Protein AF-0000000073250824 (afdb_homodimer)

Radius of gyration: 22.55 Å; Cα contacts (8 Å, |Δi|>4): 731; chains: 2; bounding box: 48×71×58 Å

Structure (mmCIF, N/CA/C/O backbone):
data_AF-0000000073250824-model_v1
#
loop_
_entity.id
_entity.type
_entity.pdbx_description
1 polymer 'Chromosome 2, complete genome'
#
loop_
_atom_site.group_PDB
_atom_site.id
_atom_site.type_symbol
_atom_site.label_atom_id
_atom_site.label_alt_id
_atom_site.label_comp_id
_atom_site.label_asym_id
_atom_site.label_entity_id
_atom_site.label_seq_id
_atom_site.pdbx_PDB_ins_code
_atom_site.Cartn_x
_atom_site.Cartn_y
_atom_site.Cartn_z
_atom_site.occupancy
_atom_site.B_iso_or_equiv
_atom_site.auth_seq_id
_atom_site.auth_comp_id
_atom_site.auth_asym_id
_atom_site.auth_atom_id
_atom_site.pdbx_PDB_model_num
ATOM 1 N N . MET A 1 1 ? -6.008 -11.266 -29.141 1 27.53 1 MET A N 1
ATOM 2 C CA . MET A 1 1 ? -5.234 -12.508 -29.141 1 27.53 1 MET A CA 1
ATOM 3 C C . MET A 1 1 ? -3.996 -12.375 -28.266 1 27.53 1 MET A C 1
ATOM 5 O O . MET A 1 1 ? -3.121 -11.555 -28.531 1 27.53 1 MET A O 1
ATOM 9 N N . PHE A 1 2 ? -4.207 -12.461 -27.016 1 36.22 2 PHE A N 1
ATOM 10 C CA . PHE A 1 2 ? -3.15 -12.234 -26.031 1 36.22 2 PHE A CA 1
ATOM 11 C C . PHE A 1 2 ? -1.94 -13.109 -26.328 1 36.22 2 PHE A C 1
ATOM 13 O O . PHE A 1 2 ? -2.078 -14.32 -26.531 1 36.22 2 PHE A O 1
ATOM 20 N N . ASP A 1 3 ? -0.914 -12.57 -26.938 1 38.75 3 ASP A N 1
ATOM 21 C CA . ASP A 1 3 ? 0.305 -13.18 -27.453 1 38.75 3 ASP A CA 1
ATOM 22 C C . ASP A 1 3 ? 0.953 -14.086 -26.406 1 38.75 3 ASP A C 1
ATOM 24 O O . ASP A 1 3 ? 1.104 -13.695 -25.25 1 38.75 3 ASP A O 1
ATOM 28 N N . GLN A 1 4 ? 0.621 -15.367 -26.5 1 43.16 4 GLN A N 1
ATOM 29 C CA . GLN A 1 4 ? 1.215 -16.5 -25.812 1 43.16 4 GLN A CA 1
ATOM 30 C C . GLN A 1 4 ? 2.738 -16.438 -25.844 1 43.16 4 GLN A C 1
ATOM 32 O O . GLN A 1 4 ? 3.418 -17.422 -25.594 1 43.16 4 GLN A O 1
ATOM 37 N N . SER A 1 5 ? 3.248 -15.344 -26.312 1 48.38 5 SER A N 1
ATOM 38 C CA . SER A 1 5 ? 4.703 -15.406 -26.406 1 48.38 5 SER A CA 1
ATOM 39 C C . SER A 1 5 ? 5.344 -15.461 -25.031 1 48.38 5 SER A C 1
ATOM 41 O O . SER A 1 5 ? 4.773 -14.953 -24.047 1 48.38 5 SER A O 1
ATOM 43 N N . PRO A 1 6 ? 6.32 -16.359 -25 1 54.31 6 PRO A N 1
ATOM 44 C CA . PRO A 1 6 ? 7.047 -16.5 -23.734 1 54.31 6 PRO A CA 1
ATOM 45 C C . PRO A 1 6 ? 7.379 -15.148 -23.109 1 54.31 6 PRO A C 1
ATOM 47 O O . PRO A 1 6 ? 7.57 -14.156 -23.812 1 54.31 6 PRO A O 1
ATOM 50 N N . THR A 1 7 ? 7.074 -15.031 -21.844 1 57.16 7 THR A N 1
ATOM 51 C CA . THR A 1 7 ? 7.258 -13.805 -21.078 1 57.16 7 THR A CA 1
ATOM 52 C C . THR A 1 7 ? 8.734 -13.453 -20.969 1 57.16 7 THR A C 1
ATOM 54 O O . THR A 1 7 ? 9.578 -14.32 -20.719 1 57.16 7 THR A O 1
ATOM 57 N N . PRO A 1 8 ? 9.141 -12.375 -21.406 1 57.41 8 PRO A N 1
ATOM 58 C CA . PRO A 1 8 ? 10.531 -11.953 -21.203 1 57.41 8 PRO A CA 1
ATOM 59 C C . PRO A 1 8 ? 10.992 -12.133 -19.766 1 57.41 8 PRO A C 1
ATOM 61 O O . PRO A 1 8 ? 10.203 -11.922 -18.828 1 57.41 8 PRO A O 1
ATOM 64 N N . SER A 1 9 ? 11.961 -13.039 -19.547 1 65.12 9 SER A N 1
ATOM 65 C CA . SER A 1 9 ? 12.586 -13.227 -18.25 1 65.12 9 SER A CA 1
ATOM 66 C C . SER A 1 9 ? 13.898 -12.461 -18.141 1 65.12 9 SER A C 1
ATOM 68 O O . SER A 1 9 ? 14.617 -12.312 -19.141 1 65.12 9 SER A O 1
ATOM 70 N N . SER A 1 10 ? 14.086 -11.773 -17.016 1 66.5 10 SER A N 1
ATOM 71 C CA . SER A 1 10 ? 15.344 -11.086 -16.75 1 66.5 10 SER A CA 1
ATOM 72 C C . SER A 1 10 ? 16.469 -12.078 -16.469 1 66.5 10 SER A C 1
ATOM 74 O O . SER A 1 10 ? 17.641 -11.711 -16.484 1 66.5 10 SER A O 1
ATOM 76 N N . GLY A 1 11 ? 16.094 -13.312 -16.375 1 65.44 11 GLY A N 1
ATOM 77 C CA . GLY A 1 11 ? 17.078 -14.32 -15.992 1 65.44 11 GLY A CA 1
ATOM 78 C C . GLY A 1 11 ? 17.297 -14.391 -14.492 1 65.44 11 GLY A C 1
ATOM 79 O O . GLY A 1 11 ? 17.984 -15.281 -14.008 1 65.44 11 GLY A O 1
ATOM 80 N N . GLY A 1 12 ? 16.625 -13.422 -13.688 1 74.06 12 GLY A N 1
ATOM 81 C CA . GLY A 1 12 ? 16.766 -13.406 -12.242 1 74.06 12 GLY A CA 1
ATOM 82 C C . GLY A 1 12 ? 15.609 -14.086 -11.523 1 74.06 12 GLY A C 1
ATOM 83 O O . GLY A 1 12 ? 14.766 -14.734 -12.156 1 74.06 12 GLY A O 1
ATOM 84 N N . PRO A 1 13 ? 15.719 -14.141 -10.258 1 83.31 13 PRO A N 1
ATOM 85 C CA . PRO A 1 13 ? 14.664 -14.742 -9.445 1 83.31 13 PRO A CA 1
ATOM 86 C C . PRO A 1 13 ? 13.289 -14.125 -9.711 1 83.31 13 PRO A C 1
ATOM 88 O O . PRO A 1 13 ? 13.195 -12.953 -10.062 1 83.31 13 PRO A O 1
ATOM 91 N N . VAL A 1 14 ? 12.297 -14.992 -9.641 1 90.44 14 VAL A N 1
ATOM 92 C CA . VAL A 1 14 ? 10.914 -14.562 -9.812 1 90.44 14 VAL A CA 1
ATOM 93 C C . VAL A 1 14 ? 10.273 -14.336 -8.453 1 90.44 14 VAL A C 1
ATOM 95 O O . VAL A 1 14 ? 10.25 -15.234 -7.609 1 90.44 14 VAL A O 1
ATOM 98 N N . CYS A 1 15 ? 9.828 -13.117 -8.234 1 94.5 15 CYS A N 1
ATOM 99 C CA . CYS A 1 15 ? 9.141 -12.773 -6.996 1 94.5 15 CYS A CA 1
ATOM 100 C C . CYS A 1 15 ? 7.633 -12.773 -7.191 1 94.5 15 CYS A C 1
ATOM 102 O O . CYS A 1 15 ? 7.094 -11.922 -7.91 1 94.5 15 CYS A O 1
ATOM 104 N N . ILE A 1 16 ? 6.953 -13.695 -6.547 1 96.25 16 ILE A N 1
ATOM 105 C CA . ILE A 1 16 ? 5.52 -13.875 -6.734 1 96.25 16 ILE A CA 1
ATOM 106 C C . ILE A 1 16 ? 4.77 -13.359 -5.504 1 96.25 16 ILE A C 1
ATOM 108 O O . ILE A 1 16 ? 5.078 -13.75 -4.375 1 96.25 16 ILE A O 1
ATOM 112 N N . TYR A 1 17 ? 3.793 -12.492 -5.707 1 98.19 17 TYR A N 1
ATOM 113 C CA . TYR A 1 17 ? 2.943 -11.945 -4.656 1 98.19 17 TYR A CA 1
ATOM 114 C C . TYR A 1 17 ? 1.483 -12.312 -4.887 1 98.19 17 TYR A C 1
ATOM 116 O O . TYR A 1 17 ? 0.857 -11.836 -5.836 1 98.19 17 TYR A O 1
ATOM 124 N N . ILE A 1 18 ? 0.926 -13.102 -4.004 1 97.5 18 ILE A N 1
ATOM 125 C CA . ILE A 1 18 ? -0.413 -13.641 -4.215 1 97.5 18 ILE A CA 1
ATOM 126 C C . ILE A 1 18 ? -1.396 -12.969 -3.256 1 97.5 18 ILE A C 1
ATOM 128 O O . ILE A 1 18 ? -1.254 -13.078 -2.035 1 97.5 18 ILE A O 1
ATOM 132 N N . ASP A 1 19 ? -2.346 -12.281 -3.795 1 97.81 19 ASP A N 1
ATOM 133 C CA . ASP A 1 19 ? -3.482 -11.719 -3.07 1 97.81 19 ASP A CA 1
ATOM 134 C C . ASP A 1 19 ? -4.594 -12.758 -2.908 1 97.81 19 ASP A C 1
ATOM 136 O O . ASP A 1 19 ? -5.438 -12.914 -3.793 1 97.81 19 ASP A O 1
ATOM 140 N N . ASP A 1 20 ? -4.676 -13.336 -1.79 1 95.31 20 ASP A N 1
ATOM 141 C CA . ASP A 1 20 ? -5.504 -14.523 -1.587 1 95.31 20 ASP A CA 1
ATOM 142 C C . ASP A 1 20 ? -6.977 -14.219 -1.854 1 95.31 20 ASP A C 1
ATOM 144 O O . ASP A 1 20 ? -7.629 -14.93 -2.621 1 95.31 20 ASP A O 1
ATOM 148 N N . SER A 1 21 ? -7.496 -13.164 -1.252 1 93.38 21 SER A N 1
ATOM 149 C CA . SER A 1 21 ? -8.922 -12.883 -1.318 1 93.38 21 SER A CA 1
ATOM 150 C C . SER A 1 21 ? -9.375 -12.633 -2.754 1 93.38 21 SER A C 1
ATOM 152 O O . SER A 1 21 ? -10.445 -13.086 -3.162 1 93.38 21 SER A O 1
ATOM 154 N N . ASN A 1 22 ? -8.508 -11.969 -3.506 1 92.25 22 ASN A N 1
ATOM 155 C CA . ASN A 1 22 ? -8.867 -11.648 -4.887 1 92.25 22 ASN A CA 1
ATOM 156 C C . ASN A 1 22 ? -8.883 -12.906 -5.758 1 92.25 22 ASN A C 1
ATOM 158 O O . ASN A 1 22 ? -9.695 -13.008 -6.68 1 92.25 22 ASN A O 1
ATOM 162 N N . VAL A 1 23 ? -8.039 -13.836 -5.496 1 92.38 23 VAL A N 1
ATOM 163 C CA . VAL A 1 23 ? -8.008 -15.086 -6.246 1 92.38 23 VAL A CA 1
ATOM 164 C C . VAL A 1 23 ? -9.141 -15.992 -5.777 1 92.38 23 VAL A C 1
ATOM 166 O O . VAL A 1 23 ? -9.922 -16.484 -6.59 1 92.38 23 VAL A O 1
ATOM 169 N N . ALA A 1 24 ? -9.32 -16.125 -4.469 1 88.75 24 ALA A N 1
ATOM 170 C CA . ALA A 1 24 ? -10.227 -17.109 -3.879 1 88.75 24 ALA A CA 1
ATOM 171 C C . ALA A 1 24 ? -11.688 -16.703 -4.086 1 88.75 24 ALA A C 1
ATOM 173 O O . ALA A 1 24 ? -12.516 -17.516 -4.473 1 88.75 24 ALA A O 1
ATOM 174 N N . ILE A 1 25 ? -12.008 -15.477 -3.787 1 85.06 25 ILE A N 1
ATOM 175 C CA . ILE A 1 25 ? -13.391 -15.016 -3.84 1 85.06 25 ILE A CA 1
ATOM 176 C C . ILE A 1 25 ? -13.898 -15.07 -5.277 1 85.06 25 ILE A C 1
ATOM 178 O O . ILE A 1 25 ? -14.969 -15.625 -5.543 1 85.06 25 ILE A O 1
ATOM 182 N N . ARG A 1 26 ? -13.102 -14.578 -6.156 1 82.38 26 ARG A N 1
ATOM 183 C CA . ARG A 1 26 ? -13.547 -14.547 -7.543 1 82.38 26 ARG A CA 1
ATOM 184 C C . ARG A 1 26 ? -13.492 -15.938 -8.172 1 82.38 26 ARG A C 1
ATOM 186 O O . ARG A 1 26 ? -14.312 -16.266 -9.023 1 82.38 26 ARG A O 1
ATOM 193 N N . GLY A 1 27 ? -12.508 -16.672 -7.828 1 82.31 27 GLY A N 1
ATOM 194 C CA . GLY A 1 27 ? -12.453 -18.062 -8.289 1 82.31 27 GLY A CA 1
ATOM 195 C C . GLY A 1 27 ? -13.641 -18.891 -7.844 1 82.31 27 GLY A C 1
ATOM 196 O O . GLY A 1 27 ? -14.188 -19.656 -8.633 1 82.31 27 GLY A O 1
ATOM 197 N N . ARG A 1 28 ? -14.016 -18.641 -6.625 1 82.12 28 ARG A N 1
ATOM 198 C CA . ARG A 1 28 ? -15.188 -19.328 -6.098 1 82.12 28 ARG A CA 1
ATOM 199 C C . ARG A 1 28 ? -16.438 -18.969 -6.895 1 82.12 28 ARG A C 1
ATOM 201 O O . ARG A 1 28 ? -17.25 -19.844 -7.219 1 82.12 28 ARG A O 1
ATOM 208 N N . ALA A 1 29 ? -16.562 -17.781 -7.191 1 81.38 29 ALA A N 1
ATOM 209 C CA . ALA A 1 29 ? -17.719 -17.312 -7.949 1 81.38 29 ALA A CA 1
ATOM 210 C C . ALA A 1 29 ? -17.766 -17.953 -9.336 1 81.38 29 ALA A C 1
ATOM 212 O O . ALA A 1 29 ? -18.844 -18.266 -9.852 1 81.38 29 ALA A O 1
ATOM 213 N N . MET A 1 30 ? -16.672 -18.25 -9.883 1 79.94 30 MET A N 1
ATOM 214 C CA . MET A 1 30 ? -16.578 -18.844 -11.211 1 79.94 30 MET A CA 1
ATOM 215 C C . MET A 1 30 ? -16.828 -20.344 -11.164 1 79.94 30 MET A C 1
ATOM 217 O O . MET A 1 30 ? -17.453 -20.906 -12.062 1 79.94 30 MET A O 1
ATOM 221 N N . HIS A 1 31 ? -16.281 -20.906 -10.125 1 77.31 31 HIS A N 1
ATOM 222 C CA . HIS A 1 31 ? -16.391 -22.344 -9.977 1 77.31 31 HIS A CA 1
ATOM 223 C C . HIS A 1 31 ? -17.828 -22.75 -9.609 1 77.31 31 HIS A C 1
ATOM 225 O O . HIS A 1 31 ? -18.312 -23.781 -10.07 1 77.31 31 HIS A O 1
ATOM 231 N N . ASP A 1 32 ? -18.344 -22 -8.703 1 77.19 32 ASP A N 1
ATOM 232 C CA . ASP A 1 32 ? -19.688 -22.281 -8.219 1 77.19 32 ASP A CA 1
ATOM 233 C C . ASP A 1 32 ? -20.547 -21.031 -8.234 1 77.19 32 ASP A C 1
ATOM 235 O O . ASP A 1 32 ? -20.828 -20.453 -7.18 1 77.19 32 ASP A O 1
ATOM 239 N N . PRO A 1 33 ? -20.984 -20.781 -9.477 1 70.06 33 PRO A N 1
ATOM 240 C CA . PRO A 1 33 ? -21.766 -19.547 -9.594 1 70.06 33 PRO A CA 1
ATOM 241 C C . PRO A 1 33 ? -23.047 -19.562 -8.742 1 70.06 33 PRO A C 1
ATOM 243 O O . PRO A 1 33 ? -23.531 -18.516 -8.336 1 70.06 33 PRO A O 1
ATOM 246 N N . GLN A 1 34 ? -23.484 -20.812 -8.461 1 70.56 34 GLN A N 1
ATOM 247 C CA . GLN A 1 34 ? -24.734 -20.938 -7.719 1 70.56 34 GLN A CA 1
ATOM 248 C C . GLN A 1 34 ? -24.484 -20.938 -6.211 1 70.56 34 GLN A C 1
ATOM 250 O O . GLN A 1 34 ? -25.406 -20.734 -5.422 1 70.56 34 GLN A O 1
ATOM 255 N N . GLY A 1 35 ? -23.219 -20.828 -5.793 1 64.19 35 GLY A N 1
ATOM 256 C CA . GLY A 1 35 ? -22.859 -20.766 -4.383 1 64.19 35 GLY A CA 1
ATOM 257 C C . GLY A 1 35 ? -23.266 -22.016 -3.613 1 64.19 35 GLY A C 1
ATOM 258 O O . GLY A 1 35 ? -23.578 -21.938 -2.424 1 64.19 35 GLY A O 1
ATOM 259 N N . THR A 1 36 ? -23.547 -23.109 -4.207 1 60.91 36 THR A N 1
ATOM 260 C CA . THR A 1 36 ? -24.078 -24.297 -3.568 1 60.91 36 THR A CA 1
ATOM 261 C C . THR A 1 36 ? -22.953 -25.172 -3.033 1 60.91 36 THR A C 1
ATOM 263 O O . THR A 1 36 ? -23.188 -26.094 -2.244 1 60.91 36 THR A O 1
ATOM 266 N N . LEU A 1 37 ? -21.812 -24.906 -3.549 1 55.84 37 LEU A N 1
ATOM 267 C CA . LEU A 1 37 ? -20.719 -25.812 -3.238 1 55.84 37 LEU A CA 1
ATOM 268 C C . LEU A 1 37 ? -19.844 -25.234 -2.127 1 55.84 37 LEU A C 1
ATOM 270 O O . LEU A 1 37 ? -19.891 -24.031 -1.849 1 55.84 37 LEU A O 1
ATOM 274 N N . THR A 1 38 ? -19.094 -26.062 -1.417 1 57.66 38 THR A N 1
ATOM 275 C CA . THR A 1 38 ? -18.109 -25.781 -0.378 1 57.66 38 THR A CA 1
ATOM 276 C C . THR A 1 38 ? -17.125 -24.719 -0.846 1 57.66 38 THR A C 1
ATOM 278 O O . THR A 1 38 ? -16.969 -24.484 -2.049 1 57.66 38 THR A O 1
ATOM 281 N N . PRO A 1 39 ? -16.641 -23.984 0.048 1 61.19 39 PRO A N 1
ATOM 282 C CA . PRO A 1 39 ? -15.656 -22.938 -0.273 1 61.19 39 PRO A CA 1
ATOM 283 C C . PRO A 1 39 ? -14.57 -23.438 -1.232 1 61.19 39 PRO A C 1
ATOM 285 O O . PRO A 1 39 ? -14.062 -24.547 -1.076 1 61.19 39 PRO A O 1
ATOM 288 N N . TRP A 1 40 ? -14.656 -22.875 -2.424 1 74.25 40 TRP A N 1
ATOM 289 C CA . TRP A 1 40 ? -13.633 -23.188 -3.412 1 74.25 40 TRP A CA 1
ATOM 290 C C . TRP A 1 40 ? -12.242 -22.844 -2.873 1 74.25 40 TRP A C 1
ATOM 292 O O . TRP A 1 40 ? -12.016 -21.75 -2.371 1 74.25 40 TRP A O 1
ATOM 302 N N . ASN A 1 41 ? -11.484 -23.953 -2.723 1 80.94 41 ASN A N 1
ATOM 303 C CA . ASN A 1 41 ? -10.07 -23.781 -2.391 1 80.94 41 ASN A CA 1
ATOM 304 C C . ASN A 1 41 ? -9.172 -24.109 -3.578 1 80.94 41 ASN A C 1
ATOM 306 O O . ASN A 1 41 ? -9.43 -25.078 -4.305 1 80.94 41 ASN A O 1
ATOM 310 N N . TYR A 1 42 ? -8.312 -23.203 -3.881 1 88.5 42 TYR A N 1
ATOM 311 C CA . TYR A 1 42 ? -7.406 -23.469 -4.992 1 88.5 42 TYR A CA 1
ATOM 312 C C . TYR A 1 42 ? -6.055 -23.969 -4.484 1 88.5 42 TYR A C 1
ATOM 314 O O . TYR A 1 42 ? -5.691 -23.734 -3.33 1 88.5 42 TYR A O 1
ATOM 322 N N . ASP A 1 43 ? -5.379 -24.703 -5.332 1 91.62 43 ASP A N 1
ATOM 323 C CA . ASP A 1 43 ? -4.066 -25.266 -5.027 1 91.62 43 ASP A CA 1
ATOM 324 C C . ASP A 1 43 ? -2.961 -24.234 -5.281 1 91.62 43 ASP A C 1
ATOM 326 O O . ASP A 1 43 ? -2.615 -23.969 -6.434 1 91.62 43 ASP A O 1
ATOM 330 N N . ILE A 1 44 ? -2.367 -23.766 -4.211 1 91.88 44 ILE A N 1
ATOM 331 C CA . ILE A 1 44 ? -1.389 -22.688 -4.273 1 91.88 44 ILE A CA 1
ATOM 332 C C . ILE A 1 44 ? -0.11 -23.188 -4.945 1 91.88 44 ILE A C 1
ATOM 334 O O . ILE A 1 44 ? 0.541 -22.453 -5.684 1 91.88 44 ILE A O 1
ATOM 338 N N . ASP A 1 45 ? 0.23 -24.406 -4.684 1 89.06 45 ASP A N 1
ATOM 339 C CA . ASP A 1 45 ? 1.419 -24.984 -5.293 1 89.06 45 ASP A CA 1
ATOM 340 C C . ASP A 1 45 ? 1.259 -25.109 -6.805 1 89.06 45 ASP A C 1
ATOM 342 O O . ASP A 1 45 ? 2.191 -24.828 -7.559 1 89.06 45 ASP A O 1
ATOM 346 N N . VAL A 1 46 ? 0.119 -25.547 -7.211 1 91.31 46 VAL A N 1
ATOM 347 C CA . VAL A 1 46 ? -0.179 -25.641 -8.633 1 91.31 46 VAL A CA 1
ATOM 348 C C . VAL A 1 46 ? -0.141 -24.266 -9.281 1 91.31 46 VAL A C 1
ATOM 350 O O . VAL A 1 46 ? 0.418 -24.094 -10.367 1 91.31 46 VAL A O 1
ATOM 353 N N . LEU A 1 47 ? -0.708 -23.281 -8.586 1 93.12 47 LEU A N 1
ATOM 354 C CA . LEU A 1 47 ? -0.682 -21.922 -9.086 1 93.12 47 LEU A CA 1
ATOM 355 C C . LEU A 1 47 ? 0.753 -21.438 -9.297 1 93.12 47 LEU A C 1
ATOM 357 O O . LEU A 1 47 ? 1.089 -20.906 -10.352 1 93.12 47 LEU A O 1
ATOM 361 N N . ALA A 1 48 ? 1.608 -21.625 -8.344 1 90.38 48 ALA A N 1
ATOM 362 C CA . ALA A 1 48 ? 3.01 -21.219 -8.43 1 90.38 48 ALA A CA 1
ATOM 363 C C . ALA A 1 48 ? 3.699 -21.891 -9.617 1 90.38 48 ALA A C 1
ATOM 365 O O . ALA A 1 48 ? 4.457 -21.25 -10.344 1 90.38 48 ALA A O 1
ATOM 366 N N . ASN A 1 49 ? 3.387 -23.141 -9.812 1 88.5 49 ASN A N 1
ATOM 367 C CA . ASN A 1 49 ? 3.996 -23.875 -10.914 1 88.5 49 ASN A CA 1
ATOM 368 C C . ASN A 1 49 ? 3.531 -23.359 -12.266 1 88.5 49 ASN A C 1
ATOM 370 O O . ASN A 1 49 ? 4.328 -23.25 -13.203 1 88.5 49 ASN A O 1
ATOM 374 N N . ILE A 1 50 ? 2.248 -23.109 -12.367 1 90.12 50 ILE A N 1
ATOM 375 C CA . ILE A 1 50 ? 1.695 -22.547 -13.594 1 90.12 50 ILE A CA 1
ATOM 376 C C . ILE A 1 50 ? 2.41 -21.234 -13.93 1 90.12 50 ILE A C 1
ATOM 378 O O . ILE A 1 50 ? 2.779 -21 -15.086 1 90.12 50 ILE A O 1
ATOM 382 N N . ILE A 1 51 ? 2.641 -20.406 -12.945 1 90.81 51 ILE A N 1
ATOM 383 C CA . ILE A 1 51 ? 3.262 -19.094 -13.117 1 90.81 51 ILE A CA 1
ATOM 384 C C . ILE A 1 51 ? 4.707 -19.266 -13.586 1 90.81 51 ILE A C 1
ATOM 386 O O . ILE A 1 51 ? 5.137 -18.625 -14.539 1 90.81 51 ILE A O 1
ATOM 390 N N . ILE A 1 52 ? 5.414 -20.125 -12.984 1 85.75 52 ILE A N 1
ATOM 391 C CA . ILE A 1 52 ? 6.828 -20.328 -13.289 1 85.75 52 ILE A CA 1
ATOM 392 C C . ILE A 1 52 ? 6.98 -20.875 -14.703 1 85.75 52 ILE A C 1
ATOM 394 O O . ILE A 1 52 ? 7.93 -20.547 -15.414 1 85.75 52 ILE A O 1
ATOM 398 N N . GLN A 1 53 ? 6.055 -21.688 -15.094 1 83.25 53 GLN A N 1
ATOM 399 C CA . GLN A 1 53 ? 6.113 -22.312 -16.406 1 83.25 53 GLN A CA 1
ATOM 400 C C . GLN A 1 53 ? 5.969 -21.281 -17.516 1 83.25 53 GLN A C 1
ATOM 402 O O . GLN A 1 53 ? 6.375 -21.516 -18.656 1 83.25 53 GLN A O 1
ATOM 407 N N . GLN A 1 54 ? 5.352 -20.219 -17.234 1 81 54 GLN A N 1
ATOM 408 C CA . GLN A 1 54 ? 5.176 -19.156 -18.219 1 81 54 GLN A CA 1
ATOM 409 C C . GLN A 1 54 ? 6.492 -18.438 -18.5 1 81 54 GLN A C 1
ATOM 411 O O . GLN A 1 54 ? 6.637 -17.781 -19.531 1 81 54 GLN A O 1
ATOM 416 N N . PHE A 1 55 ? 7.324 -18.453 -17.531 1 72.56 55 PHE A N 1
ATOM 417 C CA . PHE A 1 55 ? 8.625 -17.828 -17.719 1 72.56 55 PHE A CA 1
ATOM 418 C C . PHE A 1 55 ? 9.578 -18.75 -18.469 1 72.56 55 PHE A C 1
ATOM 420 O O . PHE A 1 55 ? 9.516 -19.969 -18.312 1 72.56 55 PHE A O 1
ATOM 427 N N . ASP A 1 56 ? 9.797 -18.469 -19.891 1 58.41 56 ASP A N 1
ATOM 428 C CA . ASP A 1 56 ? 10.703 -19.266 -20.719 1 58.41 56 ASP A CA 1
ATOM 429 C C . ASP A 1 56 ? 11.844 -19.844 -19.875 1 58.41 56 ASP A C 1
ATOM 431 O O . ASP A 1 56 ? 12.938 -19.297 -19.859 1 58.41 56 ASP A O 1
ATOM 435 N N . LEU A 1 57 ? 11.477 -20.297 -18.875 1 48.12 57 LEU A N 1
ATOM 436 C CA . LEU A 1 57 ? 12.539 -20.875 -18.047 1 48.12 57 LEU A CA 1
ATOM 437 C C . LEU A 1 57 ? 13.266 -21.984 -18.797 1 48.12 57 LEU A C 1
ATOM 439 O O . LEU A 1 57 ? 14 -22.766 -18.188 1 48.12 57 LEU A O 1
ATOM 443 N N . THR A 1 58 ? 12.852 -22.406 -19.922 1 42.19 58 THR A N 1
ATOM 444 C CA . THR A 1 58 ? 13.758 -23.359 -20.562 1 42.19 58 THR A CA 1
ATOM 445 C C . THR A 1 58 ? 15.211 -22.938 -20.359 1 42.19 58 THR A C 1
ATOM 447 O O . THR A 1 58 ? 16.094 -23.781 -20.234 1 42.19 58 THR A O 1
ATOM 450 N N . ALA A 1 59 ? 15.641 -21.781 -20.891 1 39.25 59 ALA A N 1
ATOM 451 C CA . ALA A 1 59 ? 17.062 -21.5 -20.719 1 39.25 59 ALA A CA 1
ATOM 452 C C . ALA A 1 59 ? 17.406 -21.312 -19.25 1 39.25 59 ALA A C 1
ATOM 454 O O . ALA A 1 59 ? 18.562 -21.031 -18.906 1 39.25 59 ALA A O 1
ATOM 455 N N . ILE A 1 60 ? 16.438 -20.781 -18.469 1 42.31 60 ILE A N 1
ATOM 456 C CA . ILE A 1 60 ? 16.812 -20.531 -17.078 1 42.31 60 ILE A CA 1
ATOM 457 C C . ILE A 1 60 ? 17.016 -21.844 -16.344 1 42.31 60 ILE A C 1
ATOM 459 O O . ILE A 1 60 ? 16.188 -22.766 -16.469 1 42.31 60 ILE A O 1
ATOM 463 N N . GLU A 1 61 ? 18.188 -22.078 -15.914 1 43.47 61 GLU A N 1
ATOM 464 C CA . GLU A 1 61 ? 18.719 -23.172 -15.109 1 43.47 61 GLU A CA 1
ATOM 465 C C . GLU A 1 61 ? 17.656 -23.719 -14.156 1 43.47 61 GLU A C 1
ATOM 467 O O . GLU A 1 61 ? 16.734 -23 -13.766 1 43.47 61 GLU A O 1
ATOM 472 N N . PRO A 1 62 ? 17.531 -25.047 -14.055 1 45.72 62 PRO A N 1
ATOM 473 C CA . PRO A 1 62 ? 16.734 -25.875 -13.141 1 45.72 62 PRO A CA 1
ATOM 474 C C . PRO A 1 62 ? 16.344 -25.125 -11.867 1 45.72 62 PRO A C 1
ATOM 476 O O . PRO A 1 62 ? 15.414 -25.531 -11.164 1 45.72 62 PRO A O 1
ATOM 479 N N . PHE A 1 63 ? 17.172 -23.984 -11.461 1 48.22 63 PHE A N 1
ATOM 480 C CA . PHE A 1 63 ? 17 -23.5 -10.102 1 48.22 63 PHE A CA 1
ATOM 481 C C . PHE A 1 63 ? 16.359 -22.109 -10.102 1 48.22 63 PHE A C 1
ATOM 483 O O . PHE A 1 63 ? 17.047 -21.109 -9.852 1 48.22 63 PHE A O 1
ATOM 490 N N . VAL A 1 64 ? 15.414 -21.891 -10.977 1 55.31 64 VAL A N 1
ATOM 491 C CA . VAL A 1 64 ? 14.859 -20.547 -10.828 1 55.31 64 VAL A CA 1
ATOM 492 C C . VAL A 1 64 ? 14.461 -20.312 -9.367 1 55.31 64 VAL A C 1
ATOM 494 O O . VAL A 1 64 ? 13.633 -21.047 -8.82 1 55.31 64 VAL A O 1
ATOM 497 N N . GLN A 1 65 ? 15.219 -19.5 -8.68 1 72.12 65 GLN A N 1
ATOM 498 C CA . GLN A 1 65 ? 14.852 -19.109 -7.32 1 72.12 65 GLN A CA 1
ATOM 499 C C . GLN A 1 65 ? 13.578 -18.266 -7.309 1 72.12 65 GLN A C 1
ATOM 501 O O . GLN A 1 65 ? 13.391 -17.406 -8.164 1 72.12 65 GLN A O 1
ATOM 506 N N . LYS A 1 66 ? 12.578 -18.922 -6.832 1 81.75 66 LYS A N 1
ATOM 507 C CA . LYS A 1 66 ? 11.328 -18.188 -6.691 1 81.75 66 LYS A CA 1
ATOM 508 C C . LYS A 1 66 ? 11.047 -17.859 -5.227 1 81.75 66 LYS A C 1
ATOM 510 O O . LYS A 1 66 ? 11.445 -18.594 -4.332 1 81.75 66 LYS A O 1
ATOM 515 N N . SER A 1 67 ? 10.602 -16.656 -5.059 1 90.62 67 SER A N 1
ATOM 516 C CA . SER A 1 67 ? 10.008 -16.312 -3.773 1 90.62 67 SER A CA 1
ATOM 517 C C . SER A 1 67 ? 8.492 -16.234 -3.871 1 90.62 67 SER A C 1
ATOM 519 O O . SER A 1 67 ? 7.953 -15.609 -4.789 1 90.62 67 SER A O 1
ATOM 521 N N . LEU A 1 68 ? 7.863 -17.031 -3.107 1 93.75 68 LEU A N 1
ATOM 522 C CA . LEU A 1 68 ? 6.406 -17.094 -3.055 1 93.75 68 LEU A CA 1
ATOM 523 C C . LEU A 1 68 ? 5.883 -16.391 -1.81 1 93.75 68 LEU A C 1
ATOM 525 O O . LEU A 1 68 ? 6.094 -16.844 -0.689 1 93.75 68 LEU A O 1
ATOM 529 N N . ASN A 1 69 ? 5.219 -15.227 -1.994 1 96.88 69 ASN A N 1
ATOM 530 C CA . ASN A 1 69 ? 4.672 -14.422 -0.911 1 96.88 69 ASN A CA 1
ATOM 531 C C . ASN A 1 69 ? 3.145 -14.422 -0.922 1 96.88 69 ASN A C 1
ATOM 533 O O . ASN A 1 69 ? 2.527 -14.172 -1.958 1 96.88 69 ASN A O 1
ATOM 537 N N . PHE A 1 70 ? 2.615 -14.695 0.211 1 96.88 70 PHE A N 1
ATOM 538 C CA . PHE A 1 70 ? 1.177 -14.914 0.315 1 96.88 70 PHE A CA 1
ATOM 539 C C . PHE A 1 70 ? 0.548 -13.906 1.273 1 96.88 70 PHE A C 1
ATOM 541 O O . PHE A 1 70 ? 1.075 -13.664 2.361 1 96.88 70 PHE A O 1
ATOM 548 N N . TYR A 1 71 ? -0.58 -13.234 0.856 1 97.81 71 TYR A N 1
ATOM 549 C CA . TYR A 1 71 ? -1.264 -12.219 1.643 1 97.81 71 TYR A CA 1
ATOM 550 C C . TYR A 1 71 ? -2.746 -12.539 1.786 1 97.81 71 TYR A C 1
ATOM 552 O O . TYR A 1 71 ? -3.439 -12.758 0.79 1 97.81 71 TYR A O 1
ATOM 560 N N . GLY A 1 72 ? -3.248 -12.609 2.906 1 96.12 72 GLY A N 1
ATOM 561 C CA . GLY A 1 72 ? -4.633 -12.945 3.211 1 96.12 72 GLY A CA 1
ATOM 562 C C . GLY A 1 72 ? -4.906 -13.031 4.699 1 96.12 72 GLY A C 1
ATOM 563 O O . GLY A 1 72 ? -4.012 -12.805 5.52 1 96.12 72 GLY A O 1
ATOM 564 N N . ALA A 1 73 ? -6.133 -13.258 5.051 1 94.5 73 ALA A N 1
ATOM 565 C CA . ALA A 1 73 ? -6.516 -13.398 6.453 1 94.5 73 ALA A CA 1
ATOM 566 C C . ALA A 1 73 ? -6.609 -14.875 6.852 1 94.5 73 ALA A C 1
ATOM 568 O O . ALA A 1 73 ? -6.957 -15.727 6.027 1 94.5 73 ALA A O 1
ATOM 569 N N . ASP A 1 74 ? -6.254 -15.195 8.109 1 92 74 ASP A N 1
ATOM 570 C CA . ASP A 1 74 ? -6.406 -16.5 8.734 1 92 74 ASP A CA 1
ATOM 571 C C . ASP A 1 74 ? -5.543 -17.547 8.023 1 92 74 ASP A C 1
ATOM 573 O O . ASP A 1 74 ? -5.965 -18.703 7.852 1 92 74 ASP A O 1
ATOM 577 N N . LEU A 1 75 ? -4.422 -17.078 7.586 1 90.69 75 LEU A N 1
ATOM 578 C CA . LEU A 1 75 ? -3.541 -17.969 6.836 1 90.69 75 LEU A CA 1
ATOM 579 C C . LEU A 1 75 ? -3.029 -19.094 7.719 1 90.69 75 LEU A C 1
ATOM 581 O O . LEU A 1 75 ? -2.816 -20.219 7.238 1 90.69 75 LEU A O 1
ATOM 585 N N . HIS A 1 76 ? -2.859 -18.828 8.984 1 86.44 76 HIS A N 1
ATOM 586 C CA . HIS A 1 76 ? -2.328 -19.812 9.938 1 86.44 76 HIS A CA 1
ATOM 587 C C . HIS A 1 76 ? -3.27 -21 10.094 1 86.44 76 HIS A C 1
ATOM 589 O O . HIS A 1 76 ? -2.869 -22.047 10.594 1 86.44 76 HIS A O 1
ATOM 595 N N . ARG A 1 77 ? -4.461 -20.797 9.617 1 84.94 77 ARG A N 1
ATOM 596 C CA . ARG A 1 77 ? -5.445 -21.859 9.766 1 84.94 77 ARG A CA 1
ATOM 597 C C . ARG A 1 77 ? -5.441 -22.781 8.547 1 84.94 77 ARG A C 1
ATOM 599 O O . ARG A 1 77 ? -6.121 -23.812 8.539 1 84.94 77 ARG A O 1
ATOM 606 N N . SER A 1 78 ? -4.715 -22.5 7.562 1 85.31 78 SER A N 1
ATOM 607 C CA . SER A 1 78 ? -4.73 -23.266 6.312 1 85.31 78 SER A CA 1
ATOM 608 C C . SER A 1 78 ? -3.67 -24.359 6.316 1 85.31 78 SER A C 1
ATOM 610 O O . SER A 1 78 ? -2.471 -24.062 6.289 1 85.31 78 SER A O 1
ATOM 612 N N . PRO A 1 79 ? -4.051 -25.594 6.223 1 83.94 79 PRO A N 1
ATOM 613 C CA . PRO A 1 79 ? -3.076 -26.688 6.191 1 83.94 79 PRO A CA 1
ATOM 614 C C . PRO A 1 79 ? -2.168 -26.625 4.965 1 83.94 79 PRO A C 1
ATOM 616 O O . PRO A 1 79 ? -0.98 -26.938 5.055 1 83.94 79 PRO A O 1
ATOM 619 N N . GLN A 1 80 ? -2.713 -26.281 3.869 1 87 80 GLN A N 1
ATOM 620 C CA . GLN A 1 80 ? -1.897 -26.172 2.666 1 87 80 GLN A CA 1
ATOM 621 C C . GLN A 1 80 ? -0.78 -25.156 2.848 1 87 80 GLN A C 1
ATOM 623 O O . GLN A 1 80 ? 0.366 -25.406 2.469 1 87 80 GLN A O 1
ATOM 628 N N . LEU A 1 81 ? -1.152 -24.031 3.482 1 89.12 81 LEU A N 1
ATOM 629 C CA . LEU A 1 81 ? -0.163 -22.969 3.656 1 89.12 81 LEU A CA 1
ATOM 630 C C . LEU A 1 81 ? 0.899 -23.375 4.672 1 89.12 81 LEU A C 1
ATOM 632 O O . LEU A 1 81 ? 2.072 -23.031 4.527 1 89.12 81 LEU A O 1
ATOM 636 N N . ASP A 1 82 ? 0.466 -24.109 5.602 1 88.12 82 ASP A N 1
ATOM 637 C CA . ASP A 1 82 ? 1.44 -24.609 6.559 1 88.12 82 ASP A CA 1
ATOM 638 C C . ASP A 1 82 ? 2.479 -25.5 5.871 1 88.12 82 ASP A C 1
ATOM 640 O O . ASP A 1 82 ? 3.676 -25.375 6.133 1 88.12 82 ASP A O 1
ATOM 644 N N . HIS A 1 83 ? 2 -26.312 5.062 1 88.19 83 HIS A N 1
ATOM 645 C CA . HIS A 1 83 ? 2.883 -27.203 4.309 1 88.19 83 HIS A CA 1
ATOM 646 C C . HIS A 1 83 ? 3.814 -26.406 3.4 1 88.19 83 HIS A C 1
ATOM 648 O O . HIS A 1 83 ? 5.023 -26.641 3.377 1 88.19 83 HIS A O 1
ATOM 654 N N . LEU A 1 84 ? 3.297 -25.453 2.775 1 88.31 84 LEU A N 1
ATOM 655 C CA . LEU A 1 84 ? 4.059 -24.688 1.8 1 88.31 84 LEU A CA 1
ATOM 656 C C . LEU A 1 84 ? 5.082 -23.797 2.494 1 88.31 84 LEU A C 1
ATOM 658 O O . LEU A 1 84 ? 6.137 -23.5 1.931 1 88.31 84 LEU A O 1
ATOM 662 N N . ARG A 1 85 ? 4.758 -23.344 3.654 1 89.62 85 ARG A N 1
ATOM 663 C CA . ARG A 1 85 ? 5.727 -22.578 4.43 1 89.62 85 ARG A CA 1
ATOM 664 C C . ARG A 1 85 ? 7.008 -23.375 4.652 1 89.62 85 ARG A C 1
ATOM 666 O O . ARG A 1 85 ? 8.109 -22.828 4.633 1 89.62 85 ARG A O 1
ATOM 673 N N . GLY A 1 86 ? 6.762 -24.672 4.871 1 85.88 86 GLY A N 1
ATOM 674 C CA . GLY A 1 86 ? 7.91 -25.562 5.012 1 85.88 86 GLY A CA 1
ATOM 675 C C . GLY A 1 86 ? 8.75 -25.641 3.75 1 85.88 86 GLY A C 1
ATOM 676 O O . GLY A 1 86 ? 9.922 -26.031 3.803 1 85.88 86 GLY A O 1
ATOM 677 N N . LEU A 1 87 ? 8.109 -25.234 2.654 1 85.31 87 LEU A N 1
ATOM 678 C CA . LEU A 1 87 ? 8.781 -25.328 1.364 1 85.31 87 LEU A CA 1
ATOM 679 C C . LEU A 1 87 ? 9.234 -23.953 0.891 1 85.31 87 LEU A C 1
ATOM 681 O O . LEU A 1 87 ? 9.656 -23.797 -0.258 1 85.31 87 LEU A O 1
ATOM 685 N N . GLY A 1 88 ? 9.086 -22.922 1.782 1 86.44 88 GLY A N 1
ATOM 686 C CA . GLY A 1 88 ? 9.688 -21.641 1.444 1 86.44 88 GLY A CA 1
ATOM 687 C C . GLY A 1 88 ? 8.656 -20.562 1.19 1 86.44 88 GLY A C 1
ATOM 688 O O . GLY A 1 88 ? 9.016 -19.406 0.936 1 86.44 88 GLY A O 1
ATOM 689 N N . LEU A 1 89 ? 7.438 -20.953 1.215 1 87.25 89 LEU A N 1
ATOM 690 C CA . LEU A 1 89 ? 6.414 -19.922 1.104 1 87.25 89 LEU A CA 1
ATOM 691 C C . LEU A 1 89 ? 6.488 -18.953 2.285 1 87.25 89 LEU A C 1
ATOM 693 O O . LEU A 1 89 ? 6.652 -19.375 3.43 1 87.25 89 LEU A O 1
ATOM 697 N N . VAL A 1 90 ? 6.336 -17.672 1.985 1 90.12 90 VAL A N 1
ATOM 698 C CA . VAL A 1 90 ? 6.41 -16.641 3.012 1 90.12 90 VAL A CA 1
ATOM 699 C C . VAL A 1 90 ? 5.039 -15.992 3.191 1 90.12 90 VAL A C 1
ATOM 701 O O . VAL A 1 90 ? 4.379 -15.641 2.213 1 90.12 90 VAL A O 1
ATOM 704 N N . TYR A 1 91 ? 4.699 -15.898 4.48 1 89.62 91 TYR A N 1
ATOM 705 C CA . TYR A 1 91 ? 3.564 -15.031 4.789 1 89.62 91 TYR A CA 1
ATOM 706 C C . TYR A 1 91 ? 3.961 -13.562 4.715 1 89.62 91 TYR A C 1
ATOM 708 O O . TYR A 1 91 ? 4.645 -13.055 5.602 1 89.62 91 TYR A O 1
ATOM 716 N N . GLY A 1 92 ? 3.533 -13.016 3.646 1 93.81 92 GLY A N 1
ATOM 717 C CA . GLY A 1 92 ? 3.748 -11.578 3.609 1 93.81 92 GLY A CA 1
ATOM 718 C C . GLY A 1 92 ? 2.896 -10.82 4.613 1 93.81 92 GLY A C 1
ATOM 719 O O . GLY A 1 92 ? 3.326 -9.797 5.152 1 93.81 92 GLY A O 1
ATOM 720 N N . CYS A 1 93 ? 1.676 -11.414 4.766 1 95.56 93 CYS A N 1
ATOM 721 C CA . CYS A 1 93 ? 0.772 -10.836 5.758 1 95.56 93 CYS A CA 1
ATOM 722 C C . CYS A 1 93 ? -0.299 -11.844 6.168 1 95.56 93 CYS A C 1
ATOM 724 O O . CYS A 1 93 ? -1.07 -12.312 5.328 1 95.56 93 CYS A O 1
ATOM 726 N N . ASP A 1 94 ? -0.222 -12.258 7.359 1 95.88 94 ASP A N 1
ATOM 727 C CA . ASP A 1 94 ? -1.422 -12.812 7.977 1 95.88 94 ASP A CA 1
ATOM 728 C C . ASP A 1 94 ? -2.307 -11.711 8.547 1 95.88 94 ASP A C 1
ATOM 730 O O . ASP A 1 94 ? -2.234 -11.406 9.742 1 95.88 94 ASP A O 1
ATOM 734 N N . CYS A 1 95 ? -3.16 -11.188 7.73 1 96.56 95 CYS A N 1
ATOM 735 C CA . CYS A 1 95 ? -3.758 -9.875 7.902 1 96.56 95 CYS A CA 1
ATOM 736 C C . CYS A 1 95 ? -4.914 -9.922 8.891 1 96.56 95 CYS A C 1
ATOM 738 O O . CYS A 1 95 ? -5.668 -10.898 8.93 1 96.56 95 CYS A O 1
ATOM 740 N N . PRO A 1 96 ? -5 -8.93 9.672 1 95.25 96 PRO A N 1
ATOM 741 C CA . PRO A 1 96 ? -6.113 -8.867 10.625 1 95.25 96 PRO A CA 1
ATOM 742 C C . PRO A 1 96 ? -7.453 -8.578 9.953 1 95.25 96 PRO A C 1
ATOM 744 O O . PRO A 1 96 ? -7.484 -8.148 8.797 1 95.25 96 PRO A O 1
ATOM 747 N N . ARG A 1 97 ? -8.453 -8.852 10.633 1 94.19 97 ARG A N 1
ATOM 748 C CA . ARG A 1 97 ? -9.805 -8.445 10.266 1 94.19 97 ARG A CA 1
ATOM 749 C C . ARG A 1 97 ? -10.336 -7.383 11.227 1 94.19 97 ARG A C 1
ATOM 751 O O . ARG A 1 97 ? -10.016 -7.395 12.414 1 94.19 97 ARG A O 1
ATOM 758 N N . ASN A 1 98 ? -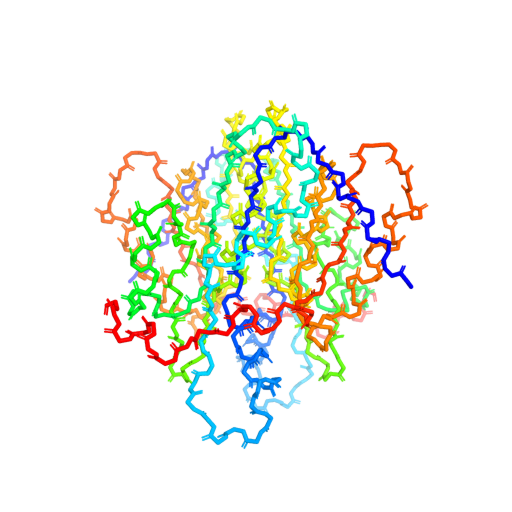11.055 -6.477 10.633 1 91.56 98 ASN A N 1
ATOM 759 C CA . ASN A 1 98 ? -11.664 -5.492 11.523 1 91.56 98 ASN A CA 1
ATOM 760 C C . ASN A 1 98 ? -12.898 -6.055 12.227 1 91.56 98 ASN A C 1
ATOM 762 O O . ASN A 1 98 ? -13.18 -7.25 12.125 1 91.56 98 ASN A O 1
ATOM 766 N N . GLY A 1 99 ? -13.562 -5.207 13.055 1 89.5 99 GLY A N 1
ATOM 767 C CA . GLY A 1 99 ? -14.711 -5.629 13.836 1 89.5 99 GLY A CA 1
ATOM 768 C C . GLY A 1 99 ? -15.852 -6.16 12.984 1 89.5 99 GLY A C 1
ATOM 769 O O . GLY A 1 99 ? -16.703 -6.902 13.477 1 89.5 99 GLY A O 1
ATOM 770 N N . HIS A 1 100 ? -15.875 -5.82 11.648 1 92.06 100 HIS A N 1
ATOM 771 C CA . HIS A 1 100 ? -16.938 -6.254 10.742 1 92.06 100 HIS A CA 1
ATOM 772 C C . HIS A 1 100 ? -16.5 -7.477 9.938 1 92.06 100 HIS A C 1
ATOM 774 O O . HIS A 1 100 ? -17.203 -7.891 9.008 1 92.06 100 HIS A O 1
ATOM 780 N N . GLY A 1 101 ? -15.297 -8.008 10.219 1 91.81 101 GLY A N 1
ATOM 781 C CA . GLY A 1 101 ? -14.828 -9.227 9.586 1 91.81 101 GLY A CA 1
ATOM 782 C C . GLY A 1 101 ? -14.117 -8.977 8.266 1 91.81 101 GLY A C 1
ATOM 783 O O . GLY A 1 101 ? -13.773 -9.922 7.555 1 91.81 101 GLY A O 1
ATOM 784 N N . HIS A 1 102 ? -13.914 -7.738 7.938 1 92.06 102 HIS A N 1
ATOM 785 C CA . HIS A 1 102 ? -13.25 -7.406 6.684 1 92.06 102 HIS A CA 1
ATOM 786 C C . HIS A 1 102 ? -11.734 -7.469 6.824 1 92.06 102 HIS A C 1
ATOM 788 O O . HIS A 1 102 ? -11.172 -6.926 7.781 1 92.06 102 HIS A O 1
ATOM 794 N N . GLU A 1 103 ? -11.109 -8.172 5.898 1 94.75 103 GLU A N 1
ATOM 795 C CA . GLU A 1 103 ? -9.656 -8.242 5.859 1 94.75 103 GLU A CA 1
ATOM 796 C C . GLU A 1 103 ? -9.039 -6.863 5.645 1 94.75 103 GLU A C 1
ATOM 798 O O . GLU A 1 103 ? -9.508 -6.09 4.809 1 94.75 103 GLU A O 1
ATOM 803 N N . LYS A 1 104 ? -8.023 -6.477 6.438 1 95.62 104 LYS A N 1
ATOM 804 C CA . LYS A 1 104 ? -7.332 -5.191 6.348 1 95.62 104 LYS A CA 1
ATOM 805 C C . LYS A 1 104 ? -5.844 -5.387 6.086 1 95.62 104 LYS A C 1
ATOM 807 O O . LYS A 1 104 ? -5.293 -6.457 6.352 1 95.62 104 LYS A O 1
ATOM 812 N N . GLN A 1 105 ? -5.215 -4.426 5.461 1 98.12 105 GLN A N 1
ATOM 813 C CA . GLN A 1 105 ? -3.766 -4.27 5.41 1 98.12 105 GLN A CA 1
ATOM 814 C C . GLN A 1 105 ? -3.168 -5.059 4.25 1 98.12 105 GLN A C 1
ATOM 816 O O . GLN A 1 105 ? -2.014 -4.844 3.875 1 98.12 105 GLN A O 1
ATOM 821 N N . ALA A 1 106 ? -3.918 -6.004 3.656 1 98.06 106 ALA A N 1
ATOM 822 C CA . ALA A 1 106 ? -3.355 -6.926 2.672 1 98.06 106 ALA A CA 1
ATOM 823 C C . ALA A 1 106 ? -2.758 -6.168 1.489 1 98.06 106 ALA A C 1
ATOM 825 O O . ALA A 1 106 ? -1.631 -6.445 1.072 1 98.06 106 ALA A O 1
ATOM 826 N N . ASP A 1 107 ? -3.471 -5.184 1.02 1 98.25 107 ASP A N 1
ATOM 827 C CA . ASP A 1 107 ? -3.018 -4.445 -0.154 1 98.25 107 ASP A CA 1
ATOM 828 C C . ASP A 1 107 ? -1.716 -3.701 0.134 1 98.25 107 ASP A C 1
ATOM 830 O O . ASP A 1 107 ? -0.77 -3.766 -0.654 1 98.25 107 ASP A O 1
ATOM 834 N N . VAL A 1 108 ? -1.658 -3.025 1.268 1 98.75 108 VAL A N 1
ATOM 835 C CA . VAL A 1 108 ? -0.492 -2.227 1.634 1 98.75 108 VAL A CA 1
ATOM 836 C C . VAL A 1 108 ? 0.694 -3.146 1.918 1 98.75 108 VAL A C 1
ATOM 838 O O . VAL A 1 108 ? 1.815 -2.877 1.48 1 98.75 108 VAL A O 1
ATOM 841 N N . ALA A 1 109 ? 0.411 -4.258 2.564 1 98.75 109 ALA A N 1
ATOM 842 C CA . ALA A 1 109 ? 1.488 -5.203 2.855 1 98.75 109 ALA A CA 1
ATOM 843 C C . ALA A 1 109 ? 2.107 -5.742 1.569 1 98.75 109 ALA A C 1
ATOM 845 O O . ALA A 1 109 ? 3.33 -5.73 1.409 1 98.75 109 ALA A O 1
ATOM 846 N N . LEU A 1 110 ? 1.289 -6.176 0.706 1 98.81 110 LEU A N 1
ATOM 847 C CA . LEU A 1 110 ? 1.751 -6.719 -0.567 1 98.81 110 LEU A CA 1
ATOM 848 C C . LEU A 1 110 ? 2.51 -5.66 -1.363 1 98.81 110 LEU A C 1
ATOM 850 O O . LEU A 1 110 ? 3.629 -5.906 -1.817 1 98.81 110 LEU A O 1
ATOM 854 N N . ALA A 1 111 ? 1.948 -4.504 -1.489 1 98.88 111 ALA A N 1
ATOM 855 C CA . ALA A 1 111 ? 2.52 -3.445 -2.316 1 98.88 111 ALA A CA 1
ATOM 856 C C . ALA A 1 111 ? 3.855 -2.969 -1.752 1 98.88 111 ALA A C 1
ATOM 858 O O . ALA A 1 111 ? 4.789 -2.688 -2.506 1 98.88 111 ALA A O 1
ATOM 859 N N . THR A 1 112 ? 3.941 -2.83 -0.432 1 98.75 112 THR A N 1
ATOM 860 C CA . THR A 1 112 ? 5.184 -2.346 0.161 1 98.75 112 THR A CA 1
ATOM 861 C C . THR A 1 112 ? 6.277 -3.406 0.07 1 98.75 112 THR A C 1
ATOM 863 O O . THR A 1 112 ? 7.449 -3.078 -0.125 1 98.75 112 THR A O 1
ATOM 866 N N . ASP A 1 113 ? 5.914 -4.703 0.192 1 98.56 113 ASP A N 1
ATOM 867 C CA . ASP A 1 113 ? 6.895 -5.766 -0.011 1 98.56 113 ASP A CA 1
ATOM 868 C C . ASP A 1 113 ? 7.438 -5.75 -1.439 1 98.56 113 ASP A C 1
ATOM 870 O O . ASP A 1 113 ? 8.648 -5.824 -1.65 1 98.56 113 ASP A O 1
ATOM 874 N N . MET A 1 114 ? 6.512 -5.641 -2.318 1 98.56 114 MET A N 1
ATOM 875 C CA . MET A 1 114 ? 6.898 -5.609 -3.727 1 98.56 114 MET A CA 1
ATOM 876 C C . MET A 1 114 ? 7.793 -4.414 -4.02 1 98.56 114 MET A C 1
ATOM 878 O O . MET A 1 114 ? 8.844 -4.555 -4.645 1 98.56 114 MET A O 1
ATOM 882 N N . THR A 1 115 ? 7.441 -3.246 -3.535 1 98.56 115 THR A N 1
ATOM 883 C CA . THR A 1 115 ? 8.188 -2.014 -3.752 1 98.56 115 THR A CA 1
ATOM 884 C C . THR A 1 115 ? 9.57 -2.096 -3.098 1 98.56 115 THR A C 1
ATOM 886 O O . THR A 1 115 ? 10.57 -1.69 -3.693 1 98.56 115 THR A O 1
ATOM 889 N N . GLU A 1 116 ? 9.555 -2.609 -1.914 1 97.81 116 GLU A N 1
ATOM 890 C CA . GLU A 1 116 ? 10.812 -2.758 -1.182 1 97.81 116 GLU A CA 1
ATOM 891 C C . GLU A 1 116 ? 11.805 -3.615 -1.957 1 97.81 116 GLU A C 1
ATOM 893 O O . GLU A 1 116 ? 12.969 -3.229 -2.129 1 97.81 116 GLU A O 1
ATOM 898 N N . GLN A 1 117 ? 11.367 -4.73 -2.424 1 96.31 117 GLN A N 1
ATOM 899 C CA . GLN A 1 117 ? 12.242 -5.648 -3.148 1 96.31 117 GLN A CA 1
ATOM 900 C C . GLN A 1 117 ? 12.672 -5.055 -4.484 1 96.31 117 GLN A C 1
ATOM 902 O O . GLN A 1 117 ? 13.836 -5.195 -4.887 1 96.31 117 GLN A O 1
ATOM 907 N N . ALA A 1 118 ? 11.773 -4.414 -5.09 1 97.69 118 ALA A N 1
ATOM 908 C CA . ALA A 1 118 ? 12.078 -3.801 -6.379 1 97.69 118 ALA A CA 1
ATOM 909 C C . ALA A 1 118 ? 13.102 -2.678 -6.223 1 97.69 118 ALA A C 1
ATOM 911 O O . ALA A 1 118 ? 14.039 -2.562 -7.016 1 97.69 118 ALA A O 1
ATOM 912 N N . LYS A 1 119 ? 12.883 -1.832 -5.211 1 97.25 119 LYS A N 1
ATOM 913 C CA . LYS A 1 119 ? 13.805 -0.724 -4.98 1 97.25 119 LYS A CA 1
ATOM 914 C C . LYS A 1 119 ? 15.195 -1.233 -4.633 1 97.25 119 LYS A C 1
ATOM 916 O O . LYS A 1 119 ? 16.203 -0.704 -5.121 1 97.25 119 LYS A O 1
ATOM 921 N N . HIS A 1 120 ? 15.242 -2.254 -3.818 1 94.81 120 HIS A N 1
ATOM 922 C CA . HIS A 1 120 ? 16.516 -2.875 -3.482 1 94.81 120 HIS A CA 1
ATOM 923 C C . HIS A 1 120 ? 17.219 -3.414 -4.727 1 94.81 120 HIS A C 1
ATOM 925 O O . HIS A 1 120 ? 18.406 -3.178 -4.93 1 94.81 120 HIS A O 1
ATOM 931 N N . ALA A 1 121 ? 16.5 -4.148 -5.523 1 94.31 121 ALA A N 1
ATOM 932 C CA . ALA A 1 121 ? 17.047 -4.727 -6.75 1 94.31 121 ALA A CA 1
ATOM 933 C C . ALA A 1 121 ? 17.562 -3.637 -7.684 1 94.31 121 ALA A C 1
ATOM 935 O O . ALA A 1 121 ? 18.625 -3.789 -8.297 1 94.31 121 ALA A O 1
ATOM 936 N N . LEU A 1 122 ? 16.797 -2.537 -7.766 1 95.25 122 LEU A N 1
ATOM 937 C CA . LEU A 1 122 ? 17.219 -1.409 -8.594 1 95.25 122 LEU A CA 1
ATOM 938 C C . LEU A 1 122 ? 18.531 -0.816 -8.086 1 95.25 122 LEU A C 1
ATOM 940 O O . LEU A 1 122 ? 19.484 -0.665 -8.852 1 95.25 122 LEU A O 1
ATOM 944 N N . ASP A 1 123 ? 18.609 -0.511 -6.816 1 94.25 123 ASP A N 1
ATOM 945 C CA . ASP A 1 123 ? 19.75 0.196 -6.227 1 94.25 123 ASP A CA 1
ATOM 946 C C . ASP A 1 123 ? 21.016 -0.64 -6.312 1 94.25 123 ASP A C 1
ATOM 948 O O . ASP A 1 123 ? 22.125 -0.094 -6.426 1 94.25 123 ASP A O 1
ATOM 952 N N . PHE A 1 124 ? 20.875 -1.939 -6.414 1 93.75 124 PHE A N 1
ATOM 953 C CA . PHE A 1 124 ? 22.062 -2.799 -6.398 1 93.75 124 PHE A CA 1
ATOM 954 C C . PHE A 1 124 ? 22.219 -3.514 -7.734 1 93.75 124 PHE A C 1
ATOM 956 O O . PHE A 1 124 ? 23.062 -4.398 -7.871 1 93.75 124 PHE A O 1
ATOM 963 N N . GLY A 1 125 ? 21.375 -3.23 -8.648 1 92.69 125 GLY A N 1
ATOM 964 C CA . GLY A 1 125 ? 21.5 -3.75 -10 1 92.69 125 GLY A CA 1
ATOM 965 C C . GLY A 1 125 ? 21.234 -5.238 -10.102 1 92.69 125 GLY A C 1
ATOM 966 O O . GLY A 1 125 ? 21.938 -5.961 -10.797 1 92.69 125 GLY A O 1
ATOM 967 N N . ILE A 1 126 ? 20.25 -5.723 -9.344 1 91.25 126 ILE A N 1
ATOM 968 C CA . ILE A 1 126 ? 19.906 -7.141 -9.336 1 91.25 126 ILE A CA 1
ATOM 969 C C . ILE A 1 126 ? 18.719 -7.387 -10.25 1 91.25 126 ILE A C 1
ATOM 971 O O . ILE A 1 126 ? 17.688 -6.73 -10.117 1 91.25 126 ILE A O 1
ATOM 975 N N . ALA A 1 127 ? 18.812 -8.312 -11.125 1 88.44 127 ALA A N 1
ATOM 976 C CA . ALA A 1 127 ? 17.719 -8.648 -12.023 1 88.44 127 ALA A CA 1
ATOM 977 C C . ALA A 1 127 ? 16.625 -9.43 -11.289 1 88.44 127 ALA A C 1
ATOM 979 O O . ALA A 1 127 ? 16.922 -10.297 -10.461 1 88.44 127 ALA A O 1
ATOM 980 N N . ARG A 1 128 ? 15.406 -9.062 -11.57 1 90 128 ARG A N 1
ATOM 981 C CA . ARG A 1 128 ? 14.258 -9.734 -10.992 1 90 128 ARG A CA 1
ATOM 982 C C . ARG A 1 128 ? 13.031 -9.602 -11.891 1 90 128 ARG A C 1
ATOM 984 O O . ARG A 1 128 ? 12.898 -8.625 -12.633 1 90 128 ARG A O 1
ATOM 991 N N . ASP A 1 129 ? 12.227 -10.625 -11.828 1 91.75 129 ASP A N 1
ATOM 992 C CA . ASP A 1 129 ? 10.875 -10.516 -12.367 1 91.75 129 ASP A CA 1
ATOM 993 C C . ASP A 1 129 ? 9.836 -10.492 -11.25 1 91.75 129 ASP A C 1
ATOM 995 O O . ASP A 1 129 ? 9.977 -11.203 -10.25 1 91.75 129 ASP A O 1
ATOM 999 N N . PHE A 1 130 ? 8.867 -9.68 -11.445 1 96.12 130 PHE A N 1
ATOM 1000 C CA . PHE A 1 130 ? 7.844 -9.531 -10.414 1 96.12 130 PHE A CA 1
ATOM 1001 C C . PHE A 1 130 ? 6.492 -10.031 -10.922 1 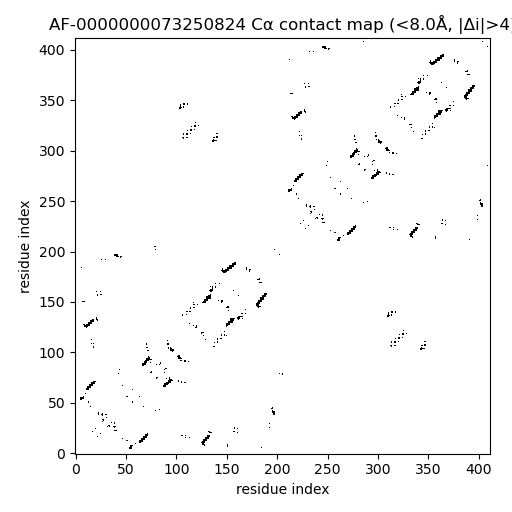96.12 130 PHE A C 1
ATOM 1003 O O . PHE A 1 130 ? 6.109 -9.75 -12.055 1 96.12 130 PHE A O 1
ATOM 1010 N N . VAL A 1 131 ? 5.832 -10.789 -10.109 1 97 131 VAL A N 1
ATOM 1011 C CA . VAL A 1 131 ? 4.527 -11.344 -10.453 1 97 131 VAL A CA 1
ATOM 1012 C C . VAL A 1 131 ? 3.494 -10.898 -9.414 1 97 131 VAL A C 1
ATOM 1014 O O . VAL A 1 131 ? 3.67 -11.133 -8.219 1 97 131 VAL A O 1
ATOM 1017 N N . LEU A 1 132 ? 2.49 -10.234 -9.867 1 98.44 132 LEU A N 1
ATOM 1018 C CA . LEU A 1 132 ? 1.334 -9.891 -9.047 1 98.44 132 LEU A CA 1
ATOM 1019 C C . LEU A 1 132 ? 0.141 -10.781 -9.391 1 98.44 132 LEU A C 1
ATOM 1021 O O . LEU A 1 132 ? -0.308 -10.805 -10.539 1 98.44 132 LEU A O 1
ATOM 1025 N N . VAL A 1 133 ? -0.344 -11.523 -8.43 1 98.06 133 VAL A N 1
ATOM 1026 C CA . VAL A 1 133 ? -1.544 -12.32 -8.648 1 98.06 133 VAL A CA 1
ATOM 1027 C C . VAL A 1 133 ? -2.752 -11.617 -8.031 1 98.06 133 VAL A C 1
ATOM 1029 O O . VAL A 1 133 ? -3.143 -11.922 -6.898 1 98.06 133 VAL A O 1
ATOM 1032 N N . SER A 1 134 ? -3.307 -10.703 -8.703 1 98.19 134 SER A N 1
ATOM 1033 C CA . SER A 1 134 ? -4.469 -9.898 -8.352 1 98.19 134 SER A CA 1
ATOM 1034 C C . SER A 1 134 ? -4.918 -9.031 -9.523 1 98.19 134 SER A C 1
ATOM 1036 O O . SER A 1 134 ? -4.086 -8.516 -10.273 1 98.19 134 SER A O 1
ATOM 1038 N N . GLY A 1 135 ? -6.121 -8.797 -9.719 1 97 135 GLY A N 1
ATOM 1039 C CA . GLY A 1 135 ? -6.648 -7.895 -10.734 1 97 135 GLY A CA 1
ATOM 1040 C C . GLY A 1 135 ? -7.113 -6.57 -10.156 1 97 135 GLY A C 1
ATOM 1041 O O . GLY A 1 135 ? -7.684 -5.742 -10.875 1 97 135 GLY A O 1
ATOM 1042 N N . ASP A 1 136 ? -6.898 -6.383 -8.867 1 96.81 136 ASP A N 1
ATOM 1043 C CA . ASP A 1 136 ? -7.383 -5.211 -8.148 1 96.81 136 ASP A CA 1
ATOM 1044 C C . ASP A 1 136 ? -6.617 -3.955 -8.57 1 96.81 136 ASP A C 1
ATOM 1046 O O . ASP A 1 136 ? -5.387 -3.928 -8.516 1 96.81 136 ASP A O 1
ATOM 1050 N N . SER A 1 137 ? -7.297 -2.918 -8.93 1 97 137 SER A N 1
ATOM 1051 C CA . SER A 1 137 ? -6.703 -1.687 -9.438 1 97 137 SER A CA 1
ATOM 1052 C C . SER A 1 137 ? -5.949 -0.941 -8.344 1 97 137 SER A C 1
ATOM 1054 O O . SER A 1 137 ? -5.148 -0.049 -8.625 1 97 137 SER A O 1
ATOM 1056 N N . ASP A 1 138 ? -6.199 -1.271 -7.113 1 97.69 138 ASP A N 1
ATOM 1057 C CA . ASP A 1 138 ? -5.52 -0.596 -6.012 1 97.69 138 ASP A CA 1
ATOM 1058 C C . ASP A 1 138 ? -4.012 -0.831 -6.07 1 97.69 138 ASP A C 1
ATOM 1060 O O . ASP A 1 138 ? -3.236 -0.078 -5.477 1 97.69 138 ASP A O 1
ATOM 1064 N N . PHE A 1 139 ? -3.533 -1.804 -6.871 1 98.62 139 PHE A N 1
ATOM 1065 C CA . PHE A 1 139 ? -2.113 -2.137 -6.926 1 98.62 139 PHE A CA 1
ATOM 1066 C C . PHE A 1 139 ? -1.416 -1.363 -8.039 1 98.62 139 PHE A C 1
ATOM 1068 O O . PHE A 1 139 ? -0.195 -1.447 -8.188 1 98.62 139 PHE A O 1
ATOM 1075 N N . ILE A 1 140 ? -2.119 -0.562 -8.742 1 98.5 140 ILE A N 1
ATOM 1076 C CA . ILE A 1 140 ? -1.587 0.121 -9.914 1 98.5 140 ILE A CA 1
ATOM 1077 C C . ILE A 1 140 ? -0.403 0.997 -9.516 1 98.5 140 ILE A C 1
ATOM 1079 O O . ILE A 1 140 ? 0.642 0.979 -10.172 1 98.5 140 ILE A O 1
ATOM 1083 N N . PRO A 1 141 ? -0.428 1.773 -8.422 1 98.44 141 PRO A N 1
ATOM 1084 C CA . PRO A 1 141 ? 0.739 2.578 -8.062 1 98.44 141 PRO A CA 1
ATOM 1085 C C . PRO A 1 141 ? 1.989 1.733 -7.824 1 98.44 141 PRO A C 1
ATOM 1087 O O . PRO A 1 141 ? 3.094 2.141 -8.195 1 98.44 141 PRO A O 1
ATOM 1090 N N . ALA A 1 142 ? 1.845 0.573 -7.219 1 98.69 142 ALA A N 1
ATOM 1091 C CA . ALA A 1 142 ? 2.988 -0.302 -6.973 1 98.69 142 ALA A CA 1
ATOM 1092 C C . ALA A 1 142 ? 3.553 -0.844 -8.281 1 98.69 142 ALA A C 1
ATOM 1094 O O . ALA A 1 142 ? 4.766 -0.815 -8.5 1 98.69 142 ALA A O 1
ATOM 1095 N N . VAL A 1 143 ? 2.656 -1.313 -9.133 1 98.69 143 VAL A N 1
ATOM 1096 C CA . VAL A 1 143 ? 3.078 -1.875 -10.414 1 98.69 143 VAL A CA 1
ATOM 1097 C C . VAL A 1 143 ? 3.756 -0.794 -11.25 1 98.69 143 VAL A C 1
ATOM 1099 O O . VAL A 1 143 ? 4.785 -1.045 -11.883 1 98.69 143 VAL A O 1
ATOM 1102 N N . ARG A 1 144 ? 3.199 0.393 -11.234 1 97.88 144 ARG A N 1
ATOM 1103 C CA . ARG A 1 144 ? 3.777 1.514 -11.969 1 97.88 144 ARG A CA 1
ATOM 1104 C C . ARG A 1 144 ? 5.211 1.781 -11.516 1 97.88 144 ARG A C 1
ATOM 1106 O O . ARG A 1 144 ? 6.094 2.006 -12.344 1 97.88 144 ARG A O 1
ATOM 1113 N N . LYS A 1 145 ? 5.441 1.791 -10.258 1 97.75 145 LYS A N 1
ATOM 1114 C CA . LYS A 1 145 ? 6.781 2.016 -9.719 1 97.75 145 LYS A CA 1
ATOM 1115 C C . LYS A 1 145 ? 7.754 0.945 -10.203 1 97.75 145 LYS A C 1
ATOM 1117 O O . LYS A 1 145 ? 8.844 1.262 -10.68 1 97.75 145 LYS A O 1
ATOM 1122 N N . VAL A 1 146 ? 7.34 -0.287 -10.094 1 97.88 146 VAL A N 1
ATOM 1123 C CA . VAL A 1 146 ? 8.203 -1.415 -10.438 1 97.88 146 VAL A CA 1
ATOM 1124 C C . VAL A 1 146 ? 8.555 -1.364 -11.922 1 97.88 146 VAL A C 1
ATOM 1126 O O . VAL A 1 146 ? 9.711 -1.549 -12.297 1 97.88 146 VAL A O 1
ATOM 1129 N N . LEU A 1 147 ? 7.578 -1.035 -12.742 1 96.62 147 LEU A N 1
ATOM 1130 C CA . LEU A 1 147 ? 7.824 -0.857 -14.172 1 96.62 147 LEU A CA 1
ATOM 1131 C C . LEU A 1 147 ? 8.773 0.31 -14.414 1 96.62 147 LEU A C 1
ATOM 1133 O O . LEU A 1 147 ? 9.656 0.225 -15.273 1 96.62 147 LEU A O 1
ATOM 1137 N N . GLY A 1 148 ? 8.562 1.358 -13.688 1 95.81 148 GLY A N 1
ATOM 1138 C CA . GLY A 1 148 ? 9.414 2.531 -13.805 1 95.81 148 GLY A CA 1
ATOM 1139 C C . GLY A 1 148 ? 10.859 2.256 -13.445 1 95.81 148 GLY A C 1
ATOM 1140 O O . GLY A 1 148 ? 11.766 2.926 -13.945 1 95.81 148 GLY A O 1
ATOM 1141 N N . TYR A 1 149 ? 11.023 1.3 -12.531 1 96.25 149 TYR A N 1
ATOM 1142 C CA . TYR A 1 149 ? 12.367 0.896 -12.133 1 96.25 149 TYR A CA 1
ATOM 1143 C C . TYR A 1 149 ? 13.031 0.056 -13.219 1 96.25 149 TYR A C 1
ATOM 1145 O O . TYR A 1 149 ? 14.211 -0.283 -13.117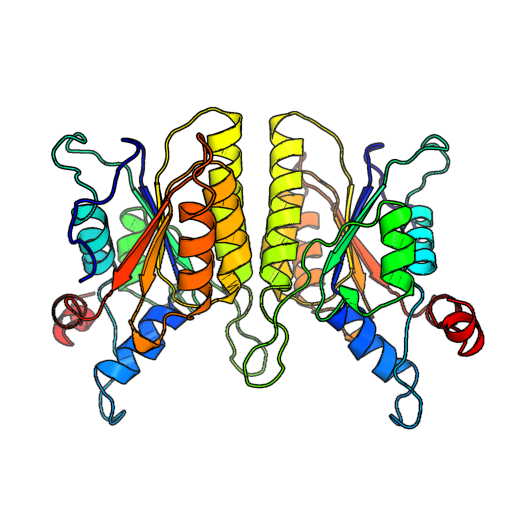 1 96.25 149 TYR A O 1
ATOM 1153 N N . GLY A 1 150 ? 12.234 -0.327 -14.203 1 94.5 150 GLY A N 1
ATOM 1154 C CA . GLY A 1 150 ? 12.781 -1.089 -15.32 1 94.5 150 GLY A CA 1
ATOM 1155 C C . GLY A 1 150 ? 12.531 -2.58 -15.203 1 94.5 150 GLY A C 1
ATOM 1156 O O . GLY A 1 150 ? 13.07 -3.369 -15.977 1 94.5 150 GLY A O 1
ATOM 1157 N N . PHE A 1 151 ? 11.812 -3.014 -14.219 1 94.94 151 PHE A N 1
ATOM 1158 C CA . PHE A 1 151 ? 11.531 -4.434 -14.039 1 94.94 151 PHE A CA 1
ATOM 1159 C C . PHE A 1 151 ? 10.25 -4.832 -14.75 1 94.94 151 PHE A C 1
ATOM 1161 O O . PHE A 1 151 ? 9.32 -4.023 -14.875 1 94.94 151 PHE A O 1
ATOM 1168 N N . ASN A 1 152 ? 10.234 -6.059 -15.219 1 93.38 152 ASN A N 1
ATOM 1169 C CA . ASN A 1 152 ? 9.008 -6.594 -15.805 1 93.38 152 ASN A CA 1
ATOM 1170 C C . ASN A 1 152 ? 8.016 -7.035 -14.734 1 93.38 152 ASN A C 1
ATOM 1172 O O . ASN A 1 152 ? 8.422 -7.543 -13.68 1 93.38 152 ASN A O 1
ATOM 1176 N N . VAL A 1 153 ? 6.746 -6.762 -15.039 1 96.19 153 VAL A N 1
ATOM 1177 C CA . VAL A 1 153 ? 5.695 -7.191 -14.125 1 96.19 153 VAL A CA 1
ATOM 1178 C C . VAL A 1 153 ? 4.691 -8.078 -14.859 1 96.19 153 VAL A C 1
ATOM 1180 O O . VAL A 1 153 ? 4.18 -7.699 -15.914 1 96.19 153 VAL A O 1
ATOM 1183 N N . HIS A 1 154 ? 4.496 -9.219 -14.336 1 96.06 154 HIS A N 1
ATOM 1184 C CA . HIS A 1 154 ? 3.461 -10.133 -14.805 1 96.06 154 HIS A CA 1
ATOM 1185 C C . HIS A 1 154 ? 2.248 -10.117 -13.883 1 96.06 154 HIS A C 1
ATOM 1187 O O . HIS A 1 154 ? 2.363 -10.422 -12.695 1 96.06 154 HIS A O 1
ATOM 1193 N N . VAL A 1 155 ? 1.114 -9.773 -14.445 1 97.44 155 VAL A N 1
ATOM 1194 C CA . VAL A 1 155 ? -0.121 -9.719 -13.672 1 97.44 155 VAL A CA 1
ATOM 1195 C C . VAL A 1 155 ? -0.993 -10.93 -14.008 1 97.44 155 VAL A C 1
ATOM 1197 O O . VAL A 1 155 ? -1.316 -11.164 -15.172 1 97.44 155 VAL A O 1
ATOM 1200 N N . TRP A 1 156 ? -1.292 -11.719 -13.008 1 96.88 156 TRP A N 1
ATOM 1201 C CA . TRP A 1 156 ? -2.195 -12.859 -13.133 1 96.88 156 TRP A CA 1
ATOM 1202 C C . TRP A 1 156 ? -3.527 -12.578 -12.445 1 96.88 156 TRP A C 1
ATOM 1204 O O . TRP A 1 156 ? -3.561 -12.164 -11.281 1 96.88 156 TRP A O 1
ATOM 1214 N N . ALA A 1 157 ? -4.617 -12.75 -13.141 1 96.94 157 ALA A N 1
ATOM 1215 C CA . ALA A 1 157 ? -5.941 -12.477 -12.586 1 96.94 157 ALA A CA 1
ATOM 1216 C C . ALA A 1 157 ? -7.023 -13.219 -13.359 1 96.94 157 ALA A C 1
ATOM 1218 O O . ALA A 1 157 ? -6.77 -13.758 -14.438 1 96.94 157 ALA A O 1
ATOM 1219 N N . TRP A 1 158 ? -8.188 -13.367 -12.688 1 95.12 158 TRP A N 1
ATOM 1220 C CA . TRP A 1 158 ? -9.367 -13.727 -13.461 1 95.12 158 TRP A CA 1
ATOM 1221 C C . TRP A 1 158 ? -9.766 -12.602 -14.406 1 95.12 158 TRP A C 1
ATOM 1223 O O . TRP A 1 158 ? -9.703 -11.422 -14.047 1 95.12 158 TRP A O 1
ATOM 1233 N N . ARG A 1 159 ? -10.203 -12.953 -15.602 1 93.69 159 ARG A N 1
ATOM 1234 C CA . ARG A 1 159 ? -10.531 -11.953 -16.609 1 93.69 159 ARG A CA 1
ATOM 1235 C C . ARG A 1 159 ? -11.555 -10.953 -16.094 1 93.69 159 ARG A C 1
ATOM 1237 O O . ARG A 1 159 ? -11.367 -9.742 -16.203 1 93.69 159 ARG A O 1
ATOM 1244 N N . ARG A 1 160 ? -12.578 -11.414 -15.453 1 90.88 160 ARG A N 1
ATOM 1245 C CA . ARG A 1 160 ? -13.672 -10.57 -14.977 1 90.88 160 ARG A CA 1
ATOM 1246 C C . ARG A 1 160 ? -13.242 -9.734 -13.781 1 90.88 160 ARG A C 1
ATOM 1248 O O . ARG A 1 160 ? -13.898 -8.75 -13.43 1 90.88 160 ARG A O 1
ATOM 1255 N N . SER A 1 161 ? -12.141 -10.195 -13.133 1 92.19 161 SER A N 1
ATOM 1256 C CA . SER A 1 161 ? -11.688 -9.508 -11.93 1 92.19 161 SER A CA 1
ATOM 1257 C C . SER A 1 161 ? -10.594 -8.492 -12.242 1 92.19 161 SER A C 1
ATOM 1259 O O . SER A 1 161 ? -10.172 -7.738 -11.367 1 92.19 161 SER A O 1
ATOM 1261 N N . LEU A 1 162 ? -10.133 -8.508 -13.469 1 95.75 162 LEU A N 1
ATOM 1262 C CA . LEU A 1 162 ? -9.047 -7.605 -13.836 1 95.75 162 LEU A CA 1
ATOM 1263 C C . LEU A 1 162 ? -9.578 -6.207 -14.117 1 95.75 162 LEU A C 1
ATOM 1265 O O . LEU A 1 162 ? -10.383 -6.016 -15.031 1 95.75 162 LEU A O 1
ATOM 1269 N N . SER A 1 163 ? -9.141 -5.262 -13.312 1 95.69 163 SER A N 1
ATOM 1270 C CA . SER A 1 163 ? -9.516 -3.873 -13.539 1 95.69 163 SER A CA 1
ATOM 1271 C C . SER A 1 163 ? -9.039 -3.391 -14.906 1 95.69 163 SER A C 1
ATOM 1273 O O . SER A 1 163 ? -7.906 -3.678 -15.312 1 95.69 163 SER A O 1
ATOM 1275 N N . SER A 1 164 ? -9.797 -2.596 -15.625 1 95.38 164 SER A N 1
ATOM 1276 C CA . SER A 1 164 ? -9.445 -2.029 -16.922 1 95.38 164 SER A CA 1
ATOM 1277 C C . SER A 1 164 ? -8.266 -1.069 -16.797 1 95.38 164 SER A C 1
ATOM 1279 O O . SER A 1 164 ? -7.598 -0.774 -17.797 1 95.38 164 SER A O 1
ATOM 1281 N N . GLU A 1 165 ? -8.008 -0.62 -15.625 1 95.62 165 GLU A N 1
ATOM 1282 C CA . GLU A 1 165 ? -6.902 0.305 -15.383 1 95.62 165 GLU A CA 1
ATOM 1283 C C . GLU A 1 165 ? -5.559 -0.35 -15.695 1 95.62 165 GLU A C 1
ATOM 1285 O O . GLU A 1 165 ? -4.586 0.336 -16.016 1 95.62 165 GLU A O 1
ATOM 1290 N N . PHE A 1 166 ? -5.477 -1.633 -15.594 1 97.19 166 PHE A N 1
ATOM 1291 C CA . PHE A 1 166 ? -4.242 -2.328 -15.93 1 97.19 166 PHE A CA 1
ATOM 1292 C C . PHE A 1 166 ? -3.957 -2.246 -17.422 1 97.19 166 PHE A C 1
ATOM 1294 O O . PHE A 1 166 ? -2.799 -2.145 -17.844 1 97.19 166 PHE A O 1
ATOM 1301 N N . TYR A 1 167 ? -5 -2.279 -18.188 1 96.06 167 TYR A N 1
ATOM 1302 C CA . TYR A 1 167 ? -4.816 -2.129 -19.625 1 96.06 167 TYR A CA 1
ATOM 1303 C C . TYR A 1 167 ? -4.32 -0.729 -19.969 1 96.06 167 TYR A C 1
ATOM 1305 O O . TYR A 1 167 ? -3.461 -0.562 -20.828 1 96.06 167 TYR A O 1
ATOM 1313 N N . ARG A 1 168 ? -4.852 0.175 -19.297 1 95.5 168 ARG A N 1
ATOM 1314 C CA . ARG A 1 168 ? -4.414 1.551 -19.516 1 95.5 168 ARG A CA 1
ATOM 1315 C C . ARG A 1 168 ? -2.955 1.731 -19.109 1 95.5 168 ARG A C 1
ATOM 1317 O O . ARG A 1 168 ? -2.188 2.385 -19.828 1 95.5 168 ARG A O 1
ATOM 1324 N N . LEU A 1 169 ? -2.654 1.155 -18.031 1 96.19 169 LEU A N 1
ATOM 1325 C CA . LEU A 1 169 ? -1.268 1.22 -17.578 1 96.19 169 LEU A CA 1
ATOM 1326 C C . LEU A 1 169 ? -0.337 0.566 -18.594 1 96.19 169 LEU A C 1
ATOM 1328 O O . LEU A 1 169 ? 0.704 1.13 -18.938 1 96.19 169 LEU A O 1
ATOM 1332 N N . LYS A 1 170 ? -0.697 -0.617 -19.016 1 95.38 170 LYS A N 1
ATOM 1333 C CA . LYS A 1 170 ? 0.088 -1.337 -20 1 95.38 170 LYS A CA 1
ATOM 1334 C C . LYS A 1 170 ? 0.291 -0.491 -21.266 1 95.38 170 LYS A C 1
ATOM 1336 O O . LYS A 1 170 ? 1.41 -0.376 -21.766 1 95.38 170 LYS A O 1
ATOM 1341 N N . GLN A 1 171 ? -0.727 0.094 -21.75 1 95 171 GLN A N 1
ATOM 1342 C CA . GLN A 1 171 ? -0.67 0.935 -22.938 1 95 171 GLN A CA 1
ATOM 1343 C C . GLN A 1 171 ? 0.241 2.139 -22.719 1 95 171 GLN A C 1
ATOM 1345 O O . GLN A 1 171 ? 1.015 2.508 -23.609 1 95 171 GLN A O 1
ATOM 1350 N N . ASP A 1 172 ? 0.133 2.762 -21.594 1 94.12 172 ASP A N 1
ATOM 1351 C CA . ASP A 1 172 ? 0.962 3.914 -21.25 1 94.12 172 ASP A CA 1
ATOM 1352 C C . ASP A 1 172 ? 2.447 3.572 -21.359 1 94.12 172 ASP A C 1
ATOM 1354 O O . ASP A 1 172 ? 3.238 4.367 -21.875 1 94.12 172 ASP A O 1
ATOM 1358 N N . PHE A 1 173 ? 2.826 2.469 -20.859 1 93.69 173 PHE A N 1
ATOM 1359 C CA . PHE A 1 173 ? 4.23 2.08 -20.859 1 93.69 173 PHE A CA 1
ATOM 1360 C C . PHE A 1 173 ? 4.66 1.589 -22.234 1 93.69 173 PHE A C 1
ATOM 1362 O O . PHE A 1 173 ? 5.828 1.723 -22.609 1 93.69 173 PHE A O 1
ATOM 1369 N N . GLU A 1 174 ? 3.783 1.026 -22.953 1 91.25 174 GLU A N 1
ATOM 1370 C CA . GLU A 1 174 ? 4.094 0.604 -24.312 1 91.25 174 GLU A CA 1
ATOM 1371 C C . GLU A 1 174 ? 4.246 1.806 -25.234 1 91.25 174 GLU A C 1
ATOM 1373 O O . GLU A 1 174 ? 5.09 1.801 -26.141 1 91.25 174 GLU A O 1
ATOM 1378 N N . ASP A 1 175 ? 3.439 2.789 -25.016 1 91 175 ASP A N 1
ATOM 1379 C CA . ASP A 1 175 ? 3.471 3.99 -25.844 1 91 175 ASP A CA 1
ATOM 1380 C C . ASP A 1 175 ? 4.723 4.816 -25.562 1 91 175 ASP A C 1
ATOM 1382 O O . ASP A 1 175 ? 5.227 5.512 -26.438 1 91 175 ASP A O 1
ATOM 1386 N N . ASN A 1 176 ? 5.102 4.812 -24.297 1 81.94 176 ASN A N 1
ATOM 1387 C CA . ASN A 1 176 ? 6.273 5.59 -23.906 1 81.94 176 ASN A CA 1
ATOM 1388 C C . ASN A 1 176 ? 7.531 4.723 -23.875 1 81.94 176 ASN A C 1
ATOM 1390 O O . ASN A 1 176 ? 8.367 4.871 -22.984 1 81.94 176 ASN A O 1
ATOM 1394 N N . CYS A 1 177 ? 7.816 3.908 -24.844 1 72.56 177 CYS A N 1
ATOM 1395 C CA . CYS A 1 177 ? 8.883 2.924 -24.938 1 72.56 177 CYS A CA 1
ATOM 1396 C C . CYS A 1 177 ? 10.25 3.574 -24.719 1 72.56 177 CYS A C 1
ATOM 1398 O O . CYS A 1 177 ? 11.023 3.742 -25.656 1 72.56 177 CYS A O 1
ATOM 1400 N N . VAL A 1 178 ? 10.352 4.133 -23.578 1 78.88 178 VAL A N 1
ATOM 1401 C CA . VAL A 1 178 ? 11.664 4.648 -23.219 1 78.88 178 VAL A CA 1
ATOM 1402 C C . VAL A 1 178 ? 12.555 3.508 -22.719 1 78.88 178 VAL A C 1
ATOM 1404 O O . VAL A 1 178 ? 12.086 2.604 -22.031 1 78.88 178 VAL A O 1
ATOM 1407 N N . PRO A 1 179 ? 13.734 3.482 -23.344 1 85.06 179 PRO A N 1
ATOM 1408 C CA . PRO A 1 179 ? 14.656 2.457 -22.844 1 85.06 179 PRO A CA 1
ATOM 1409 C C . PRO A 1 179 ? 14.797 2.477 -21.312 1 85.06 179 PRO A C 1
ATOM 1411 O O . PRO A 1 179 ? 14.797 3.549 -20.703 1 85.06 179 PRO A O 1
ATOM 1414 N N . GLY A 1 180 ? 14.742 1.298 -20.719 1 88.88 180 GLY A N 1
ATOM 1415 C CA . GLY A 1 180 ? 14.969 1.234 -19.281 1 88.88 180 GLY A CA 1
ATOM 1416 C C . GLY A 1 180 ? 13.695 1.001 -18.484 1 88.88 180 GLY A C 1
ATOM 1417 O O . GLY A 1 180 ? 13.75 0.729 -17.297 1 88.88 180 GLY A O 1
ATOM 1418 N N . LEU A 1 181 ? 12.562 1.046 -19.219 1 92.06 181 LEU A N 1
ATOM 1419 C CA . LEU A 1 181 ? 11.297 0.783 -18.547 1 92.06 181 LEU A CA 1
ATOM 1420 C C . LEU A 1 181 ? 10.922 -0.692 -18.641 1 92.06 181 LEU A C 1
ATOM 1422 O O . LEU A 1 181 ? 11.32 -1.375 -19.594 1 92.06 181 LEU A O 1
ATOM 1426 N N . GLY A 1 182 ? 10.211 -1.132 -17.625 1 93.12 182 GLY A N 1
ATOM 1427 C CA . GLY A 1 182 ? 9.742 -2.51 -17.625 1 93.12 182 GLY A CA 1
ATOM 1428 C C . GLY A 1 182 ? 8.531 -2.727 -18.516 1 93.12 182 GLY A C 1
ATOM 1429 O O . GLY A 1 182 ? 7.902 -1.766 -18.969 1 93.12 182 GLY A O 1
ATOM 1430 N N . GLN A 1 183 ? 8.289 -3.959 -18.781 1 92.44 183 GLN A N 1
ATOM 1431 C CA . GLN A 1 183 ? 7.105 -4.34 -19.547 1 92.44 183 GLN A CA 1
ATOM 1432 C C . GLN A 1 183 ? 6.094 -5.07 -18.672 1 92.44 183 GLN A C 1
ATOM 1434 O O . GLN A 1 183 ? 6.473 -5.809 -17.75 1 92.44 183 GLN A O 1
ATOM 1439 N N . MET A 1 184 ? 4.859 -4.816 -19.031 1 94.38 184 MET A N 1
ATOM 1440 C CA . MET A 1 184 ? 3.789 -5.492 -18.297 1 94.38 184 MET A CA 1
ATOM 1441 C C . MET A 1 184 ? 3.127 -6.555 -19.172 1 94.38 184 MET A C 1
ATOM 1443 O O . MET A 1 184 ? 2.879 -6.328 -20.344 1 94.38 184 MET A O 1
ATOM 1447 N N . ARG A 1 185 ? 2.887 -7.648 -18.594 1 93.94 185 ARG A N 1
ATOM 1448 C CA . ARG A 1 185 ? 2.121 -8.711 -19.234 1 93.94 185 ARG A CA 1
ATOM 1449 C C . ARG A 1 185 ? 0.965 -9.164 -18.359 1 93.94 185 ARG A C 1
ATOM 1451 O O . ARG A 1 185 ? 1.106 -9.25 -17.141 1 93.94 185 ARG A O 1
ATOM 1458 N N . VAL A 1 186 ? -0.083 -9.445 -19.047 1 95.75 186 VAL A N 1
ATOM 1459 C CA . VAL A 1 186 ? -1.276 -9.891 -18.328 1 95.75 186 VAL A CA 1
ATOM 1460 C C . VAL A 1 186 ? -1.579 -11.344 -18.688 1 95.75 186 VAL A C 1
ATOM 1462 O O . VAL A 1 186 ? -1.539 -11.719 -19.875 1 95.75 186 VAL A O 1
ATOM 1465 N N . HIS A 1 187 ? -1.774 -12.133 -17.672 1 94.88 187 HIS A N 1
ATOM 1466 C CA . HIS A 1 187 ? -2.148 -13.539 -17.812 1 94.88 187 HIS A CA 1
ATOM 1467 C C . HIS A 1 187 ? -3.48 -13.82 -17.125 1 94.88 187 HIS A C 1
ATOM 1469 O O . HIS A 1 187 ? -3.771 -13.266 -16.062 1 94.88 187 HIS A O 1
ATOM 1475 N N . PHE A 1 188 ? -4.215 -14.75 -17.781 1 95.44 188 PHE A N 1
ATOM 1476 C CA . PHE A 1 188 ? -5.531 -15.047 -17.219 1 95.44 188 PHE A CA 1
ATOM 1477 C C . PHE A 1 188 ? -5.566 -16.453 -16.641 1 95.44 188 PHE A C 1
ATOM 1479 O O . PHE A 1 188 ? -4.969 -17.375 -17.188 1 95.44 188 PHE A O 1
ATOM 1486 N N . LEU A 1 189 ? -6.328 -16.578 -15.539 1 94.5 189 LEU A N 1
ATOM 1487 C CA . LEU A 1 189 ? -6.34 -17.812 -14.758 1 94.5 189 LEU A CA 1
ATOM 1488 C C . LEU A 1 189 ? -7.418 -18.766 -15.258 1 94.5 189 LEU A C 1
ATOM 1490 O O . LEU A 1 189 ? -7.418 -19.953 -14.906 1 94.5 189 LEU A O 1
ATOM 1494 N N . GLU A 1 190 ? -8.289 -18.328 -16.109 1 91.75 190 GLU A N 1
ATOM 1495 C CA . GLU A 1 190 ? -9.469 -19.094 -16.516 1 91.75 190 GLU A CA 1
ATOM 1496 C C . GLU A 1 190 ? -9.07 -20.438 -17.109 1 91.75 190 GLU A C 1
ATOM 1498 O O . GLU A 1 190 ? -9.688 -21.469 -16.797 1 91.75 190 GLU A O 1
ATOM 1503 N N . SER A 1 191 ? -8.117 -20.453 -17.969 1 90.75 191 SER A N 1
ATOM 1504 C CA . SER A 1 191 ? -7.719 -21.688 -18.656 1 90.75 191 SER A CA 1
ATOM 1505 C C . SER A 1 191 ? -7.117 -22.703 -17.688 1 90.75 191 SER A C 1
ATOM 1507 O O . SER A 1 191 ? -6.941 -23.859 -18.047 1 90.75 191 SER A O 1
ATOM 1509 N N . HIS A 1 192 ? -6.883 -22.25 -16.453 1 92.19 192 HIS A N 1
ATOM 1510 C CA . HIS A 1 192 ? -6.242 -23.125 -15.477 1 92.19 192 HIS A CA 1
ATOM 1511 C C . HIS A 1 192 ? -7.195 -23.484 -14.336 1 92.19 192 HIS A C 1
ATOM 1513 O O . HIS A 1 192 ? -6.789 -24.078 -13.344 1 92.19 192 HIS A O 1
ATOM 1519 N N . LEU A 1 193 ? -8.414 -23.094 -14.422 1 88.75 193 LEU A N 1
ATOM 1520 C CA . LEU A 1 193 ? -9.383 -23.234 -13.344 1 88.75 193 LEU A CA 1
ATOM 1521 C C . LEU A 1 193 ? -9.453 -24.688 -12.883 1 88.75 193 LEU A C 1
ATOM 1523 O O . LEU A 1 193 ? -9.438 -24.969 -11.68 1 88.75 193 LEU A O 1
ATOM 1527 N N . HIS A 1 194 ? -9.492 -25.594 -13.852 1 87 194 HIS A N 1
ATOM 1528 C CA . HIS A 1 194 ? -9.617 -27.016 -13.523 1 87 194 HIS A CA 1
ATOM 1529 C C . HIS A 1 194 ? -8.383 -27.516 -12.773 1 87 194 HIS A C 1
ATOM 1531 O O . HIS A 1 194 ? -8.508 -28.234 -11.781 1 87 194 HIS A O 1
ATOM 1537 N N . GLN A 1 195 ? -7.238 -27.094 -13.211 1 90.25 195 GLN A N 1
ATOM 1538 C CA . GLN A 1 195 ? -5.988 -27.516 -12.578 1 90.25 195 GLN A CA 1
ATOM 1539 C C . GLN A 1 195 ? -5.867 -26.922 -11.172 1 90.25 195 GLN A C 1
ATOM 1541 O O . GLN A 1 195 ? -5.285 -27.547 -10.281 1 90.25 195 GLN A O 1
ATOM 1546 N N . LEU A 1 196 ? -6.434 -25.719 -10.938 1 91.06 196 LEU A N 1
ATOM 1547 C CA . LEU A 1 196 ? -6.289 -24.984 -9.688 1 91.06 196 LEU A CA 1
ATOM 1548 C C . LEU A 1 196 ? -7.25 -25.516 -8.625 1 91.06 196 LEU A C 1
ATOM 1550 O O . LEU A 1 196 ? -7.035 -25.312 -7.43 1 91.06 196 LEU A O 1
ATOM 1554 N N . THR A 1 197 ? -8.289 -26.156 -9.078 1 84.5 197 THR A N 1
ATOM 1555 C CA . THR A 1 197 ? -9.328 -26.594 -8.156 1 84.5 197 THR A CA 1
ATOM 1556 C C . THR A 1 197 ? -8.859 -27.797 -7.348 1 84.5 197 THR A C 1
ATOM 1558 O O . THR A 1 197 ? -8.422 -28.812 -7.914 1 84.5 197 THR A O 1
ATOM 1561 N N . ARG A 1 198 ? -8.859 -27.531 -6.027 1 81.81 198 ARG A N 1
ATOM 1562 C CA . ARG A 1 198 ? -8.445 -28.609 -5.152 1 81.81 198 ARG A CA 1
ATOM 1563 C C . ARG A 1 198 ? -9.586 -29.609 -4.949 1 81.81 198 ARG A C 1
ATOM 1565 O O . ARG A 1 198 ? -10.742 -29.219 -4.824 1 81.81 198 ARG A O 1
ATOM 1572 N N . SER A 1 199 ? -9.227 -30.906 -5.121 1 67.06 199 SER A N 1
ATOM 1573 C CA . SER A 1 199 ? -10.211 -31.953 -4.883 1 67.06 199 SER A CA 1
ATOM 1574 C C . SER A 1 199 ? -10.516 -32.094 -3.396 1 67.06 199 SER A C 1
ATOM 1576 O O . SER A 1 199 ? -9.656 -31.844 -2.555 1 67.06 199 SER A O 1
ATOM 1578 N N . PRO A 1 200 ? -11.812 -32.188 -3.021 1 61.03 200 PRO A N 1
ATOM 1579 C CA . PRO A 1 200 ? -12.148 -32.469 -1.624 1 61.03 200 PRO A CA 1
ATOM 1580 C C . PRO A 1 200 ? -11.227 -33.531 -0.992 1 61.03 200 PRO A C 1
ATOM 1582 O O . PRO A 1 200 ? -10.93 -33.438 0.204 1 61.03 200 PRO A O 1
ATOM 1585 N N . GLU A 1 201 ? -10.711 -34.469 -1.662 1 55.75 201 GLU A N 1
ATOM 1586 C CA . GLU A 1 201 ? -9.844 -35.531 -1.156 1 55.75 201 GLU A CA 1
ATOM 1587 C C . GLU A 1 201 ? -8.477 -35 -0.768 1 55.75 201 GLU A C 1
ATOM 1589 O O . GLU A 1 201 ? -7.867 -35.469 0.2 1 55.75 201 GLU A O 1
ATOM 1594 N N . SER A 1 202 ? -8.016 -34.062 -1.416 1 55.88 202 SER A N 1
ATOM 1595 C CA . SER A 1 202 ? -6.707 -33.469 -1.125 1 55.88 202 SER A CA 1
ATOM 1596 C C . SER A 1 202 ? -6.719 -32.719 0.195 1 55.88 202 SER A C 1
ATOM 1598 O O . SER A 1 202 ? -5.715 -32.688 0.906 1 55.88 202 SER A O 1
ATOM 1600 N N . ASP A 1 203 ? -7.684 -32.094 0.505 1 54.97 203 ASP A N 1
ATOM 1601 C CA . ASP A 1 203 ? -7.844 -31.344 1.756 1 54.97 203 ASP A CA 1
ATOM 1602 C C . ASP A 1 203 ? -7.859 -32.281 2.953 1 54.97 203 ASP A C 1
ATOM 1604 O O . ASP A 1 203 ? -7.387 -31.938 4.035 1 54.97 203 ASP A O 1
ATOM 1608 N N . ALA A 1 204 ? -8.406 -33.5 2.695 1 51.44 204 ALA A N 1
ATOM 1609 C CA . ALA A 1 204 ? -8.492 -34.531 3.73 1 51.44 204 ALA A CA 1
ATOM 1610 C C . ALA A 1 204 ? -7.117 -35.125 4.016 1 51.44 204 ALA A C 1
ATOM 1612 O O . ALA A 1 204 ? -6.855 -35.625 5.121 1 51.44 204 ALA A O 1
ATOM 1613 N N . MET A 1 205 ? -6.219 -35.125 3.102 1 46.69 205 MET A N 1
ATOM 1614 C CA . MET A 1 205 ? -4.926 -35.781 3.26 1 46.69 205 MET A CA 1
ATOM 1615 C C . MET A 1 205 ? -3.934 -34.875 3.975 1 46.69 205 MET A C 1
ATOM 1617 O O . MET A 1 205 ? -2.846 -35.312 4.352 1 46.69 205 MET A O 1
ATOM 1621 N N . LEU A 1 206 ? -4.23 -33.531 4.207 1 47.22 206 LEU A N 1
ATOM 1622 C CA . LEU A 1 206 ? -3.291 -32.656 4.902 1 47.22 206 LEU A CA 1
ATOM 1623 C C . LEU A 1 206 ? -3.631 -32.562 6.387 1 47.22 206 LEU A C 1
ATOM 1625 O O . LEU A 1 206 ? -4.809 -32.531 6.758 1 47.22 206 LEU A O 1
ATOM 1629 N N . MET B 1 1 ? -1.091 10.695 29.406 1 27.88 1 MET B N 1
ATOM 1630 C CA . MET B 1 1 ? -0.448 12.008 29.297 1 27.88 1 MET B CA 1
ATOM 1631 C C . MET B 1 1 ? 0.59 12 28.172 1 27.88 1 MET B C 1
ATOM 1633 O O . MET B 1 1 ? 1.579 11.266 28.25 1 27.88 1 MET B O 1
ATOM 1637 N N . PHE B 1 2 ? 0.114 12.039 26.984 1 36.5 2 PHE B N 1
ATOM 1638 C CA . PHE B 1 2 ? 0.971 11.93 25.812 1 36.5 2 PHE B CA 1
ATOM 1639 C C . PHE B 1 2 ? 2.119 12.93 25.875 1 36.5 2 PHE B C 1
ATOM 1641 O O . PHE B 1 2 ? 1.9 14.117 26.125 1 36.5 2 PHE B O 1
ATOM 1648 N N . ASP B 1 3 ? 3.291 12.516 26.266 1 39.5 3 ASP B N 1
ATOM 1649 C CA . ASP B 1 3 ? 4.52 13.258 26.531 1 39.5 3 ASP B CA 1
ATOM 1650 C C . ASP B 1 3 ? 4.859 14.195 25.391 1 39.5 3 ASP B C 1
ATOM 1652 O O . ASP B 1 3 ? 4.82 13.797 24.219 1 39.5 3 ASP B O 1
ATOM 1656 N N . GLN B 1 4 ? 4.441 15.445 25.547 1 43.97 4 GLN B N 1
ATOM 1657 C CA . GLN B 1 4 ? 4.777 16.609 24.75 1 43.97 4 GLN B CA 1
ATOM 1658 C C . GLN B 1 4 ? 6.273 16.672 24.453 1 43.97 4 GLN B C 1
ATOM 16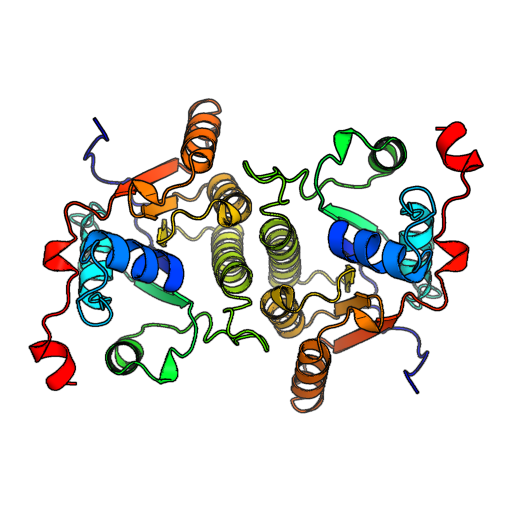60 O O . GLN B 1 4 ? 6.801 17.719 24.078 1 43.97 4 GLN B O 1
ATOM 1665 N N . SER B 1 5 ? 6.957 15.648 24.812 1 49.16 5 SER B N 1
ATOM 1666 C CA . SER B 1 5 ? 8.391 15.836 24.594 1 49.16 5 SER B CA 1
ATOM 1667 C C . SER B 1 5 ? 8.703 15.914 23.094 1 49.16 5 SER B C 1
ATOM 1669 O O . SER B 1 5 ? 7.992 15.336 22.281 1 49.16 5 SER B O 1
ATOM 1671 N N . PRO B 1 6 ? 9.547 16.922 22.875 1 55.84 6 PRO B N 1
ATOM 1672 C CA . PRO B 1 6 ? 9.961 17.078 21.484 1 55.84 6 PRO B CA 1
ATOM 1673 C C . PRO B 1 6 ? 10.289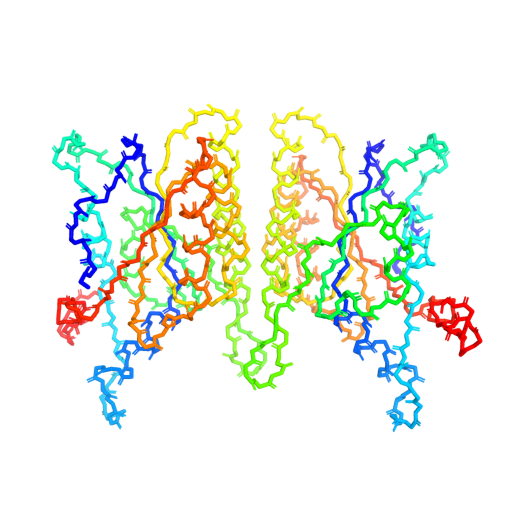 15.75 20.797 1 55.84 6 PRO B C 1
ATOM 1675 O O . PRO B 1 6 ? 10.734 14.812 21.469 1 55.84 6 PRO B O 1
ATOM 1678 N N . THR B 1 7 ? 9.75 15.578 19.625 1 58.16 7 THR B N 1
ATOM 1679 C CA . THR B 1 7 ? 9.914 14.352 18.844 1 58.16 7 THR B CA 1
ATOM 1680 C C . THR B 1 7 ? 11.375 14.148 18.453 1 58.16 7 THR B C 1
ATOM 1682 O O . THR B 1 7 ? 12.047 15.094 18.047 1 58.16 7 THR B O 1
ATOM 1685 N N . PRO B 1 8 ? 11.969 13.141 18.812 1 58.88 8 PRO B N 1
ATOM 1686 C CA . PRO B 1 8 ? 13.328 12.867 18.359 1 58.88 8 PRO B CA 1
ATOM 1687 C C . PRO B 1 8 ? 13.484 13.055 16.844 1 58.88 8 PRO B C 1
ATOM 1689 O O . PRO B 1 8 ? 12.578 12.719 16.078 1 58.88 8 PRO B O 1
ATOM 1692 N N . SER B 1 9 ? 14.305 14.039 16.453 1 66.94 9 SER B N 1
ATOM 1693 C CA . SER B 1 9 ? 14.633 14.258 15.055 1 66.94 9 SER B CA 1
ATOM 1694 C C . SER B 1 9 ? 15.969 13.625 14.695 1 66.94 9 SER B C 1
ATOM 1696 O O . SER B 1 9 ? 16.875 13.57 15.523 1 66.94 9 SER B O 1
ATOM 1698 N N . SER B 1 10 ? 16.016 12.945 13.555 1 66.81 10 SER B N 1
ATOM 1699 C CA . SER B 1 10 ? 17.25 12.375 13.047 1 66.81 10 SER B CA 1
ATOM 1700 C C . SER B 1 10 ? 18.203 13.461 12.555 1 66.81 10 SER B C 1
ATOM 1702 O O . SER B 1 10 ? 19.391 13.211 12.336 1 66.81 10 SER B O 1
ATOM 1704 N N . GLY B 1 11 ? 17.703 14.664 12.547 1 65.56 11 GLY B N 1
ATOM 1705 C CA . GLY B 1 11 ? 18.484 15.75 11.977 1 65.56 11 GLY B CA 1
ATOM 1706 C C . GLY B 1 11 ? 18.391 15.836 10.469 1 65.56 11 GLY B C 1
ATOM 1707 O O . GLY B 1 11 ? 18.891 16.781 9.852 1 65.56 11 GLY B O 1
ATOM 1708 N N . GLY B 1 12 ? 17.656 14.797 9.805 1 74.38 12 GLY B N 1
ATOM 1709 C CA . GLY B 1 12 ? 17.5 14.789 8.359 1 74.38 12 GLY B CA 1
ATOM 1710 C C . GLY B 1 12 ? 16.156 15.352 7.898 1 74.38 12 GLY B C 1
ATOM 1711 O O . GLY B 1 12 ? 15.414 15.922 8.695 1 74.38 12 GLY B O 1
ATOM 1712 N N . PRO B 1 13 ? 16 15.391 6.637 1 83.38 13 PRO B N 1
ATOM 1713 C CA . PRO B 1 13 ? 14.75 15.891 6.062 1 83.38 13 PRO B CA 1
ATOM 1714 C C . PRO B 1 13 ? 13.523 15.148 6.594 1 83.38 13 PRO B C 1
ATOM 1716 O O . PRO B 1 13 ? 13.617 13.969 6.941 1 83.38 13 PRO B O 1
ATOM 1719 N N . VAL B 1 14 ? 12.461 15.906 6.738 1 90.44 14 VAL B N 1
ATOM 1720 C CA . VAL B 1 14 ? 11.188 15.352 7.18 1 90.44 14 VAL B CA 1
ATOM 1721 C C . VAL B 1 14 ? 10.312 15.047 5.969 1 90.44 14 VAL B C 1
ATOM 1723 O O . VAL B 1 14 ? 10.023 15.938 5.164 1 90.44 14 VAL B O 1
ATOM 1726 N N . CYS B 1 15 ? 9.961 13.789 5.836 1 94.38 15 CYS B N 1
ATOM 1727 C CA . CYS B 1 15 ? 9.078 13.375 4.758 1 94.38 15 CYS B CA 1
ATOM 1728 C C . CYS B 1 15 ? 7.641 13.227 5.25 1 94.38 15 CYS B C 1
ATOM 1730 O O . CYS B 1 15 ? 7.344 12.336 6.055 1 94.38 15 CYS B O 1
ATOM 1732 N N . ILE B 1 16 ? 6.754 14.07 4.762 1 96.25 16 ILE B N 1
ATOM 1733 C CA . ILE B 1 16 ? 5.375 14.109 5.234 1 96.25 16 ILE B CA 1
ATOM 1734 C C . ILE B 1 16 ? 4.445 13.516 4.18 1 96.25 16 ILE B C 1
ATOM 1736 O O . ILE B 1 16 ? 4.488 13.922 3.012 1 96.25 16 ILE B O 1
ATOM 1740 N N . TYR B 1 17 ? 3.621 12.57 4.566 1 98.19 17 TYR B N 1
ATOM 1741 C CA . TYR B 1 17 ? 2.631 11.93 3.703 1 98.19 17 TYR B CA 1
ATOM 1742 C C . TYR B 1 17 ? 1.22 12.164 4.23 1 98.19 17 TYR B C 1
ATOM 1744 O O . TYR B 1 17 ? 0.85 11.633 5.281 1 98.19 17 TYR B O 1
ATOM 1752 N N . ILE B 1 18 ? 0.416 12.875 3.484 1 97.44 18 ILE B N 1
ATOM 1753 C CA . ILE B 1 18 ? -0.897 13.281 3.969 1 97.44 18 ILE B CA 1
ATOM 1754 C C . ILE B 1 18 ? -1.986 12.516 3.223 1 97.44 18 ILE B C 1
ATOM 1756 O O . ILE B 1 18 ? -2.107 12.625 2.002 1 97.44 18 ILE B O 1
ATOM 1760 N N . ASP B 1 19 ? -2.729 11.734 3.932 1 97.81 19 ASP B N 1
ATOM 1761 C CA . ASP B 1 19 ? -3.932 11.062 3.451 1 97.81 19 ASP B CA 1
ATOM 1762 C C . ASP B 1 19 ? -5.145 11.984 3.529 1 97.81 19 ASP B C 1
ATOM 1764 O O . ASP B 1 19 ? -5.805 12.062 4.57 1 97.81 19 ASP B O 1
ATOM 1768 N N . ASP B 1 20 ? -5.512 12.547 2.465 1 95.25 20 ASP B N 1
ATOM 1769 C CA . ASP B 1 20 ? -6.469 13.648 2.447 1 95.25 20 ASP B CA 1
ATOM 1770 C C . ASP B 1 20 ? -7.82 13.203 3.008 1 95.25 20 ASP B C 1
ATOM 1772 O O . ASP B 1 20 ? -8.375 13.859 3.898 1 95.25 20 ASP B O 1
ATOM 1776 N N . SER B 1 21 ? -8.352 12.102 2.514 1 93.38 21 SER B N 1
ATOM 1777 C CA . SER B 1 21 ? -9.703 11.68 2.869 1 93.38 21 SER B CA 1
ATOM 1778 C C . SER B 1 21 ? -9.82 11.398 4.363 1 93.38 21 SER B C 1
ATOM 1780 O O . SER B 1 21 ? -10.828 11.75 4.988 1 93.38 21 SER B O 1
ATOM 1782 N N . ASN B 1 22 ? -8.758 10.82 4.918 1 92.25 22 ASN B N 1
ATOM 1783 C CA . ASN B 1 22 ? -8.789 10.492 6.336 1 92.25 22 ASN B CA 1
ATOM 1784 C C . ASN B 1 22 ? -8.75 11.742 7.207 1 92.25 22 ASN B C 1
ATOM 1786 O O . ASN B 1 22 ? -9.344 11.773 8.281 1 92.25 22 ASN B O 1
ATOM 1790 N N . VAL B 1 23 ? -8.07 12.758 6.777 1 92.44 23 VAL B N 1
ATOM 1791 C CA . VAL B 1 23 ? -8.016 14.016 7.516 1 92.44 23 VAL B CA 1
ATOM 1792 C C . VAL B 1 23 ? -9.305 14.805 7.297 1 92.44 23 VAL B C 1
ATOM 1794 O O . VAL B 1 23 ? -9.945 15.234 8.258 1 92.44 23 VAL B O 1
ATOM 1797 N N . ALA B 1 24 ? -9.766 14.914 6.051 1 88.75 24 ALA B N 1
ATOM 1798 C CA . ALA B 1 24 ? -10.859 15.797 5.672 1 88.75 24 ALA B CA 1
ATOM 1799 C C . ALA B 1 24 ? -12.203 15.25 6.16 1 88.75 24 ALA B C 1
ATOM 1801 O O . ALA B 1 24 ? -13.016 15.992 6.715 1 88.75 24 ALA B O 1
ATOM 1802 N N . ILE B 1 25 ? -12.445 13.992 5.91 1 85.19 25 ILE B N 1
ATOM 1803 C CA . ILE B 1 25 ? -13.742 13.406 6.234 1 85.19 25 ILE B CA 1
ATOM 1804 C C . ILE B 1 25 ? -13.953 13.414 7.746 1 85.19 25 ILE B C 1
ATOM 1806 O O . ILE B 1 25 ? -14.992 13.867 8.234 1 85.19 25 ILE B O 1
ATOM 1810 N N . ARG B 1 26 ? -12.945 13.016 8.438 1 82.44 26 ARG B N 1
ATOM 1811 C CA . ARG B 1 26 ? -13.102 12.945 9.891 1 82.44 26 ARG B CA 1
ATOM 1812 C C . ARG B 1 26 ? -13.047 14.344 10.516 1 82.44 26 ARG B C 1
ATOM 1814 O O . ARG B 1 26 ? -13.719 14.602 11.516 1 82.44 26 ARG B O 1
ATOM 1821 N N . GLY B 1 27 ? -12.234 15.164 9.992 1 82.38 27 GLY B N 1
ATOM 1822 C CA . GLY B 1 27 ? -12.219 16.547 10.453 1 82.38 27 GLY B CA 1
ATOM 1823 C C . GLY B 1 27 ? -13.547 17.25 10.273 1 82.38 27 GLY B C 1
ATOM 1824 O O . GLY B 1 27 ? -14 17.984 11.164 1 82.38 27 GLY B O 1
ATOM 1825 N N . ARG B 1 28 ? -14.141 16.969 9.148 1 82.19 28 ARG B N 1
ATOM 1826 C CA . ARG B 1 28 ? -15.453 17.547 8.875 1 82.19 28 ARG B CA 1
ATOM 1827 C C . ARG B 1 28 ? -16.469 17.078 9.906 1 82.19 28 ARG B C 1
ATOM 1829 O O . ARG B 1 28 ? -17.281 17.859 10.398 1 82.19 28 ARG B O 1
ATOM 1836 N N . ALA B 1 29 ? -16.406 15.859 10.211 1 81.31 29 ALA B N 1
ATOM 1837 C CA . ALA B 1 29 ? -17.344 15.297 11.18 1 81.31 29 ALA B CA 1
ATOM 1838 C C . ALA B 1 29 ? -17.156 15.938 12.555 1 81.31 29 ALA B C 1
ATOM 1840 O O . ALA B 1 29 ? -18.141 16.141 13.281 1 81.31 29 ALA B O 1
ATOM 1841 N N . MET B 1 30 ? -16.016 16.328 12.859 1 79.88 30 MET B N 1
ATOM 1842 C CA . MET B 1 30 ? -15.703 16.938 14.156 1 79.88 30 MET B CA 1
ATOM 1843 C C . MET B 1 30 ? -16.109 18.406 14.188 1 79.88 30 MET B C 1
ATOM 1845 O O . MET B 1 30 ? -16.594 18.906 15.203 1 79.88 30 MET B O 1
ATOM 1849 N N . HIS B 1 31 ? -15.836 19.016 13.062 1 77.25 31 HIS B N 1
ATOM 1850 C CA . HIS B 1 31 ? -16.125 20.453 12.969 1 77.25 31 HIS B CA 1
ATOM 1851 C C . HIS B 1 31 ? -17.625 20.703 12.906 1 77.25 31 HIS B C 1
ATOM 1853 O O . HIS B 1 31 ? -18.109 21.688 13.477 1 77.25 31 HIS B O 1
ATOM 1859 N N . ASP B 1 32 ? -18.234 19.906 12.102 1 77.19 32 ASP B N 1
ATOM 1860 C CA . ASP B 1 32 ? -19.672 20.062 11.906 1 77.19 32 ASP B CA 1
ATOM 1861 C C . ASP B 1 32 ? -20.391 18.719 12.07 1 77.19 32 ASP B C 1
ATOM 1863 O O . ASP B 1 32 ? -20.828 18.109 11.086 1 77.19 32 ASP B O 1
ATOM 1867 N N . PRO B 1 33 ? -20.547 18.438 13.367 1 70 33 PRO B N 1
ATOM 1868 C CA . PRO B 1 33 ? -21.172 17.141 13.625 1 70 33 PRO B CA 1
ATOM 1869 C C . PRO B 1 33 ? -22.578 17.031 13.047 1 70 33 PRO B C 1
ATOM 1871 O O . PRO B 1 33 ? -23.031 15.922 12.727 1 70 33 PRO B O 1
ATOM 1874 N N . GLN B 1 34 ? -23.188 18.234 12.875 1 70.56 34 GLN B N 1
ATOM 1875 C CA . GLN B 1 34 ? -24.562 18.219 12.398 1 70.56 34 GLN B CA 1
ATOM 1876 C C . GLN B 1 34 ? -24.625 18.25 10.875 1 70.56 34 GLN B C 1
ATOM 1878 O O . GLN B 1 34 ? -25.672 17.938 10.289 1 70.56 34 GLN B O 1
ATOM 1883 N N . GLY B 1 35 ? -23.469 18.266 10.203 1 64.06 35 GLY B N 1
ATOM 1884 C CA . GLY B 1 35 ? -23.406 18.234 8.75 1 64.06 35 GLY B CA 1
ATOM 1885 C C . GLY B 1 35 ? -24.078 19.438 8.102 1 64.06 35 GLY B C 1
ATOM 1886 O O . GLY B 1 35 ? -24.625 19.312 7 1 64.06 35 GLY B O 1
ATOM 1887 N N . THR B 1 36 ? -24.344 20.484 8.75 1 60.41 36 THR B N 1
ATOM 1888 C CA . THR B 1 36 ? -25.109 21.625 8.25 1 60.41 36 THR B CA 1
ATOM 1889 C C . THR B 1 36 ? -24.203 22.609 7.523 1 60.41 36 THR B C 1
ATOM 1891 O O . THR B 1 36 ? -24.688 23.484 6.812 1 60.41 36 THR B O 1
ATOM 1894 N N . LEU B 1 37 ? -22.969 22.453 7.812 1 55.5 37 LEU B N 1
ATOM 1895 C CA . LEU B 1 37 ? -22.047 23.453 7.305 1 55.5 37 LEU B CA 1
ATOM 1896 C C . LEU B 1 37 ? -21.375 22.969 6.027 1 55.5 37 LEU B C 1
ATOM 1898 O O . LEU B 1 37 ? -21.359 21.781 5.738 1 55.5 37 LEU B O 1
ATOM 1902 N N . THR B 1 38 ? -20.875 23.859 5.199 1 57.59 38 THR B N 1
ATOM 1903 C CA . THR B 1 38 ? -20.094 23.672 3.977 1 57.59 38 THR B CA 1
ATOM 1904 C C . THR B 1 38 ? -18.938 22.703 4.219 1 57.59 38 THR B C 1
ATOM 1906 O O . THR B 1 38 ? -18.516 22.5 5.359 1 57.59 38 THR B O 1
ATOM 1909 N N . PRO B 1 39 ? -18.578 22 3.236 1 60.81 39 PRO B N 1
ATOM 1910 C CA . PRO B 1 39 ? -17.453 21.062 3.338 1 60.81 39 PRO B CA 1
ATOM 1911 C C . PRO B 1 39 ? -16.25 21.672 4.051 1 60.81 39 PRO B C 1
ATOM 1913 O O . PRO B 1 39 ? -15.883 22.812 3.793 1 60.81 39 PRO B O 1
ATOM 1916 N N . TRP B 1 40 ? -16.031 21.125 5.234 1 74.19 40 TRP B N 1
ATOM 1917 C CA . TRP B 1 40 ? -14.852 21.531 5.992 1 74.19 40 TRP B CA 1
ATOM 1918 C C . TRP B 1 40 ? -13.578 21.312 5.172 1 74.19 40 TRP B C 1
ATOM 1920 O O . TRP B 1 40 ? -13.367 20.234 4.613 1 74.19 40 TRP B O 1
ATOM 1930 N N . ASN B 1 41 ? -12.961 22.469 4.883 1 80.81 41 ASN B N 1
ATOM 1931 C CA . ASN B 1 41 ? -11.641 22.422 4.266 1 80.81 41 ASN B CA 1
ATOM 1932 C C . ASN B 1 41 ? -10.555 22.844 5.246 1 80.81 41 ASN B C 1
ATOM 1934 O O . ASN B 1 41 ? -10.742 23.797 6.012 1 80.81 41 ASN B O 1
ATOM 1938 N N . TYR B 1 42 ? -9.57 22.031 5.352 1 88.5 42 TYR B N 1
ATOM 1939 C CA . TYR B 1 42 ? -8.484 22.406 6.25 1 88.5 42 TYR B CA 1
ATOM 1940 C C . TYR B 1 42 ? -7.324 23.016 5.48 1 88.5 42 TYR B C 1
ATOM 1942 O O . TYR B 1 42 ? -7.188 22.797 4.277 1 88.5 42 TYR B O 1
ATOM 1950 N N . ASP B 1 43 ? -6.566 23.828 6.188 1 91.44 43 ASP B N 1
ATOM 1951 C CA . ASP B 1 43 ? -5.402 24.516 5.621 1 91.44 43 ASP B CA 1
ATOM 1952 C C . ASP B 1 43 ? -4.176 23.594 5.637 1 91.44 43 ASP B C 1
ATOM 1954 O O . ASP B 1 43 ? -3.578 23.375 6.691 1 91.44 43 ASP B O 1
ATOM 1958 N N . ILE B 1 44 ? -3.77 23.172 4.449 1 91.69 44 ILE B N 1
ATOM 1959 C CA . ILE B 1 44 ? -2.695 22.188 4.301 1 91.69 44 ILE B CA 1
ATOM 1960 C C . ILE B 1 44 ? -1.365 22.812 4.707 1 91.69 44 ILE B C 1
ATOM 1962 O O . ILE B 1 44 ? -0.51 22.156 5.297 1 91.69 44 ILE B O 1
ATOM 1966 N N . ASP B 1 45 ? -1.206 24.062 4.387 1 88.94 45 ASP B N 1
ATOM 1967 C CA . ASP B 1 45 ? 0.02 24.766 4.746 1 88.94 45 ASP B CA 1
ATOM 1968 C C . ASP B 1 45 ? 0.158 24.891 6.262 1 88.94 45 ASP B C 1
ATOM 1970 O O . ASP B 1 45 ? 1.247 24.703 6.809 1 88.94 45 ASP B O 1
ATOM 1974 N N . VAL B 1 46 ? -0.913 25.203 6.902 1 91.25 46 VAL B N 1
ATOM 1975 C CA . VAL B 1 46 ? -0.925 25.312 8.359 1 91.25 46 VAL B CA 1
ATOM 1976 C C . VAL B 1 46 ? -0.625 23.938 8.969 1 91.25 46 VAL B C 1
ATOM 1978 O O . VAL B 1 46 ? 0.157 23.828 9.914 1 91.25 46 VAL B O 1
ATOM 1981 N N . LEU B 1 47 ? -1.225 22.906 8.391 1 93.06 47 LEU B N 1
ATOM 1982 C CA . LEU B 1 47 ? -0.965 21.547 8.867 1 93.06 47 LEU B CA 1
ATOM 1983 C C . LEU B 1 47 ? 0.52 21.219 8.773 1 93.06 47 LEU B C 1
ATOM 1985 O O . LEU B 1 47 ? 1.114 20.734 9.742 1 93.06 47 LEU B O 1
ATOM 1989 N N . ALA B 1 48 ? 1.143 21.469 7.676 1 90.25 48 ALA B N 1
ATOM 1990 C CA . ALA B 1 48 ? 2.564 21.203 7.473 1 90.25 48 ALA B CA 1
ATOM 1991 C C . ALA B 1 48 ? 3.414 21.953 8.5 1 90.25 48 ALA B C 1
ATOM 1993 O O . ALA B 1 48 ? 4.363 21.391 9.047 1 90.25 48 ALA B O 1
ATOM 1994 N N . ASN B 1 49 ? 3.031 23.156 8.758 1 88.44 49 ASN B N 1
ATOM 1995 C CA . ASN B 1 49 ? 3.777 23.969 9.711 1 88.44 49 ASN B CA 1
ATOM 1996 C C . ASN B 1 49 ? 3.652 23.422 11.133 1 88.44 49 ASN B C 1
ATOM 1998 O O . ASN B 1 49 ? 4.629 23.406 11.883 1 88.44 49 ASN B O 1
ATOM 2002 N N . ILE B 1 50 ? 2.451 23.047 11.5 1 90.19 50 ILE B N 1
ATOM 2003 C CA . ILE B 1 50 ? 2.217 22.453 12.805 1 90.19 50 ILE B CA 1
ATOM 2004 C C . ILE B 1 50 ? 3.109 21.219 12.984 1 90.19 50 ILE B C 1
ATOM 2006 O O . ILE B 1 50 ? 3.729 21.031 14.031 1 90.19 50 ILE B O 1
ATOM 2010 N N . ILE B 1 51 ? 3.213 20.406 11.961 1 90.75 51 ILE B N 1
ATOM 2011 C CA . ILE B 1 51 ? 3.98 19.156 11.992 1 90.75 51 ILE B CA 1
ATOM 2012 C C . ILE B 1 51 ? 5.465 19.484 12.156 1 90.75 51 ILE B C 1
ATOM 2014 O O . ILE B 1 51 ? 6.141 18.891 13.008 1 90.75 51 ILE B O 1
ATOM 2018 N N . ILE B 1 52 ? 5.949 20.391 11.43 1 85.62 52 ILE B N 1
ATOM 2019 C CA . ILE B 1 52 ? 7.371 20.719 11.438 1 85.62 52 ILE B CA 1
ATOM 2020 C C . ILE B 1 52 ? 7.75 21.312 12.797 1 85.62 52 ILE B C 1
ATOM 2022 O O . ILE B 1 52 ? 8.852 21.062 13.297 1 85.62 52 ILE B O 1
ATOM 2026 N N . GLN B 1 53 ? 6.852 22.031 13.375 1 83.12 53 GLN B N 1
ATOM 2027 C CA . GLN B 1 53 ? 7.117 22.672 14.664 1 83.12 53 GLN B CA 1
ATOM 2028 C C . GLN B 1 53 ? 7.301 21.641 15.766 1 83.12 53 GLN B C 1
ATOM 2030 O O . GLN B 1 53 ? 7.902 21.922 16.797 1 83.12 53 GLN B O 1
ATOM 2035 N N . GLN B 1 54 ? 6.75 20.516 15.602 1 80.88 54 GLN B N 1
ATOM 2036 C CA . GLN B 1 54 ? 6.883 19.469 16.609 1 80.88 54 GLN B CA 1
ATOM 2037 C C . GLN B 1 54 ? 8.289 18.875 16.594 1 80.88 54 GLN B C 1
ATOM 2039 O O . GLN B 1 54 ? 8.703 18.219 17.562 1 80.88 54 GLN B O 1
ATOM 2044 N N . PHE B 1 55 ? 8.906 18.953 15.492 1 72.56 55 PHE B N 1
ATOM 2045 C CA . PHE B 1 55 ? 10.266 18.453 15.398 1 72.56 55 PHE B CA 1
ATOM 2046 C C . PHE B 1 55 ? 11.266 19.453 15.953 1 72.56 55 PHE B C 1
ATOM 2048 O O . PHE B 1 55 ? 11.062 20.672 15.828 1 72.56 55 PHE B O 1
ATOM 2055 N N . ASP B 1 56 ? 11.836 19.172 17.281 1 58.81 56 ASP B N 1
ATOM 2056 C CA . ASP B 1 56 ? 12.828 20.047 17.906 1 58.81 56 ASP B CA 1
ATOM 2057 C C . ASP B 1 56 ? 13.727 20.703 16.859 1 58.81 56 ASP B C 1
ATOM 2059 O O . ASP B 1 56 ? 14.836 20.234 16.609 1 58.81 56 ASP B O 1
ATOM 2063 N N . LEU B 1 57 ? 13.094 21.141 15.953 1 48.22 57 LEU B N 1
ATOM 2064 C CA . LEU B 1 57 ? 13.906 21.781 14.922 1 48.22 57 LEU B CA 1
ATOM 2065 C C . LEU B 1 57 ? 14.711 22.938 15.508 1 48.22 57 LEU B C 1
ATOM 2067 O O . LEU B 1 57 ? 15.227 23.781 14.773 1 48.22 57 LEU B O 1
ATOM 2071 N N . THR B 1 58 ? 14.523 23.328 16.734 1 42.44 58 THR B N 1
ATOM 2072 C CA . THR B 1 58 ? 15.453 24.344 17.188 1 42.44 58 THR B CA 1
ATOM 2073 C C . THR B 1 58 ? 16.859 24.062 16.688 1 42.44 58 THR B C 1
ATOM 2075 O O . THR B 1 58 ? 17.641 24.984 16.438 1 42.44 58 THR B O 1
ATOM 2078 N N . ALA B 1 59 ? 17.484 22.953 17.125 1 39.53 59 ALA B N 1
ATOM 2079 C CA . ALA B 1 59 ? 18.875 22.812 16.688 1 39.53 59 ALA B CA 1
ATOM 2080 C C . ALA B 1 59 ? 18.969 22.688 15.172 1 39.53 59 ALA B C 1
ATOM 2082 O O . ALA B 1 59 ? 20.062 22.531 14.617 1 39.53 59 ALA B O 1
ATOM 2083 N N . ILE B 1 60 ? 17.953 22.016 14.539 1 41.97 60 ILE B N 1
ATOM 2084 C CA . ILE B 1 60 ? 18.094 21.828 13.102 1 41.97 60 ILE B CA 1
ATOM 2085 C C . ILE B 1 60 ? 17.984 23.188 12.391 1 41.97 60 ILE B C 1
ATOM 2087 O O . ILE B 1 60 ? 17.094 23.984 12.703 1 41.97 60 ILE B O 1
ATOM 2091 N N . GLU B 1 61 ? 19.016 23.547 11.695 1 42.97 61 GLU B N 1
ATOM 2092 C CA . GLU B 1 61 ? 19.219 24.688 10.82 1 42.97 61 GLU B CA 1
ATOM 2093 C C . GLU B 1 61 ? 17.922 25.125 10.148 1 42.97 61 GLU B C 1
ATOM 2095 O O . GLU B 1 61 ? 17.016 24.312 9.969 1 42.97 61 GLU B O 1
ATOM 2100 N N . PRO B 1 62 ? 17.656 26.438 10.086 1 45.44 62 PRO B N 1
ATOM 2101 C CA . PRO B 1 62 ? 16.594 27.172 9.383 1 45.44 62 PRO B CA 1
ATOM 2102 C C . PRO B 1 62 ? 15.984 26.375 8.234 1 45.44 62 PRO B C 1
ATOM 2104 O O . PRO B 1 62 ? 14.875 26.672 7.781 1 45.44 62 PRO B O 1
ATOM 2107 N N . PHE B 1 63 ? 16.781 25.328 7.621 1 48.06 63 PHE B N 1
ATOM 2108 C CA . PHE B 1 63 ? 16.328 24.828 6.332 1 48.06 63 PHE B CA 1
ATOM 2109 C C . PHE B 1 63 ? 15.844 23.375 6.457 1 48.06 63 PHE B C 1
ATOM 2111 O O . PHE B 1 63 ? 16.547 22.453 6.055 1 48.06 63 PHE B O 1
ATOM 2118 N N . VAL B 1 64 ? 15.117 23.078 7.5 1 55.19 64 VAL B N 1
ATOM 2119 C CA . VAL B 1 64 ? 14.648 21.703 7.449 1 55.19 64 VAL B CA 1
ATOM 2120 C C . VAL B 1 64 ? 14 21.422 6.094 1 55.19 64 VAL B C 1
ATOM 2122 O O . VAL B 1 64 ? 13.023 22.062 5.723 1 55.19 64 VAL B O 1
ATOM 2125 N N . GLN B 1 65 ? 14.688 20.656 5.254 1 72.12 65 GLN B N 1
ATOM 2126 C CA . GLN B 1 65 ? 14.094 20.234 3.988 1 72.12 65 GLN B CA 1
ATOM 2127 C C . GLN B 1 65 ? 12.93 19.281 4.223 1 72.12 65 GLN B C 1
ATOM 2129 O O . GLN B 1 65 ? 13.008 18.391 5.082 1 72.12 65 GLN B O 1
ATOM 2134 N N . LYS B 1 66 ? 11.797 19.812 3.959 1 81.56 66 LYS B N 1
ATOM 2135 C CA . LYS B 1 66 ? 10.617 18.953 4.059 1 81.56 66 LYS B CA 1
ATOM 2136 C C . LYS B 1 66 ? 10.078 18.594 2.678 1 81.56 66 LYS B C 1
ATOM 2138 O O . LYS B 1 66 ? 10.234 19.359 1.728 1 81.56 66 LYS B O 1
ATOM 2143 N N . SER B 1 67 ? 9.727 17.359 2.592 1 90.5 67 SER B N 1
ATOM 2144 C CA . SER B 1 67 ? 8.922 16.938 1.45 1 90.5 67 SER B CA 1
ATOM 2145 C C . SER B 1 67 ? 7.465 16.719 1.852 1 90.5 67 SER B C 1
ATOM 2147 O O . SER B 1 67 ? 7.188 16.062 2.852 1 90.5 67 SER B O 1
ATOM 2149 N N . LEU B 1 68 ? 6.621 17.453 1.243 1 93.69 68 LEU B N 1
ATOM 2150 C CA . LEU B 1 68 ? 5.188 17.359 1.487 1 93.69 68 LEU B CA 1
ATOM 2151 C C . LEU B 1 68 ? 4.492 16.594 0.366 1 93.69 68 LEU B C 1
ATOM 2153 O O . LEU B 1 68 ? 4.422 17.078 -0.768 1 93.69 68 LEU B O 1
ATOM 2157 N N . ASN B 1 69 ? 3.996 15.391 0.668 1 96.81 69 ASN B N 1
ATOM 2158 C CA . ASN B 1 69 ? 3.322 14.523 -0.291 1 96.81 69 ASN B CA 1
ATOM 2159 C C . ASN B 1 69 ? 1.837 14.383 0.031 1 96.81 69 ASN B C 1
ATOM 2161 O O . ASN B 1 69 ? 1.47 14.078 1.169 1 96.81 69 ASN B O 1
ATOM 2165 N N . PHE B 1 70 ? 1.065 14.586 -0.967 1 96.81 70 PHE B N 1
ATOM 2166 C CA . PHE B 1 70 ? -0.378 14.664 -0.774 1 96.81 70 PHE B CA 1
ATOM 2167 C C . PHE B 1 70 ? -1.089 13.594 -1.596 1 96.81 70 PHE B C 1
ATOM 2169 O O . PHE B 1 70 ? -0.774 13.391 -2.771 1 96.81 70 PHE B O 1
ATOM 2176 N N . TYR B 1 71 ? -2.035 12.82 -0.972 1 97.75 71 TYR B N 1
ATOM 2177 C CA . TYR B 1 71 ? -2.764 11.734 -1.612 1 97.75 71 TYR B CA 1
ATOM 2178 C C . TYR B 1 71 ? -4.27 11.914 -1.448 1 97.75 71 TYR B C 1
ATOM 2180 O O . TYR B 1 71 ? -4.762 12.07 -0.329 1 97.75 71 TYR B O 1
ATOM 2188 N N . GLY B 1 72 ? -5 11.922 -2.441 1 96.12 72 GLY B N 1
ATOM 2189 C CA . GLY B 1 72 ? -6.441 12.109 -2.457 1 96.12 72 GLY B CA 1
ATOM 2190 C C . GLY B 1 72 ? -7.02 12.156 -3.857 1 96.12 72 GLY B C 1
ATOM 2191 O O . GLY B 1 72 ? -6.293 12.008 -4.84 1 96.12 72 GLY B O 1
ATOM 2192 N N . ALA B 1 73 ? -8.312 12.258 -3.947 1 94.44 73 ALA B N 1
ATOM 2193 C CA . ALA B 1 73 ? -8.984 12.344 -5.242 1 94.44 73 ALA B CA 1
ATOM 2194 C C . ALA B 1 73 ? -9.297 13.789 -5.602 1 94.44 73 ALA B C 1
ATOM 2196 O O . ALA B 1 73 ? -9.555 14.617 -4.719 1 94.44 73 ALA B O 1
ATOM 2197 N N . ASP B 1 74 ? -9.234 14.133 -6.898 1 91.94 74 ASP B N 1
ATOM 2198 C CA . ASP B 1 74 ? -9.633 15.422 -7.465 1 91.94 74 ASP B CA 1
ATOM 2199 C C . ASP B 1 74 ? -8.75 16.547 -6.941 1 91.94 74 ASP B C 1
ATOM 2201 O O . ASP B 1 74 ? -9.242 17.656 -6.68 1 91.94 74 ASP B O 1
ATOM 2205 N N . LEU B 1 75 ? -7.527 16.188 -6.738 1 90.56 75 LEU B N 1
ATOM 2206 C CA . LEU B 1 75 ? -6.602 17.172 -6.172 1 90.56 75 LEU B CA 1
ATOM 2207 C C . LEU B 1 75 ? -6.391 18.344 -7.129 1 90.56 75 LEU B C 1
ATOM 2209 O O . LEU B 1 75 ? -6.191 19.469 -6.695 1 90.56 75 LEU B O 1
ATOM 2213 N N . HIS B 1 76 ? -6.449 18.062 -8.406 1 86.25 76 HIS B N 1
ATOM 2214 C CA . HIS B 1 76 ? -6.219 19.062 -9.43 1 86.25 76 HIS B CA 1
ATOM 2215 C C . HIS B 1 76 ? -7.281 20.156 -9.383 1 86.25 76 HIS B C 1
ATOM 2217 O O . HIS B 1 76 ? -7.094 21.25 -9.938 1 86.25 76 HIS B O 1
ATOM 2223 N N . ARG B 1 77 ? -8.328 19.859 -8.672 1 84.88 77 ARG B N 1
ATOM 2224 C CA . ARG B 1 77 ? -9.422 20.812 -8.609 1 84.88 77 ARG B CA 1
ATOM 2225 C C . ARG B 1 77 ? -9.266 21.75 -7.41 1 84.88 77 ARG B C 1
ATOM 2227 O O . ARG B 1 77 ? -10.023 22.703 -7.254 1 84.88 77 ARG B O 1
ATOM 2234 N N . SER B 1 78 ? -8.328 21.562 -6.602 1 85.19 78 SER B N 1
ATOM 2235 C CA . SER B 1 78 ? -8.164 22.312 -5.367 1 85.19 78 SER B CA 1
ATOM 2236 C C . SER B 1 78 ? -7.234 23.516 -5.578 1 85.19 78 SER B C 1
ATOM 2238 O O . SER B 1 78 ? -6.035 23.344 -5.805 1 85.19 78 SER B O 1
ATOM 2240 N N . PRO B 1 79 ? -7.711 24.703 -5.406 1 83.75 79 PRO B N 1
ATOM 2241 C CA . PRO B 1 79 ? -6.859 25.891 -5.559 1 83.75 79 PRO B CA 1
ATOM 2242 C C . PRO B 1 79 ? -5.719 25.938 -4.543 1 83.75 79 PRO B C 1
ATOM 2244 O O . PRO B 1 79 ? -4.609 26.359 -4.871 1 83.75 79 PRO B O 1
ATOM 2247 N N . GLN B 1 80 ? -5.992 25.547 -3.355 1 86.75 80 GLN B N 1
ATOM 2248 C CA . GLN B 1 80 ? -4.941 25.531 -2.342 1 86.75 80 GLN B CA 1
ATOM 2249 C C . GLN B 1 80 ? -3.789 24.609 -2.762 1 86.75 80 GLN B C 1
ATOM 2251 O O . GLN B 1 80 ? -2.621 24.984 -2.621 1 86.75 80 GLN B O 1
ATOM 2256 N N . LEU B 1 81 ? -4.18 23.469 -3.32 1 89 81 LEU B N 1
ATOM 2257 C CA . LEU B 1 81 ? -3.15 22.5 -3.705 1 89 81 LEU B CA 1
ATOM 2258 C C . LEU B 1 81 ? -2.363 23 -4.91 1 89 81 LEU B C 1
ATOM 2260 O O . LEU B 1 81 ? -1.156 22.766 -5.012 1 89 81 LEU B O 1
ATOM 2264 N N . ASP B 1 82 ? -3.043 23.672 -5.734 1 87.94 82 ASP B N 1
ATOM 2265 C CA . ASP B 1 82 ? -2.338 24.266 -6.867 1 87.94 82 ASP B CA 1
ATOM 2266 C C . ASP B 1 82 ? -1.273 25.25 -6.395 1 87.94 82 ASP B C 1
ATOM 2268 O O . ASP B 1 82 ? -0.148 25.25 -6.898 1 87.94 82 ASP B O 1
ATOM 2272 N N . HIS B 1 83 ? -1.652 26.031 -5.492 1 88 83 HIS B N 1
ATOM 2273 C CA . HIS B 1 83 ? -0.727 27 -4.926 1 88 83 HIS B CA 1
ATOM 2274 C C . HIS B 1 83 ? 0.443 26.312 -4.23 1 88 83 HIS B C 1
ATOM 2276 O O . HIS B 1 83 ? 1.602 26.672 -4.453 1 88 83 HIS B O 1
ATOM 2282 N N . LEU B 1 84 ? 0.159 25.328 -3.525 1 88.19 84 LEU B N 1
ATOM 2283 C CA . LEU B 1 84 ? 1.176 24.641 -2.732 1 88.19 84 LEU B CA 1
ATOM 2284 C C . LEU B 1 84 ? 2.119 23.844 -3.629 1 88.19 84 LEU B C 1
ATOM 2286 O O . LEU B 1 84 ? 3.291 23.656 -3.291 1 88.19 84 LEU B O 1
ATOM 2290 N N . ARG B 1 85 ? 1.615 23.344 -4.699 1 89.44 85 ARG B N 1
ATOM 2291 C CA . ARG B 1 85 ? 2.479 22.672 -5.664 1 89.44 85 ARG B CA 1
ATOM 2292 C C . ARG B 1 85 ? 3.602 23.594 -6.133 1 89.44 85 ARG B C 1
ATOM 2294 O O . ARG B 1 85 ? 4.73 23.141 -6.34 1 89.44 85 ARG B O 1
ATOM 2301 N N . GLY B 1 86 ? 3.191 24.859 -6.297 1 85.56 86 GLY B N 1
ATOM 2302 C CA . GLY B 1 86 ? 4.199 25.844 -6.652 1 85.56 86 GLY B CA 1
ATOM 2303 C C . GLY B 1 86 ? 5.262 26.016 -5.586 1 85.56 86 GLY B C 1
ATOM 2304 O O . GLY B 1 86 ? 6.355 26.516 -5.867 1 85.56 86 GLY B O 1
ATOM 2305 N N . LEU B 1 87 ? 4.906 25.578 -4.383 1 84.88 87 LEU B N 1
ATOM 2306 C CA . LEU B 1 87 ? 5.812 25.734 -3.25 1 84.88 87 LEU B CA 1
ATOM 2307 C C . LEU B 1 87 ? 6.48 24.422 -2.889 1 84.88 87 LEU B C 1
ATOM 2309 O O . LEU B 1 87 ? 7.133 24.312 -1.848 1 84.88 87 LEU B O 1
ATOM 2313 N N . GLY B 1 88 ? 6.254 23.375 -3.742 1 86.31 88 GLY B N 1
ATOM 2314 C CA . GLY B 1 88 ? 7.027 22.156 -3.543 1 86.31 88 GLY B CA 1
ATOM 2315 C C . GLY B 1 88 ? 6.184 20.969 -3.098 1 86.31 88 GLY B C 1
ATOM 2316 O O . GLY B 1 88 ? 6.695 19.875 -2.928 1 86.31 88 GLY B O 1
ATOM 2317 N N . LEU B 1 89 ? 4.949 21.25 -2.867 1 87.06 89 LEU B N 1
ATOM 2318 C CA . LEU B 1 89 ? 4.078 20.125 -2.562 1 87.06 89 LEU B CA 1
ATOM 2319 C C . LEU B 1 89 ? 4.004 19.156 -3.742 1 87.06 89 LEU B C 1
ATOM 2321 O O . LEU B 1 89 ? 3.893 19.594 -4.895 1 87.06 89 LEU B O 1
ATOM 2325 N N . VAL B 1 90 ? 4.035 17.891 -3.434 1 90 90 VAL B N 1
ATOM 2326 C CA . VAL B 1 90 ? 4 16.859 -4.465 1 90 90 VAL B CA 1
ATOM 2327 C C . VAL B 1 90 ? 2.689 16.078 -4.371 1 90 90 VAL B C 1
ATOM 2329 O O . VAL B 1 90 ? 2.277 15.672 -3.283 1 90 90 VAL B O 1
ATOM 2332 N N . TYR B 1 91 ? 2.1 15.945 -5.574 1 89.38 91 TYR B N 1
ATOM 2333 C CA . TYR B 1 91 ? 1.018 14.969 -5.656 1 89.38 91 TYR B CA 1
ATOM 2334 C C . TYR B 1 91 ? 1.564 13.547 -5.672 1 89.38 91 TYR B C 1
ATOM 2336 O O . TYR B 1 91 ? 2.104 13.094 -6.684 1 89.38 91 TYR B O 1
ATOM 2344 N N . GLY B 1 92 ? 1.423 12.977 -4.543 1 93.75 92 GLY B N 1
ATOM 2345 C CA . GLY B 1 92 ? 1.776 11.57 -4.562 1 93.75 92 GLY B CA 1
ATOM 2346 C C . GLY B 1 92 ? 0.815 10.719 -5.379 1 93.75 92 GLY B C 1
ATOM 2347 O O . GLY B 1 92 ? 1.221 9.742 -6.008 1 93.75 92 GLY B O 1
ATOM 2348 N N . CYS B 1 93 ? -0.469 11.188 -5.273 1 95.5 93 CYS B N 1
ATOM 2349 C CA . CYS B 1 93 ? -1.495 10.516 -6.062 1 95.5 93 CYS B CA 1
ATOM 2350 C C . CYS B 1 93 ? -2.719 11.414 -6.234 1 95.5 93 CYS B C 1
ATOM 2352 O O . CYS B 1 93 ? -3.346 11.805 -5.25 1 95.5 93 CYS B O 1
ATOM 2354 N N . ASP B 1 94 ? -2.924 11.812 -7.422 1 95.81 94 ASP B N 1
ATOM 2355 C CA . ASP B 1 94 ? -4.273 12.242 -7.773 1 95.81 94 ASP B CA 1
ATOM 2356 C C . ASP B 1 94 ? -5.145 11.055 -8.164 1 95.81 94 ASP B C 1
ATOM 2358 O O . ASP B 1 94 ? -5.293 10.75 -9.352 1 95.81 94 ASP B O 1
ATOM 2362 N N . CYS B 1 95 ? -5.758 10.461 -7.191 1 96.5 95 CYS B N 1
ATOM 2363 C CA . CYS B 1 95 ? -6.25 9.086 -7.25 1 96.5 95 CYS B CA 1
ATOM 2364 C C . CYS B 1 95 ? -7.582 9.016 -7.984 1 96.5 95 CYS B C 1
ATOM 2366 O O . CYS B 1 95 ? -8.414 9.914 -7.855 1 96.5 95 CYS B O 1
ATOM 2368 N N . PRO B 1 96 ? -7.734 8.008 -8.742 1 95.25 96 PRO B N 1
ATOM 2369 C CA . PRO B 1 96 ? -9.008 7.832 -9.445 1 95.25 96 PRO B CA 1
ATOM 2370 C C . PRO B 1 96 ? -10.141 7.422 -8.516 1 95.25 96 PRO B C 1
ATOM 2372 O O . PRO B 1 96 ? -9.898 7.008 -7.379 1 95.25 96 PRO B O 1
ATOM 2375 N N . ARG B 1 97 ? -11.281 7.59 -8.984 1 94.25 97 ARG B N 1
ATOM 2376 C CA . ARG B 1 97 ? -12.492 7.066 -8.352 1 94.25 97 ARG B CA 1
ATOM 2377 C C . ARG B 1 97 ? -13.102 5.945 -9.188 1 94.25 97 ARG B C 1
ATOM 2379 O O . ARG B 1 97 ? -13.031 5.973 -10.414 1 94.25 97 ARG B O 1
ATOM 2386 N N . ASN B 1 98 ? -13.609 4.984 -8.477 1 91.62 98 ASN B N 1
ATOM 2387 C CA . ASN B 1 98 ? -14.289 3.938 -9.227 1 91.62 98 ASN B CA 1
ATOM 2388 C C . ASN B 1 98 ? -15.688 4.375 -9.656 1 91.62 98 ASN B C 1
ATOM 2390 O O . ASN B 1 98 ? -16.062 5.535 -9.484 1 91.62 98 ASN B O 1
ATOM 2394 N N . GLY B 1 99 ? -16.422 3.459 -10.336 1 89.62 99 GLY B N 1
ATOM 2395 C CA . GLY B 1 99 ? -17.75 3.76 -10.867 1 89.62 99 GLY B CA 1
ATOM 2396 C C . GLY B 1 99 ? -18.734 4.188 -9.797 1 89.62 99 GLY B C 1
ATOM 2397 O O . GLY B 1 99 ? -19.734 4.832 -10.094 1 89.62 99 GLY B O 1
ATOM 2398 N N . HIS B 1 100 ? -18.438 3.859 -8.492 1 92.12 100 HIS B N 1
ATOM 2399 C CA . HIS B 1 100 ? -19.328 4.191 -7.383 1 92.12 100 HIS B CA 1
ATOM 2400 C C . HIS B 1 100 ? -18.859 5.461 -6.672 1 92.12 100 HIS B C 1
ATOM 2402 O O . HIS B 1 100 ? -19.391 5.816 -5.617 1 92.12 100 HIS B O 1
ATOM 2408 N N . GLY B 1 101 ? -17.797 6.113 -7.188 1 91.88 101 GLY B N 1
ATOM 2409 C CA . GLY B 1 101 ? -17.328 7.375 -6.645 1 91.88 101 GLY B CA 1
ATOM 2410 C C . GLY B 1 101 ? -16.344 7.207 -5.504 1 91.88 101 GLY B C 1
ATOM 2411 O O . GLY B 1 101 ? -15.953 8.188 -4.867 1 91.88 101 GLY B O 1
ATOM 2412 N N . HIS B 1 102 ? -15.953 5.992 -5.242 1 92.12 102 HIS B N 1
ATOM 2413 C CA . HIS B 1 102 ? -15.023 5.734 -4.148 1 92.12 102 HIS B CA 1
ATOM 2414 C C . HIS B 1 102 ? -13.578 5.941 -4.602 1 92.12 102 HIS B C 1
ATOM 2416 O O . HIS B 1 102 ? -13.172 5.445 -5.656 1 92.12 102 HIS B O 1
ATOM 2422 N N . GLU B 1 103 ? -12.852 6.711 -3.812 1 94.88 103 GLU B N 1
ATOM 2423 C CA . GLU B 1 103 ? -11.43 6.926 -4.074 1 94.88 103 GLU B CA 1
ATOM 2424 C C . GLU B 1 103 ? -10.656 5.613 -4.004 1 94.88 103 GLU B C 1
ATOM 2426 O O . GLU B 1 103 ? -10.867 4.805 -3.1 1 94.88 103 GLU B O 1
ATOM 2431 N N . LYS B 1 104 ? -9.789 5.316 -4.988 1 95.75 104 LYS B N 1
ATOM 2432 C CA . LYS B 1 104 ? -8.977 4.105 -5.055 1 95.75 104 LYS B CA 1
ATOM 2433 C C . LYS B 1 104 ? -7.488 4.441 -5.102 1 95.75 104 LYS B C 1
ATOM 2435 O O . LYS B 1 104 ? -7.109 5.559 -5.469 1 95.75 104 LYS B O 1
ATOM 2440 N N . GLN B 1 105 ? -6.648 3.547 -4.621 1 98.12 105 GLN B N 1
ATOM 2441 C CA . GLN B 1 105 ? -5.211 3.531 -4.867 1 98.12 105 GLN B CA 1
ATOM 2442 C C . GLN B 1 105 ? -4.469 4.387 -3.846 1 98.12 105 GLN B C 1
ATOM 2444 O O . GLN B 1 105 ? -3.248 4.285 -3.715 1 98.12 105 GLN B O 1
ATOM 2449 N N . ALA B 1 106 ? -5.164 5.266 -3.104 1 98.06 106 ALA B N 1
ATOM 2450 C CA . ALA B 1 106 ? -4.504 6.246 -2.246 1 98.06 106 ALA B CA 1
ATOM 2451 C C . ALA B 1 106 ? -3.609 5.562 -1.218 1 98.06 106 ALA B C 1
ATOM 2453 O O . ALA B 1 106 ? -2.451 5.949 -1.038 1 98.06 106 ALA B O 1
ATOM 2454 N N . ASP B 1 107 ? -4.117 4.523 -0.62 1 98.25 107 ASP B N 1
ATOM 2455 C CA . ASP B 1 107 ? -3.361 3.84 0.428 1 98.25 107 ASP B CA 1
ATOM 2456 C C . ASP B 1 107 ? -2.082 3.223 -0.129 1 98.25 107 ASP B C 1
ATOM 2458 O O . ASP B 1 107 ? -1.005 3.385 0.449 1 98.25 107 ASP B O 1
ATOM 2462 N N . VAL B 1 108 ? -2.188 2.543 -1.255 1 98.75 108 VAL B N 1
ATOM 2463 C CA . VAL B 1 108 ? -1.049 1.858 -1.858 1 98.75 108 VAL B CA 1
ATOM 2464 C C . VAL B 1 108 ? -0.039 2.883 -2.369 1 98.75 108 VAL B C 1
ATOM 2466 O O . VAL B 1 108 ? 1.168 2.729 -2.172 1 98.75 108 VAL B O 1
ATOM 2469 N N . ALA B 1 109 ? -0.559 3.961 -2.932 1 98.75 109 ALA B N 1
ATOM 2470 C CA . ALA B 1 109 ? 0.339 5 -3.428 1 98.75 109 ALA B CA 1
ATOM 2471 C C . ALA B 1 109 ? 1.153 5.609 -2.291 1 98.75 109 ALA B C 1
ATOM 2473 O O . ALA B 1 109 ? 2.379 5.723 -2.385 1 98.75 109 ALA B O 1
ATOM 2474 N N . LEU B 1 110 ? 0.491 5.977 -1.271 1 98.81 110 LEU B N 1
ATOM 2475 C CA . LEU B 1 110 ? 1.149 6.57 -0.114 1 98.81 110 LEU B CA 1
ATOM 2476 C C . LEU B 1 110 ? 2.152 5.602 0.5 1 98.81 110 LEU B C 1
ATOM 2478 O O . LEU B 1 110 ? 3.312 5.957 0.718 1 98.81 110 LEU B O 1
ATOM 2482 N N . ALA B 1 111 ? 1.738 4.395 0.725 1 98.88 111 ALA B N 1
ATOM 2483 C CA . ALA B 1 111 ? 2.566 3.406 1.408 1 98.88 111 ALA B CA 1
ATOM 2484 C C . ALA B 1 111 ? 3.799 3.055 0.579 1 98.88 111 ALA B C 1
ATOM 2486 O O . ALA B 1 111 ? 4.891 2.875 1.123 1 98.88 111 ALA B O 1
ATOM 2487 N N . THR B 1 112 ? 3.627 2.912 -0.737 1 98.75 112 THR B N 1
ATOM 2488 C CA . THR B 1 112 ? 4.762 2.543 -1.575 1 98.75 112 THR B CA 1
ATOM 2489 C C . THR B 1 112 ? 5.746 3.703 -1.692 1 98.75 112 THR B C 1
ATOM 2491 O O . THR B 1 112 ? 6.961 3.492 -1.739 1 98.75 112 THR B O 1
ATOM 2494 N N . ASP B 1 113 ? 5.246 4.961 -1.722 1 98.56 113 ASP B N 1
ATOM 2495 C CA . ASP B 1 113 ? 6.141 6.113 -1.71 1 98.56 113 ASP B CA 1
ATOM 2496 C C . ASP B 1 113 ? 6.961 6.16 -0.422 1 98.56 113 ASP B C 1
ATOM 2498 O O . ASP B 1 113 ? 8.18 6.355 -0.461 1 98.56 113 ASP B O 1
ATOM 2502 N N . MET B 1 114 ? 6.246 5.973 0.622 1 98.56 114 MET B N 1
ATOM 2503 C CA . MET B 1 114 ? 6.91 5.992 1.922 1 98.56 114 MET B CA 1
ATOM 2504 C C . MET B 1 114 ? 7.957 4.891 2.016 1 98.56 114 MET B C 1
ATOM 2506 O O . MET B 1 114 ? 9.094 5.141 2.412 1 98.56 114 MET B O 1
ATOM 2510 N N . THR B 1 115 ? 7.625 3.689 1.608 1 98.56 115 THR B N 1
ATOM 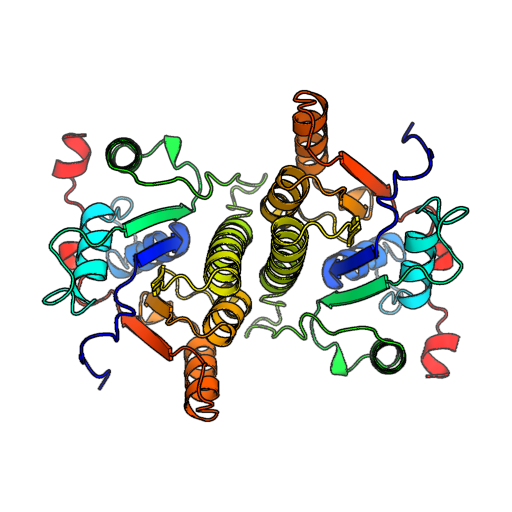2511 C CA . THR B 1 115 ? 8.516 2.537 1.654 1 98.56 115 THR B CA 1
ATOM 2512 C C . THR B 1 115 ? 9.719 2.744 0.734 1 98.56 115 THR B C 1
ATOM 2514 O O . THR B 1 115 ? 10.852 2.445 1.109 1 98.56 115 THR B O 1
ATOM 2517 N N . GLU B 1 116 ? 9.414 3.244 -0.421 1 97.81 116 GLU B N 1
ATOM 2518 C CA . GLU B 1 116 ? 10.477 3.506 -1.392 1 97.81 116 GLU B CA 1
ATOM 2519 C C . GLU B 1 116 ? 11.516 4.461 -0.824 1 97.81 116 GLU B C 1
ATOM 2521 O O . GLU B 1 116 ? 12.719 4.188 -0.894 1 97.81 116 GLU B O 1
ATOM 2526 N N . GLN B 1 117 ? 11.078 5.535 -0.271 1 96.31 117 GLN B N 1
ATOM 2527 C CA . GLN B 1 117 ? 11.992 6.543 0.268 1 96.31 117 GLN B CA 1
ATOM 2528 C C . GLN B 1 117 ? 12.742 6.008 1.484 1 96.31 117 GLN B C 1
ATOM 2530 O O . GLN B 1 117 ? 13.938 6.27 1.645 1 96.31 117 GLN B O 1
ATOM 2535 N N . ALA B 1 118 ? 12.039 5.281 2.254 1 97.69 118 ALA B N 1
ATOM 2536 C CA . ALA B 1 118 ? 12.664 4.715 3.445 1 97.69 118 ALA B CA 1
ATOM 2537 C C . ALA B 1 118 ? 13.734 3.693 3.07 1 97.69 118 ALA B C 1
ATOM 2539 O O . ALA B 1 118 ? 14.82 3.68 3.656 1 97.69 118 ALA B O 1
ATOM 2540 N N . LYS B 1 119 ? 13.398 2.826 2.123 1 97.25 119 LYS B N 1
ATOM 2541 C CA . LYS B 1 119 ? 14.359 1.812 1.695 1 97.25 119 LYS B CA 1
ATOM 2542 C C . LYS B 1 119 ? 15.602 2.453 1.079 1 97.25 119 LYS B C 1
ATOM 2544 O O . LYS B 1 119 ? 16.719 2.023 1.345 1 97.25 119 LYS B O 1
ATOM 2549 N N . HIS B 1 120 ? 15.383 3.463 0.278 1 94.75 120 HIS B N 1
ATOM 2550 C CA . HIS B 1 120 ? 16.5 4.203 -0.303 1 94.75 120 HIS B CA 1
ATOM 2551 C C . HIS B 1 120 ? 17.375 4.82 0.781 1 94.75 120 HIS B C 1
ATOM 2553 O O . HIS B 1 120 ? 18.594 4.703 0.732 1 94.75 120 HIS B O 1
ATOM 2559 N N . ALA B 1 121 ? 16.766 5.492 1.72 1 94.25 121 ALA B N 1
ATOM 2560 C CA . ALA B 1 121 ? 17.5 6.133 2.814 1 94.25 121 ALA B CA 1
ATOM 2561 C C . ALA B 1 121 ? 18.297 5.109 3.613 1 94.25 121 ALA B C 1
ATOM 2563 O O . ALA B 1 121 ? 19.438 5.367 3.996 1 94.25 121 ALA B O 1
ATOM 2564 N N . LEU B 1 122 ? 17.672 3.938 3.842 1 95.25 122 LEU B N 1
ATOM 2565 C CA . LEU B 1 122 ? 18.359 2.865 4.555 1 95.25 122 LEU B CA 1
ATOM 2566 C C . LEU B 1 122 ? 19.594 2.4 3.783 1 95.25 122 LEU B C 1
ATOM 2568 O O . LEU B 1 122 ? 20.703 2.352 4.336 1 95.25 122 LEU B O 1
ATOM 2572 N N . ASP B 1 123 ? 19.453 2.09 2.523 1 94.12 123 ASP B N 1
ATOM 2573 C CA . ASP B 1 123 ? 20.5 1.489 1.707 1 94.12 123 ASP B CA 1
ATOM 2574 C C . ASP B 1 123 ? 21.672 2.449 1.534 1 94.12 123 ASP B C 1
ATOM 2576 O O . ASP B 1 123 ? 22.812 2.016 1.41 1 94.12 123 ASP B O 1
ATOM 2580 N N . PHE B 1 124 ? 21.422 3.729 1.667 1 93.75 124 PHE B N 1
ATOM 2581 C CA . PHE B 1 124 ? 22.484 4.703 1.42 1 93.75 124 PHE B CA 1
ATOM 2582 C C . PHE B 1 124 ? 22.859 5.438 2.701 1 93.75 124 PHE B C 1
ATOM 2584 O O . PHE B 1 124 ? 23.625 6.398 2.672 1 93.75 124 PHE B O 1
ATOM 2591 N N . GLY B 1 125 ? 22.25 5.086 3.775 1 92.62 125 GLY B N 1
ATOM 2592 C CA . GLY B 1 125 ? 22.609 5.625 5.078 1 92.62 125 GLY B CA 1
ATOM 2593 C C . GLY B 1 125 ? 22.203 7.082 5.25 1 92.62 125 GLY B C 1
ATOM 2594 O O . GLY B 1 125 ? 22.969 7.875 5.801 1 92.62 125 GLY B O 1
ATOM 2595 N N . ILE B 1 126 ? 21.062 7.461 4.711 1 91.25 126 ILE B N 1
ATOM 2596 C CA . ILE B 1 126 ? 20.578 8.836 4.789 1 91.25 126 ILE B CA 1
ATOM 2597 C C . ILE B 1 126 ? 19.578 8.969 5.934 1 91.25 126 ILE B C 1
ATOM 2599 O O . ILE B 1 126 ? 18.609 8.211 6.012 1 91.25 126 ILE B O 1
ATOM 2603 N N . ALA B 1 127 ? 19.75 9.906 6.777 1 88.38 127 ALA B N 1
ATOM 2604 C CA . ALA B 1 127 ? 18.828 10.148 7.891 1 88.38 127 ALA B CA 1
ATOM 2605 C C . ALA B 1 127 ? 17.547 10.805 7.402 1 88.38 127 ALA B C 1
ATOM 2607 O O . ALA B 1 127 ? 17.578 11.688 6.539 1 88.38 127 ALA B O 1
ATOM 2608 N N . ARG B 1 128 ? 16.453 10.328 7.934 1 89.94 128 ARG B N 1
ATOM 2609 C CA . ARG B 1 128 ? 15.141 10.883 7.602 1 89.94 128 ARG B CA 1
ATOM 2610 C C . ARG B 1 128 ? 14.148 10.641 8.734 1 89.94 128 ARG B C 1
ATOM 2612 O O . ARG B 1 128 ? 14.266 9.664 9.477 1 89.94 128 ARG B O 1
ATOM 2619 N N . ASP B 1 129 ? 13.258 11.578 8.836 1 91.75 129 ASP B N 1
ATOM 2620 C CA . ASP B 1 129 ? 12.055 11.344 9.641 1 91.75 129 ASP B CA 1
ATOM 2621 C C . ASP B 1 129 ? 10.82 11.211 8.75 1 91.75 129 ASP B C 1
ATOM 2623 O O . ASP B 1 129 ? 10.688 11.922 7.758 1 91.75 129 ASP B O 1
ATOM 2627 N N . PHE B 1 130 ? 10 10.312 9.133 1 96.06 130 PHE B N 1
ATOM 2628 C CA . PHE B 1 130 ? 8.812 10.055 8.328 1 96.06 130 PHE B CA 1
ATOM 2629 C C . PHE B 1 130 ? 7.547 10.422 9.102 1 96.06 130 PHE B C 1
ATOM 2631 O O . PHE B 1 130 ? 7.43 10.125 10.289 1 96.06 130 PHE B O 1
ATOM 2638 N N . VAL B 1 131 ? 6.664 11.109 8.453 1 97 131 VAL B N 1
ATOM 2639 C CA . VAL B 1 131 ? 5.406 11.539 9.062 1 97 131 VAL B CA 1
ATOM 2640 C C . VAL B 1 131 ? 4.23 10.992 8.25 1 97 131 VAL B C 1
ATOM 2642 O O . VAL B 1 131 ? 4.133 11.227 7.047 1 97 131 VAL B O 1
ATOM 2645 N N . LEU B 1 132 ? 3.408 10.234 8.883 1 98.44 132 LEU B N 1
ATOM 2646 C CA . LEU B 1 132 ? 2.146 9.773 8.305 1 98.44 132 LEU B CA 1
ATOM 2647 C C . LEU B 1 132 ? 0.97 10.547 8.898 1 98.44 132 LEU B C 1
ATOM 2649 O O . LEU B 1 132 ? 0.762 10.539 10.109 1 98.44 132 LEU B O 1
ATOM 2653 N N . VAL B 1 133 ? 0.236 11.234 8.062 1 98 133 VAL B N 1
ATOM 2654 C CA . VAL B 1 133 ? -0.968 11.922 8.523 1 98 133 VAL B CA 1
ATOM 2655 C C . VAL B 1 133 ? -2.201 11.094 8.156 1 98 133 VAL B C 1
ATOM 2657 O O . VAL B 1 133 ? -2.846 11.352 7.141 1 98 133 VAL B O 1
ATOM 2660 N N . SER B 1 134 ? -2.52 10.133 8.922 1 98.19 134 SER B N 1
ATOM 2661 C CA . SER B 1 134 ? -3.643 9.211 8.805 1 98.19 134 SER B CA 1
ATOM 2662 C C . SER B 1 134 ? -3.754 8.32 10.031 1 98.19 134 SER B C 1
ATOM 2664 O O . SER B 1 134 ? -2.742 7.891 10.594 1 98.19 134 SER B O 1
ATOM 2666 N N . GLY B 1 135 ? -4.863 7.969 10.477 1 97.06 135 GLY B N 1
ATOM 2667 C CA . GLY B 1 135 ? -5.086 7.023 11.562 1 97.06 135 GLY B CA 1
ATOM 2668 C C . GLY B 1 135 ? -5.527 5.656 11.078 1 97.06 135 GLY B C 1
ATOM 2669 O O . GLY B 1 135 ? -5.855 4.785 11.883 1 97.06 135 GLY B O 1
ATOM 2670 N N . ASP B 1 136 ? -5.566 5.477 9.773 1 96.88 136 ASP B N 1
ATOM 2671 C CA . ASP B 1 136 ? -6.07 4.258 9.148 1 96.88 136 ASP B CA 1
ATOM 2672 C C . ASP B 1 136 ? -5.117 3.088 9.391 1 96.88 136 ASP B C 1
ATOM 2674 O O . ASP B 1 136 ? -3.924 3.18 9.094 1 96.88 136 ASP B O 1
ATOM 2678 N N . SER B 1 137 ? -5.598 1.989 9.859 1 97 137 SER B N 1
ATOM 2679 C CA . SER B 1 137 ? -4.797 0.827 10.227 1 97 137 SER B CA 1
ATOM 2680 C C . SER B 1 137 ? -4.215 0.148 8.992 1 97 137 SER B C 1
ATOM 2682 O O . SER B 1 137 ? -3.291 -0.662 9.094 1 97 137 SER B O 1
ATOM 2684 N N . ASP B 1 138 ? -4.738 0.439 7.844 1 97.69 138 ASP B N 1
ATOM 2685 C CA . ASP B 1 138 ? -4.23 -0.173 6.617 1 97.69 138 ASP B CA 1
ATOM 2686 C C . ASP B 1 138 ? -2.773 0.205 6.375 1 97.69 138 ASP B C 1
ATOM 2688 O O . ASP B 1 138 ? -2.064 -0.475 5.629 1 97.69 138 ASP B O 1
ATOM 2692 N N . PHE B 1 139 ? -2.248 1.23 7.074 1 98.62 139 PHE B N 1
ATOM 2693 C CA . PHE B 1 139 ? -0.887 1.7 6.84 1 98.62 139 PHE B CA 1
ATOM 2694 C C . PHE B 1 139 ? 0.094 1.009 7.777 1 98.62 139 PHE B C 1
ATOM 2696 O O . PHE B 1 139 ? 1.306 1.213 7.68 1 98.62 139 PHE B O 1
ATOM 2703 N N . ILE B 1 140 ? -0.368 0.156 8.609 1 98.5 140 ILE B N 1
ATOM 2704 C CA . ILE B 1 140 ? 0.456 -0.458 9.641 1 98.5 140 ILE B CA 1
ATOM 2705 C C . ILE B 1 140 ? 1.61 -1.222 9 1 98.5 140 ILE B C 1
ATOM 2707 O O . ILE B 1 140 ? 2.76 -1.099 9.43 1 98.5 140 ILE B O 1
ATOM 2711 N N . PRO B 1 141 ? 1.443 -2.014 7.93 1 98.44 141 PRO B N 1
ATOM 2712 C CA . PRO B 1 141 ? 2.584 -2.707 7.324 1 98.44 141 PRO B CA 1
ATOM 2713 C C . PRO B 1 141 ? 3.674 -1.747 6.852 1 98.44 141 PRO B C 1
ATOM 2715 O O . PRO B 1 141 ? 4.863 -2.043 6.988 1 98.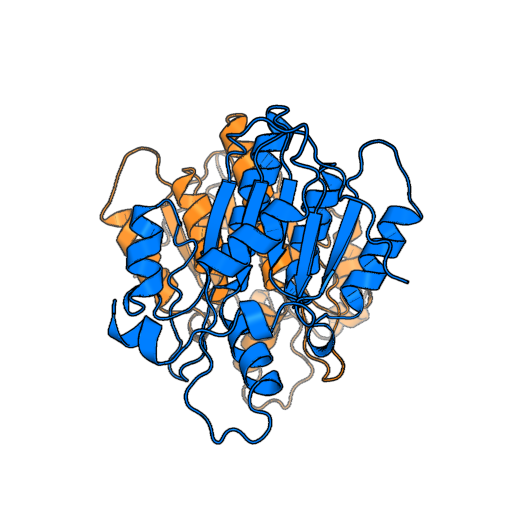44 141 PRO B O 1
ATOM 2718 N N . ALA B 1 142 ? 3.293 -0.613 6.297 1 98.75 142 ALA B N 1
ATOM 2719 C CA . ALA B 1 142 ? 4.273 0.366 5.832 1 98.75 142 ALA B CA 1
ATOM 2720 C C . ALA B 1 142 ? 5.039 0.973 7.008 1 98.75 142 ALA B C 1
ATOM 2722 O O . ALA B 1 142 ? 6.266 1.062 6.977 1 98.75 142 ALA B O 1
ATOM 2723 N N . VAL B 1 143 ? 4.293 1.363 8.031 1 98.69 143 VAL B N 1
ATOM 2724 C CA . VAL B 1 143 ? 4.91 1.975 9.203 1 98.69 143 VAL B CA 1
ATOM 2725 C C . VAL B 1 143 ? 5.848 0.974 9.875 1 98.69 143 VAL B C 1
ATOM 2727 O O . VAL B 1 143 ? 6.953 1.329 10.289 1 98.69 143 VAL B O 1
ATOM 2730 N N . ARG B 1 144 ? 5.414 -0.267 9.961 1 97.88 144 ARG B N 1
ATOM 2731 C CA . ARG B 1 144 ? 6.234 -1.318 10.547 1 97.88 144 ARG B CA 1
ATOM 2732 C C . ARG B 1 144 ? 7.566 -1.453 9.812 1 97.88 144 ARG B C 1
ATOM 2734 O O . ARG B 1 144 ? 8.617 -1.587 10.445 1 97.88 144 ARG B O 1
ATOM 2741 N N . LYS B 1 145 ? 7.535 -1.452 8.531 1 97.75 145 LYS B N 1
ATOM 2742 C CA . LYS B 1 145 ? 8.75 -1.552 7.734 1 97.75 145 LYS B CA 1
ATOM 2743 C C . LYS B 1 145 ? 9.695 -0.386 8.023 1 97.75 145 LYS B C 1
ATOM 2745 O O . LYS B 1 145 ? 10.883 -0.59 8.266 1 97.75 145 LYS B O 1
ATOM 2750 N N . VAL B 1 146 ? 9.148 0.802 8.016 1 97.88 146 VAL B N 1
ATOM 2751 C CA . VAL B 1 146 ? 9.945 2.012 8.188 1 97.88 146 VAL B CA 1
ATOM 2752 C C . VAL B 1 146 ? 10.594 2.006 9.57 1 97.88 146 VAL B C 1
ATOM 2754 O O . VAL B 1 146 ? 11.781 2.307 9.711 1 97.88 146 VAL B O 1
ATOM 2757 N N . LEU B 1 147 ? 9.844 1.593 10.57 1 96.56 147 LEU B N 1
ATOM 2758 C CA . LEU B 1 147 ? 10.391 1.453 11.914 1 96.56 147 LEU B CA 1
ATOM 2759 C C . LEU B 1 147 ? 11.477 0.384 11.953 1 96.56 147 LEU B C 1
ATOM 2761 O O . LEU B 1 147 ? 12.508 0.561 12.609 1 96.56 147 LEU B O 1
ATOM 2765 N N . GLY B 1 148 ? 11.227 -0.693 11.273 1 95.75 148 GLY B N 1
ATOM 2766 C CA . GLY B 1 148 ? 12.195 -1.777 11.195 1 95.75 148 GLY B CA 1
ATOM 2767 C C . GLY B 1 148 ? 13.508 -1.366 10.555 1 95.75 148 GLY B C 1
ATOM 2768 O O . GLY B 1 148 ? 14.555 -1.942 10.852 1 95.75 148 GLY B O 1
ATOM 2769 N N . TYR B 1 149 ? 13.383 -0.401 9.633 1 96.19 149 TYR B N 1
ATOM 2770 C CA . TYR B 1 149 ? 14.57 0.127 8.977 1 96.19 149 TYR B CA 1
ATOM 2771 C C . TYR B 1 149 ? 15.352 1.038 9.922 1 96.19 149 TYR B C 1
ATOM 2773 O O . TYR B 1 149 ? 16.453 1.491 9.586 1 96.19 149 TYR B O 1
ATOM 2781 N N . GLY B 1 150 ? 14.75 1.352 11.055 1 94.38 150 GLY B N 1
ATOM 2782 C CA . GLY B 1 150 ? 15.43 2.172 12.039 1 94.38 150 GLY B CA 1
ATOM 2783 C C . GLY B 1 150 ? 15.016 3.631 11.992 1 94.38 150 GLY B C 1
ATOM 2784 O O . GLY B 1 150 ? 15.625 4.473 12.656 1 94.38 150 GLY B O 1
ATOM 2785 N N . PHE B 1 151 ? 14.078 3.986 11.18 1 94.94 151 PHE B N 1
ATOM 2786 C CA . PHE B 1 151 ? 13.633 5.371 11.07 1 94.94 151 PHE B CA 1
ATOM 2787 C C . PHE B 1 151 ? 12.492 5.652 12.039 1 94.94 151 PHE B C 1
ATOM 2789 O O . PHE B 1 151 ? 11.695 4.758 12.352 1 94.94 151 PHE B O 1
ATOM 2796 N N . ASN B 1 152 ? 12.453 6.879 12.508 1 93.38 152 ASN B N 1
ATOM 2797 C CA . ASN B 1 152 ? 11.328 7.297 13.336 1 93.38 152 ASN B CA 1
ATOM 2798 C C . ASN B 1 152 ? 10.102 7.633 12.492 1 93.38 152 ASN B C 1
ATOM 2800 O O . ASN B 1 152 ? 10.234 8.164 11.391 1 93.38 152 ASN B O 1
ATOM 2804 N N . VAL B 1 153 ? 8.953 7.246 13.055 1 96.12 153 VAL B N 1
ATOM 2805 C CA . VAL B 1 153 ? 7.699 7.559 12.367 1 96.12 153 VAL B CA 1
ATOM 2806 C C . VAL B 1 153 ? 6.785 8.352 13.305 1 96.12 153 VAL B C 1
ATOM 2808 O O . VAL B 1 153 ? 6.535 7.934 14.438 1 96.12 153 VAL B O 1
ATOM 2811 N N . HIS B 1 154 ? 6.375 9.461 12.844 1 96.06 154 HIS B N 1
ATOM 2812 C CA . HIS B 1 154 ? 5.371 10.273 13.531 1 96.06 154 HIS B CA 1
ATOM 2813 C C . HIS B 1 154 ? 4.004 10.125 12.867 1 96.06 154 HIS B C 1
ATOM 2815 O O . HIS B 1 154 ? 3.85 10.43 11.68 1 96.06 154 HIS B O 1
ATOM 2821 N N . VAL B 1 155 ? 3.051 9.688 13.648 1 97.44 155 VAL B N 1
ATOM 2822 C CA . VAL B 1 155 ? 1.693 9.508 13.141 1 97.44 155 VAL B CA 1
ATOM 2823 C C . VAL B 1 155 ? 0.796 10.625 13.656 1 97.44 155 VAL B C 1
ATOM 2825 O O . VAL B 1 155 ? 0.694 10.844 14.867 1 97.44 155 VAL B O 1
ATOM 2828 N N . TRP B 1 156 ? 0.227 11.383 12.742 1 96.88 156 TRP B N 1
ATOM 2829 C CA . TRP B 1 156 ? -0.737 12.43 13.055 1 96.88 156 TRP B CA 1
ATOM 2830 C C . TRP B 1 156 ? -2.148 12.016 12.656 1 96.88 156 TRP B C 1
ATOM 2832 O O . TRP B 1 156 ? -2.379 11.594 11.516 1 96.88 156 TRP B O 1
ATOM 2842 N N . ALA B 1 157 ? -3.088 12.086 13.562 1 96.88 157 ALA B N 1
ATOM 2843 C CA . ALA B 1 157 ? -4.461 11.672 13.289 1 96.88 157 ALA B CA 1
ATOM 2844 C C . ALA B 1 157 ? -5.434 12.32 14.273 1 96.88 157 ALA B C 1
ATOM 2846 O O . ALA B 1 157 ? -5.02 12.883 15.281 1 96.88 157 ALA B O 1
ATOM 2847 N N . TRP B 1 158 ? -6.715 12.336 13.828 1 95.12 158 TRP B N 1
ATOM 2848 C CA . TRP B 1 158 ? -7.75 12.594 14.828 1 95.12 158 TRP B CA 1
ATOM 2849 C C . TRP B 1 158 ? -7.836 11.438 15.828 1 95.12 158 TRP B C 1
ATOM 2851 O O . TRP B 1 158 ? -7.734 10.273 15.445 1 95.12 158 TRP B O 1
ATOM 2861 N N . ARG B 1 159 ? -8.055 11.766 17.094 1 93.69 159 ARG B N 1
ATOM 2862 C CA . ARG B 1 159 ? -8.062 10.75 18.141 1 93.69 159 ARG B CA 1
ATOM 2863 C C . ARG B 1 159 ? -9.07 9.648 17.828 1 93.69 159 ARG B C 1
ATOM 2865 O O . ARG B 1 159 ? -8.742 8.461 17.891 1 93.69 159 ARG B O 1
ATOM 2872 N N . ARG B 1 160 ? -10.242 10 17.406 1 90.94 160 ARG B N 1
ATOM 2873 C CA . ARG B 1 160 ? -11.32 9.047 17.156 1 90.94 160 ARG B CA 1
ATOM 2874 C C . ARG B 1 160 ? -11.062 8.25 15.875 1 90.94 160 ARG B C 1
ATOM 2876 O O . ARG B 1 160 ? -11.68 7.211 15.648 1 90.94 160 ARG B O 1
ATOM 2883 N N . SER B 1 161 ? -10.172 8.805 15.031 1 92.31 161 SER B N 1
ATOM 2884 C CA . SER B 1 161 ? -9.906 8.156 13.75 1 92.31 161 SER B CA 1
ATOM 2885 C C . SER B 1 161 ? -8.68 7.254 13.836 1 92.31 161 SER B C 1
ATOM 2887 O O . SER B 1 161 ? -8.367 6.535 12.883 1 92.31 161 SER B O 1
ATOM 2889 N N . LEU B 1 162 ? -7.984 7.324 14.945 1 95.81 162 LEU B N 1
ATOM 2890 C CA . LEU B 1 162 ? -6.766 6.535 15.078 1 95.81 162 LEU B CA 1
ATOM 2891 C C . LEU B 1 162 ? -7.09 5.09 15.453 1 95.81 162 LEU B C 1
ATOM 2893 O O . LEU B 1 162 ? -7.668 4.836 16.516 1 95.81 162 LEU B O 1
ATOM 2897 N N . SER B 1 163 ? -6.734 4.195 14.562 1 95.75 163 SER B N 1
ATOM 2898 C CA . SER B 1 163 ? -6.918 2.775 14.852 1 95.75 163 SER B CA 1
ATOM 2899 C C . SER B 1 163 ? -6.125 2.354 16.078 1 95.75 163 SER B C 1
ATOM 2901 O O . SER B 1 163 ? -4.973 2.75 16.25 1 95.75 163 SER B O 1
ATOM 2903 N N . SER B 1 164 ? -6.652 1.497 16.938 1 95.31 164 SER B N 1
ATOM 2904 C CA . SER B 1 164 ? -5.988 0.978 18.125 1 95.31 164 SER B CA 1
ATOM 2905 C C . SER B 1 164 ? -4.773 0.135 17.75 1 95.31 164 SER B C 1
ATOM 2907 O O . SER B 1 164 ? -3.891 -0.084 18.594 1 95.31 164 SER B O 1
ATOM 2909 N N . GLU B 1 165 ? -4.703 -0.301 16.547 1 95.62 165 GLU B N 1
ATOM 2910 C CA . GLU B 1 165 ? -3.586 -1.116 16.078 1 95.62 165 GLU B CA 1
ATOM 2911 C C . GLU B 1 165 ? -2.277 -0.331 16.109 1 95.62 165 GLU B C 1
ATOM 2913 O O . GLU B 1 165 ? -1.199 -0.916 16.234 1 95.62 165 GLU B O 1
ATOM 2918 N N . PHE B 1 166 ? -2.344 0.954 16.016 1 97.12 166 PHE B N 1
ATOM 2919 C CA . PHE B 1 166 ? -1.139 1.771 16.094 1 97.12 166 PHE B CA 1
ATOM 2920 C C . PHE B 1 166 ? -0.549 1.731 17.5 1 97.12 166 PHE B C 1
ATOM 2922 O O . PHE B 1 166 ? 0.672 1.745 17.656 1 97.12 166 PHE B O 1
ATOM 2929 N N . TYR B 1 167 ? -1.421 1.673 18.453 1 96.06 167 TYR B N 1
ATOM 2930 C CA . TYR B 1 167 ? -0.934 1.558 19.828 1 96.06 167 TYR B CA 1
ATOM 2931 C C . TYR B 1 167 ? -0.25 0.214 20.047 1 96.06 167 TYR B C 1
ATOM 2933 O O . TYR B 1 167 ? 0.782 0.14 20.719 1 96.06 167 TYR B O 1
ATOM 2941 N N . ARG B 1 168 ? -0.812 -0.746 19.484 1 95.44 168 ARG B N 1
ATOM 2942 C CA . ARG B 1 168 ? -0.211 -2.072 19.609 1 95.44 168 ARG B CA 1
ATOM 2943 C C . ARG B 1 168 ? 1.15 -2.115 18.922 1 95.44 168 ARG B C 1
ATOM 2945 O O . ARG B 1 168 ? 2.104 -2.684 19.453 1 95.44 168 ARG B O 1
ATOM 2952 N N . LEU B 1 169 ? 1.166 -1.528 17.797 1 96.12 169 LEU B N 1
ATOM 2953 C CA . LEU B 1 169 ? 2.434 -1.465 17.078 1 96.12 169 LEU B CA 1
ATOM 2954 C C . LEU B 1 169 ? 3.482 -0.715 17.891 1 96.12 169 LEU B C 1
ATOM 2956 O O . LEU B 1 169 ? 4.621 -1.174 18.016 1 96.12 169 LEU B O 1
ATOM 2960 N N . LYS B 1 170 ? 3.1 0.431 18.375 1 95.31 170 LYS B N 1
ATOM 2961 C CA . LYS B 1 170 ? 3.996 1.232 19.203 1 95.31 170 LYS B CA 1
ATOM 2962 C C . LYS B 1 170 ? 4.531 0.422 20.391 1 95.31 170 LYS B C 1
ATOM 2964 O O . LYS B 1 170 ? 5.734 0.42 20.656 1 95.31 170 LYS B O 1
ATOM 2969 N N . GLN B 1 171 ? 3.703 -0.253 21.062 1 95 171 GLN B N 1
ATOM 2970 C CA . GLN B 1 171 ? 4.078 -1.072 22.203 1 95 171 GLN B CA 1
ATOM 2971 C C . GLN B 1 171 ? 5.039 -2.186 21.797 1 95 171 GLN B C 1
ATOM 2973 O O . GLN B 1 171 ? 6.008 -2.469 22.516 1 95 171 GLN B O 1
ATOM 2978 N N . ASP B 1 172 ? 4.758 -2.824 20.703 1 94.06 172 ASP B N 1
ATOM 2979 C CA . ASP B 1 172 ? 5.613 -3.895 20.203 1 94.06 172 ASP B CA 1
ATOM 2980 C C . ASP B 1 172 ? 7.047 -3.408 20 1 94.06 172 ASP B C 1
ATOM 2982 O O . ASP B 1 172 ? 8 -4.117 20.328 1 94.06 172 ASP B O 1
ATOM 2986 N N . PHE B 1 173 ? 7.211 -2.279 19.453 1 93.56 173 PHE B N 1
ATOM 2987 C CA . PHE B 1 173 ? 8.539 -1.754 19.172 1 93.56 173 PHE B CA 1
ATOM 2988 C C . PHE B 1 173 ? 9.195 -1.209 20.438 1 93.56 173 PHE B C 1
ATOM 2990 O O . PHE B 1 173 ? 10.414 -1.226 20.562 1 93.56 173 PHE B O 1
ATOM 2997 N N . GLU B 1 174 ? 8.422 -0.728 21.312 1 91.19 174 GLU B N 1
ATOM 2998 C CA . GLU B 1 174 ? 8.961 -0.263 22.594 1 91.19 174 GLU B CA 1
ATOM 2999 C C . GLU B 1 174 ? 9.414 -1.435 23.453 1 91.19 174 GLU B C 1
ATOM 3001 O O . GLU B 1 174 ? 10.414 -1.338 24.172 1 91.19 174 GLU B O 1
ATOM 3006 N N . ASP B 1 175 ? 8.68 -2.506 23.391 1 90.81 175 ASP B N 1
ATOM 3007 C CA . ASP B 1 175 ? 8.992 -3.689 24.188 1 90.81 175 ASP B CA 1
ATOM 3008 C C . ASP B 1 175 ? 10.242 -4.395 23.656 1 90.81 175 ASP B C 1
ATOM 3010 O O . ASP B 1 175 ? 10.977 -5.02 24.422 1 90.81 175 ASP B O 1
ATOM 3014 N N . ASN B 1 176 ? 10.359 -4.367 22.344 1 81.25 176 ASN B N 1
ATOM 3015 C CA . ASN B 1 176 ? 11.5 -5.039 21.719 1 81.25 176 ASN B CA 1
ATOM 3016 C C . ASN B 1 176 ? 12.648 -4.07 21.469 1 81.25 176 ASN B C 1
ATOM 3018 O O . ASN B 1 176 ? 13.398 -4.23 20.5 1 81.25 176 ASN B O 1
ATOM 3022 N N . CYS B 1 177 ? 13.023 -3.199 22.328 1 71.94 177 CYS B N 1
ATOM 3023 C CA . CYS B 1 177 ? 14 -2.121 22.25 1 71.94 177 CYS B CA 1
ATOM 3024 C C . CYS B 1 177 ? 15.336 -2.637 21.719 1 71.94 177 CYS B C 1
ATOM 3026 O O . CYS B 1 177 ? 16.344 -2.588 22.422 1 71.94 177 CYS B O 1
ATOM 3028 N N . VAL B 1 178 ? 15.227 -3.199 20.578 1 78.62 178 VAL B N 1
ATOM 3029 C CA . VAL B 1 178 ? 16.469 -3.594 19.938 1 78.62 178 VAL B CA 1
ATOM 3030 C C . VAL B 1 178 ? 17.141 -2.373 19.297 1 78.62 178 VAL B C 1
ATOM 3032 O O . VAL B 1 178 ? 16.469 -1.52 18.719 1 78.62 178 VAL B O 1
ATOM 3035 N N . PRO B 1 179 ? 18.422 -2.229 19.672 1 84.75 179 PRO B N 1
ATOM 3036 C CA . PRO B 1 179 ? 19.125 -1.121 19.016 1 84.75 179 PRO B CA 1
ATOM 3037 C C . PRO B 1 179 ? 18.953 -1.134 17.5 1 84.75 179 PRO B C 1
ATOM 3039 O O . PRO B 1 179 ? 18.938 -2.205 16.875 1 84.75 179 PRO B O 1
ATOM 3042 N N . GLY B 1 180 ? 18.672 0.034 16.922 1 88.75 180 GLY B N 1
ATOM 3043 C CA . GLY B 1 180 ? 18.609 0.114 15.477 1 88.75 180 GLY B CA 1
ATOM 3044 C C . GLY B 1 180 ? 17.188 0.214 14.953 1 88.75 180 GLY B C 1
ATOM 3045 O O . GLY B 1 180 ? 16.969 0.485 13.766 1 88.75 180 GLY B O 1
ATOM 3046 N N . LEU B 1 181 ? 16.219 0.062 15.891 1 91.88 181 LEU B N 1
ATOM 3047 C CA . LEU B 1 181 ? 14.828 0.194 15.477 1 91.88 181 LEU B CA 1
ATOM 3048 C C . LEU B 1 181 ? 14.336 1.625 15.664 1 91.88 181 LEU B C 1
ATOM 3050 O O . LEU B 1 181 ? 14.844 2.35 16.516 1 91.88 181 LEU B O 1
ATOM 3054 N N . GLY B 1 182 ? 13.391 1.988 14.82 1 93.06 182 GLY B N 1
ATOM 3055 C CA . GLY B 1 182 ? 12.805 3.314 14.93 1 93.06 182 GLY B CA 1
ATOM 3056 C C . GLY B 1 182 ? 11.789 3.424 16.047 1 93.06 182 GLY B C 1
ATOM 3057 O O . GLY B 1 182 ? 11.352 2.41 16.594 1 93.06 182 GLY B O 1
ATOM 3058 N N . GLN B 1 183 ? 11.484 4.629 16.359 1 92.38 183 GLN B N 1
ATOM 3059 C CA . GLN B 1 183 ? 10.453 4.902 17.359 1 92.38 183 GLN B CA 1
ATOM 3060 C C . GLN B 1 183 ? 9.219 5.52 16.703 1 92.38 183 GLN B C 1
ATOM 3062 O O . GLN B 1 183 ? 9.328 6.285 15.75 1 92.38 183 GLN B O 1
ATOM 3067 N N . MET B 1 184 ? 8.109 5.156 17.312 1 94.31 184 MET B N 1
ATOM 3068 C CA . MET B 1 184 ? 6.855 5.715 16.828 1 94.31 184 MET B CA 1
ATOM 3069 C C . MET B 1 184 ? 6.285 6.719 17.812 1 94.31 184 MET B C 1
ATOM 3071 O O . MET B 1 184 ? 6.301 6.477 19.031 1 94.31 184 MET B O 1
ATOM 3075 N N . ARG B 1 185 ? 5.828 7.773 17.328 1 93.94 185 ARG B N 1
ATOM 3076 C CA . ARG B 1 185 ? 5.109 8.766 18.125 1 93.94 185 ARG B CA 1
ATOM 3077 C C . ARG B 1 185 ? 3.762 9.094 17.5 1 93.94 185 ARG B C 1
ATOM 3079 O O . ARG B 1 185 ? 3.645 9.188 16.266 1 93.94 185 ARG B O 1
ATOM 3086 N N . VAL B 1 186 ? 2.852 9.273 18.375 1 95.75 186 VAL B N 1
ATOM 3087 C CA . VAL B 1 186 ? 1.502 9.602 17.922 1 95.75 186 VAL B CA 1
ATOM 3088 C C . VAL B 1 186 ? 1.143 11.023 18.359 1 95.75 186 VAL B C 1
ATOM 3090 O O . VAL B 1 186 ? 1.388 11.414 19.5 1 95.75 186 VAL B O 1
ATOM 3093 N N . HIS B 1 187 ? 0.664 11.789 17.406 1 94.88 187 HIS B N 1
ATOM 3094 C CA . HIS B 1 187 ? 0.195 13.148 17.625 1 94.88 187 HIS B CA 1
ATOM 3095 C C . HIS B 1 187 ? -1.271 13.297 17.234 1 94.88 187 HIS B C 1
ATOM 3097 O O . HIS B 1 187 ? -1.718 12.711 16.25 1 94.88 187 HIS B O 1
ATOM 3103 N N . PHE B 1 188 ? -1.946 14.156 18.031 1 95.38 188 PHE B N 1
ATOM 3104 C CA . PHE B 1 188 ? -3.369 14.32 17.766 1 95.38 188 PHE B CA 1
ATOM 3105 C C . PHE B 1 188 ? -3.658 15.711 17.203 1 95.38 188 PHE B C 1
ATOM 3107 O O . PHE B 1 188 ? -3.051 16.703 17.625 1 95.38 188 PHE B O 1
ATOM 3114 N N . LEU B 1 189 ? -4.637 15.75 16.281 1 94.5 189 LEU B N 1
ATOM 3115 C CA . LEU B 1 189 ? -4.93 16.969 15.531 1 94.5 189 LEU B CA 1
ATOM 3116 C C . LEU B 1 189 ? -5.961 17.828 16.25 1 94.5 189 LEU B C 1
ATOM 3118 O O . LEU B 1 189 ? -6.148 19 15.914 1 94.5 189 LEU B O 1
ATOM 3122 N N . GLU B 1 190 ? -6.602 17.312 17.266 1 91.75 190 GLU B N 1
ATOM 3123 C CA . GLU B 1 190 ? -7.734 17.969 17.906 1 91.75 190 GLU B CA 1
ATOM 3124 C C . GLU B 1 190 ? -7.359 19.359 18.422 1 91.75 190 GLU B C 1
ATOM 3126 O O . GLU B 1 190 ? -8.117 20.312 18.25 1 91.75 190 GLU B O 1
ATOM 3131 N N . SER B 1 191 ? -6.246 19.469 19.062 1 90.75 191 SER B N 1
ATOM 3132 C CA . SER B 1 191 ? -5.836 20.734 19.672 1 90.75 191 SER B CA 1
ATOM 3133 C C . SER B 1 191 ? -5.547 21.781 18.625 1 90.75 191 SER B C 1
ATOM 3135 O O . SER B 1 191 ? -5.414 22.969 18.938 1 90.75 191 SER B O 1
ATOM 3137 N N . HIS B 1 192 ? -5.523 21.359 17.344 1 92.12 192 HIS B N 1
ATOM 3138 C CA . HIS B 1 192 ? -5.184 22.281 16.266 1 92.12 192 HIS B CA 1
ATOM 3139 C C . HIS B 1 192 ? -6.379 22.531 15.359 1 92.12 192 HIS B C 1
ATOM 3141 O O . HIS B 1 192 ? -6.242 23.156 14.297 1 92.12 192 HIS B O 1
ATOM 3147 N N . LEU B 1 193 ? -7.512 22.016 15.688 1 88.69 193 LEU B N 1
ATOM 3148 C CA . LEU B 1 193 ? -8.688 22.062 14.828 1 88.69 193 LEU B CA 1
ATOM 3149 C C . LEU B 1 193 ? -8.992 23.5 14.406 1 88.69 193 LEU B C 1
ATOM 3151 O O . LEU B 1 193 ? -9.242 23.766 13.227 1 88.69 193 LEU B O 1
ATOM 3155 N N . HIS B 1 194 ? -8.906 24.406 15.359 1 87 194 HIS B N 1
ATOM 3156 C CA . HIS B 1 194 ? -9.234 25.797 15.078 1 87 194 HIS B CA 1
ATOM 3157 C C . HIS B 1 194 ? -8.242 26.406 14.094 1 87 194 HIS B C 1
ATOM 3159 O O . HIS B 1 194 ? -8.633 27.109 13.156 1 87 194 HIS B O 1
ATOM 3165 N N . GLN B 1 195 ? -6.992 26.109 14.281 1 90.25 195 GLN B N 1
ATOM 3166 C CA . GLN B 1 195 ? -5.949 26.641 13.406 1 90.25 195 GLN B CA 1
ATOM 3167 C C . GLN B 1 195 ? -6.062 26.047 12.008 1 90.25 195 GLN B C 1
ATOM 3169 O O . GLN B 1 195 ? -5.742 26.703 11.016 1 90.25 195 GLN B O 1
ATOM 3174 N N . LEU B 1 196 ? -6.547 24.797 11.875 1 91 196 LEU B N 1
ATOM 3175 C CA . LEU B 1 196 ? -6.594 24.062 10.617 1 91 196 LEU B CA 1
ATOM 3176 C C . LEU B 1 196 ? -7.797 24.484 9.781 1 91 196 LEU B C 1
ATOM 3178 O O . LEU B 1 196 ? -7.816 24.297 8.562 1 91 196 LEU B O 1
ATOM 3182 N N . THR B 1 197 ? -8.773 25.047 10.445 1 84.44 197 THR B N 1
ATOM 3183 C CA . THR B 1 197 ? -10.023 25.375 9.758 1 84.44 197 THR B CA 1
ATOM 3184 C C . THR B 1 197 ? -9.852 26.609 8.883 1 84.44 197 THR B C 1
ATOM 3186 O O . THR B 1 197 ? -9.406 27.656 9.359 1 84.44 197 THR B O 1
ATOM 3189 N N . ARG B 1 198 ? -10.102 26.312 7.578 1 81.56 198 ARG B N 1
ATOM 3190 C CA . ARG B 1 198 ? -9.984 27.438 6.648 1 81.56 198 ARG B CA 1
ATOM 3191 C C . ARG B 1 198 ? -11.227 28.312 6.695 1 81.56 198 ARG B C 1
ATOM 3193 O O . ARG B 1 198 ? -12.344 27.812 6.809 1 81.56 198 ARG B O 1
ATOM 3200 N N . SER B 1 199 ? -10.953 29.641 6.824 1 67 199 SER B N 1
ATOM 3201 C CA . SER B 1 199 ? -12.062 30.594 6.809 1 67 199 SER B CA 1
ATOM 3202 C C . SER B 1 199 ? -12.68 30.703 5.418 1 67 199 SER B C 1
ATOM 3204 O O . SER B 1 199 ? -12 30.5 4.414 1 67 199 SER B O 1
ATOM 3206 N N . PRO B 1 200 ? -14.023 30.656 5.305 1 60.69 200 PRO B N 1
ATOM 3207 C CA . PRO B 1 200 ? -14.672 30.891 4.008 1 60.69 200 PRO B CA 1
ATOM 3208 C C . PRO B 1 200 ? -14 32 3.209 1 60.69 200 PRO B C 1
ATOM 3210 O O . PRO B 1 200 ? -13.953 31.938 1.979 1 60.69 200 PRO B O 1
ATOM 3213 N N . GLU B 1 201 ? -13.453 33 3.762 1 55.56 201 GLU B N 1
ATOM 3214 C CA . GLU B 1 201 ? -12.82 34.156 3.098 1 55.56 201 GLU B CA 1
ATOM 3215 C C . GLU B 1 201 ? -11.516 33.719 2.43 1 55.56 201 GLU B C 1
ATOM 3217 O O . GLU B 1 201 ? -11.172 34.25 1.362 1 55.56 201 GLU B O 1
ATOM 3222 N N . SER B 1 202 ? -10.852 32.844 2.973 1 55.56 202 SER B N 1
ATOM 3223 C CA . SER B 1 202 ? -9.578 32.406 2.414 1 55.56 202 SER B CA 1
ATOM 3224 C C . SER B 1 202 ? -9.789 31.609 1.118 1 55.56 202 SER B C 1
ATOM 3226 O O . SER B 1 202 ? -8.953 31.672 0.216 1 55.56 202 SER B O 1
ATOM 3228 N N . ASP B 1 203 ? -10.734 30.891 1.005 1 54.62 203 ASP B N 1
ATOM 3229 C CA . ASP B 1 203 ? -11.078 30.125 -0.195 1 54.62 203 ASP B CA 1
ATOM 3230 C C . ASP B 1 203 ? -11.414 31.062 -1.354 1 54.62 203 ASP B C 1
ATOM 3232 O O . ASP B 1 203 ? -11.141 30.75 -2.514 1 54.62 203 ASP B O 1
ATOM 3236 N N . ALA B 1 204 ? -12.016 32.219 -0.975 1 51.06 204 ALA B N 1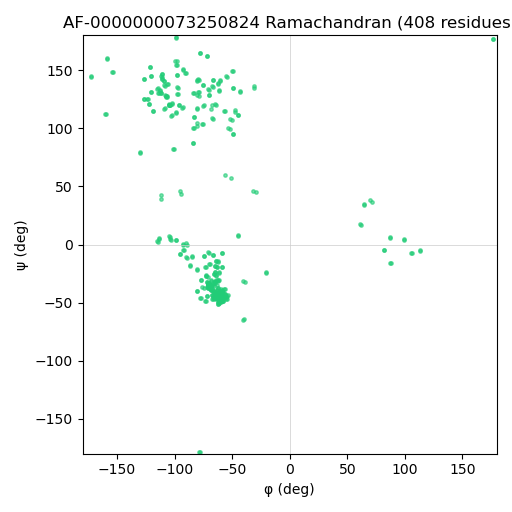
ATOM 3237 C CA . ALA B 1 204 ? -12.406 33.219 -1.962 1 51.06 204 ALA B CA 1
ATOM 3238 C C . ALA B 1 204 ? -11.18 33.938 -2.516 1 51.06 204 ALA B C 1
ATOM 3240 O O . ALA B 1 204 ? -11.203 34.438 -3.648 1 51.06 204 ALA B O 1
ATOM 3241 N N . MET B 1 205 ? -10.125 34.031 -1.802 1 46.5 205 MET B N 1
ATOM 3242 C CA . MET B 1 205 ? -8.961 34.812 -2.217 1 46.5 205 MET B CA 1
ATOM 3243 C C . MET B 1 205 ? -8.055 34 -3.127 1 46.5 205 MET B C 1
ATOM 3245 O O . MET B 1 205 ? -7.117 34.531 -3.721 1 46.5 205 MET B O 1
ATOM 3249 N N . LEU B 1 206 ? -8.266 32.625 -3.287 1 46.47 206 LEU B N 1
ATOM 3250 C CA . LEU B 1 206 ? -7.41 31.844 -4.168 1 46.47 206 LEU B CA 1
ATOM 3251 C C . LEU B 1 206 ? -8.039 31.688 -5.547 1 46.47 206 LEU B C 1
ATOM 3253 O O . LEU B 1 206 ? -9.258 31.531 -5.668 1 46.47 206 LEU B O 1
#

Nearest PDB structures (foldseek):
  5zlt-assembly1_B  TM=4.422E-01  e=9.651E-02  Acinetobacter baumannii
  5xvs-assembly1_A  TM=4.791E-01  e=2.361E-01  Acinetobacter baumannii
  5zlt-assembly1_C  TM=4.813E-01  e=2.683E-01  Acinetobacter baumannii
  3vpa-assembly4_D  TM=2.626E-01  e=9.629E-01  Staphylococcus aureus subsp. aureus Mu50
  8srd-assembly1_A  TM=3.795E-01  e=6.548E+00  Salpingoeca rosetta

pLDDT: mean 85.3, std 16.07, range [27.53, 98.88]

Organism: Gibberella zeae (strain ATCC MYA-4620 / CBS 123657 / FGSC 9075 / NRRL 31084 / PH-1) (NCBI:txid229533)

Solvent-accessible surface area (backbone atoms only — not comparable to full-atom values): 22467 Å² total; per-residue (Å²): 128,82,74,81,60,66,42,89,69,70,79,37,40,38,40,36,40,39,38,42,62,62,50,41,56,55,46,27,46,68,74,32,72,81,63,80,61,74,83,57,48,68,35,63,68,52,49,53,49,57,55,54,63,48,34,60,40,80,82,45,60,99,69,69,50,66,44,44,32,37,25,34,57,66,46,90,74,35,62,68,52,55,55,38,40,77,73,59,40,38,75,66,31,71,26,54,57,49,99,86,66,46,76,39,34,42,65,30,31,52,33,28,53,52,34,43,52,45,51,51,26,54,79,67,71,47,60,42,31,38,32,40,34,44,25,60,58,46,47,47,53,38,53,52,50,41,22,64,67,33,29,38,38,38,35,34,24,47,71,92,56,39,39,70,60,56,55,52,51,42,48,53,50,62,72,55,70,48,89,65,51,25,52,70,45,81,45,65,44,67,91,42,47,76,75,26,49,54,55,77,66,59,63,68,76,97,128,82,74,81,60,64,42,88,65,70,78,38,40,39,39,36,40,37,38,43,62,63,50,41,56,53,47,25,46,69,76,31,73,82,65,79,59,74,85,59,49,67,35,64,68,52,48,53,50,57,56,53,65,47,35,61,41,81,85,43,60,99,69,70,51,64,45,45,31,37,27,32,59,66,46,90,73,35,63,68,52,55,55,38,40,78,74,59,40,36,74,66,30,70,27,54,56,50,100,85,66,46,74,40,32,42,66,30,31,52,34,28,52,53,36,42,52,44,50,51,26,54,78,68,70,48,59,41,32,38,33,40,35,45,24,61,60,45,47,48,54,38,52,51,51,40,23,64,66,33,29,38,38,37,34,34,22,45,72,90,53,39,37,70,61,56,56,52,50,43,48,53,48,60,72,56,70,49,87,66,50,27,52,68,45,81,44,66,44,67,91,42,46,74,74,27,49,53,54,77,66,59,66,68,75,98

Secondary structure (DSSP, 8-state):
------B---SS-EEEEEEHHHHHHHHHHHH-TTS-SS---B-HHHHHHHHHHHB-TTSS-S---EEEEEEEESGGG-HHHHHHHTTT-EEEEEE-B-TTS-B-SHHHHHHHHHHHHHHHHHHTT---EEEEE---GGGHHHHHHHHHTT-EEEEEE-GGGS-THHHHHHHHHHHT--TT---EEEEESGGGHHHHBPPHHHHHT-/------B---SS-EEEEEEHHHHHHHHHHHH-TTS-SS---B-HHHHHHHHHHHB-TTSS-S---EEEEEEEESGGG-HHHHHHHTTT-EEEEEE-B-TTS-B-SHHHHHHHHHHHHHHHHHHHT---EEEEE---GGGHHHHHHHHHTT-EEEEEE-GGGS-THHHHHHHHHHHT--TT---EEEEESGGGHHHHBPPHHHHHT-

Foldseek 3Di:
DQPLPQDDALLAAEEEEAECCQAQVVLQCVVCVVNPDDRWAWQVVLVVVVVVVSHVCVVRPPCRHYAAEYFDEPLVVAPNSVVVVVVHHHHLDNFDADPVRDTPDRLVSRLVVLQVVLVVCLVVVNAYAYEYEHQDCSNVVSQLNSQQSQHAYEYEHAPVRHDCVVVVSQVVCVVVVDPRGYHYHYHYCVVCSVVGTDDPVVSVVD/DQPLPQDDALLAAEEEEAECCQAQVVLQCVVCVPNPDDRWAWQVVLVVVVVVVSHVCVVRPPCRHYAAEYFDEPLVVAPNSVVCVVVHHHHLDNFDADPVRHTPDRLVSRLVVLQVVLVVCLVVVNAYAYEYEHQDCSNVVSQLNSQQSQHAYEYEHAPVRHDCVVVVSQVVCVVVVDPRGYHYHYHYCVVCSVVGTDDPVVSVVD

InterPro domains:
  IPR021139 NYN domain [PF01936] (14-171)

Sequence (412 aa):
MFDQSPTPSSGGPVCIYIDDSNVAIRGRAMHDPQGTLTPWNYDIDVLANIIIQQFDLTAIEPFVQKSLNFYGADLHRSPQLDHLRGLGLVYGCDCPRNGHGHEKQADVALATDMTEQAKHALDFGIARDFVLVSGDSDFIPAVRKVLGYGFNVHVWAWRRSLSSEFYRLKQDFEDNCVPGLGQMRVHFLESHLHQLTRSPESDAMLMFDQSPTPSSGGPVCIYIDDSNVAIRGRAMHDPQGTLTPWNYDIDVLANIIIQQFDLTAIEPFVQKSLNFYGADLHRSPQLDHLRGLGLVYGCDCPRNGHGHEKQADVALATDMTEQAKHALDFGIARDFVLVSGDSDFIPAVRKVLGYGFNVHVWAWRRSLSSEFYRLKQDFEDNCVPGLGQMRVHFLESHLHQLTRSPESDAML